Protein AF-A0A259JDS8-F1 (afdb_monomer_lite)

Foldseek 3Di:
DLQPFKDKDKDWDDQPDDVVLLQQLQQLLCQLQQLQQWFWADDVHTDIDRDPDGATAAEDEADDPVVVVVVVSVVCSDGPDRQKHWYWYDHNPSGDIIMIMIMHGNSSDDPPVVVVSVVSSVCSSVVDRHHRDYCVVVVVCVVVVDPPVVVVVVVVVCVVVVHDDDDDPLDLVRLLVVCLVVVDLEAEAEDLSRLLSVLVSCVNNLHAYEYEDEDLDQDPPPSNVSVVSSQVSNVSHAYEYQDPSRVVSHPDDHHHFHAFDAFDPDQADQADLQEEEEADEPDQQQPVVLLLVLLVVQPDDRAYEYEEYYPCVVVSCVVNPPSYHYPYHDPPVLVVQNVHQEYEGLGNEDAPDVVLLVNLSNLHAYEYEPHHCVVVQDDDQQQHHYDHRPPSVRSSVRSVCSSPDDPVSSNRNSRRSNVSNCCPRHCVNRVVSVVVSSVVSSVVSVVVPPD

pLDDT: mean 86.99, std 12.07, range [31.66, 98.62]

Structure (mmCIF, N/CA/C/O backbone):
data_AF-A0A259JDS8-F1
#
_entry.id   AF-A0A259JDS8-F1
#
loop_
_atom_site.group_PDB
_atom_site.id
_atom_site.type_symbol
_atom_site.label_atom_id
_atom_site.label_alt_id
_atom_site.label_comp_id
_atom_site.label_asym_id
_atom_site.label_entity_id
_atom_site.label_seq_id
_atom_site.pdbx_PDB_ins_code
_atom_site.Cartn_x
_atom_site.Cartn_y
_atom_site.Cartn_z
_atom_site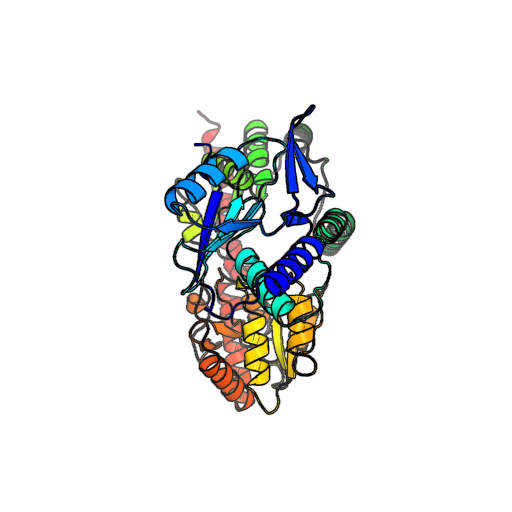.occupancy
_atom_site.B_iso_or_equiv
_atom_site.auth_seq_id
_atom_site.auth_comp_id
_atom_site.auth_asym_id
_atom_site.auth_atom_id
_atom_site.pdbx_PDB_model_num
ATOM 1 N N . ASN A 1 1 ? 21.921 -2.621 28.528 1.00 35.56 1 ASN A N 1
ATOM 2 C CA . ASN A 1 1 ? 22.812 -3.075 27.437 1.00 35.56 1 ASN A CA 1
ATOM 3 C C . ASN A 1 1 ? 23.239 -1.898 26.579 1.00 35.56 1 ASN A C 1
ATOM 5 O O . ASN A 1 1 ? 22.529 -1.560 25.645 1.00 35.56 1 ASN A O 1
ATOM 9 N N . ALA A 1 2 ? 24.365 -1.261 26.909 1.00 36.81 2 ALA A N 1
ATOM 10 C CA . ALA A 1 2 ? 24.867 -0.089 26.184 1.00 36.81 2 ALA A CA 1
ATOM 11 C C . ALA A 1 2 ? 25.368 -0.411 24.755 1.00 36.81 2 ALA A C 1
ATOM 13 O O . ALA A 1 2 ? 25.387 0.477 23.922 1.00 36.81 2 ALA A O 1
ATOM 14 N N . GLY A 1 3 ? 25.685 -1.674 24.436 1.00 41.53 3 GLY A N 1
ATOM 15 C CA . GLY A 1 3 ? 26.167 -2.093 23.106 1.00 41.53 3 GLY A CA 1
ATOM 16 C C . GLY A 1 3 ? 25.109 -2.636 22.132 1.00 41.53 3 GLY A C 1
ATOM 17 O O . GLY A 1 3 ? 25.475 -3.178 21.099 1.00 41.53 3 GLY A O 1
ATOM 18 N N . ALA A 1 4 ? 23.808 -2.553 22.439 1.00 49.22 4 ALA A N 1
ATOM 19 C CA . ALA A 1 4 ? 22.758 -3.204 21.633 1.00 49.22 4 ALA A CA 1
ATOM 20 C C . ALA A 1 4 ? 22.436 -2.507 20.291 1.00 49.22 4 ALA A C 1
ATOM 22 O O . ALA A 1 4 ? 21.631 -3.024 19.522 1.00 49.22 4 ALA A O 1
ATOM 23 N N . PHE A 1 5 ? 23.035 -1.345 20.014 1.00 65.12 5 PHE A N 1
ATOM 24 C CA . PHE A 1 5 ? 22.707 -0.504 18.854 1.00 65.12 5 PHE A CA 1
ATOM 25 C C . PHE A 1 5 ? 23.942 -0.051 18.066 1.00 65.12 5 PHE A C 1
ATOM 27 O O . PHE A 1 5 ? 23.887 0.931 17.332 1.00 65.12 5 PHE A O 1
ATOM 34 N N . GLN A 1 6 ? 25.054 -0.765 18.207 1.00 72.56 6 GLN A N 1
ATOM 35 C CA . GLN A 1 6 ? 26.316 -0.468 17.544 1.00 72.56 6 GLN A CA 1
ATOM 36 C C . GLN A 1 6 ? 26.725 -1.649 16.673 1.00 72.56 6 GLN A C 1
ATOM 38 O O . GLN A 1 6 ? 26.619 -2.797 17.106 1.00 72.56 6 GLN A O 1
ATOM 43 N N . ALA A 1 7 ? 27.198 -1.366 15.463 1.00 81.62 7 ALA A N 1
ATOM 44 C CA . ALA A 1 7 ? 27.736 -2.386 14.581 1.00 81.62 7 ALA A CA 1
ATOM 45 C C . ALA A 1 7 ? 29.148 -2.032 14.144 1.00 81.62 7 ALA A C 1
ATOM 47 O O . ALA A 1 7 ? 29.461 -0.876 13.857 1.00 81.62 7 ALA A O 1
ATOM 48 N N . GLN A 1 8 ? 29.964 -3.075 14.045 1.00 85.44 8 GLN A N 1
ATOM 49 C CA . GLN A 1 8 ? 31.298 -3.002 13.490 1.00 85.44 8 GLN A CA 1
ATOM 50 C C . GLN A 1 8 ? 31.336 -3.805 12.197 1.00 85.44 8 GLN A C 1
ATOM 52 O O . GLN A 1 8 ? 31.038 -5.000 12.186 1.00 85.44 8 GLN A O 1
ATOM 57 N N . PHE A 1 9 ? 31.747 -3.146 11.125 1.00 87.94 9 PHE A N 1
ATOM 58 C CA . PHE A 1 9 ? 31.948 -3.748 9.821 1.00 87.94 9 PHE A CA 1
ATOM 59 C C . PHE A 1 9 ? 33.432 -3.762 9.483 1.00 87.94 9 PHE A C 1
ATOM 61 O O . PHE A 1 9 ? 34.174 -2.844 9.842 1.00 87.94 9 PHE A O 1
ATOM 68 N N . ARG A 1 10 ? 33.855 -4.819 8.791 1.00 89.06 10 ARG A N 1
ATOM 69 C CA . ARG A 1 10 ? 35.226 -4.996 8.318 1.00 89.06 10 ARG A CA 1
ATOM 70 C C . ARG A 1 10 ? 35.187 -5.292 6.835 1.00 89.06 10 ARG A C 1
ATOM 72 O O . ARG A 1 10 ? 34.505 -6.227 6.419 1.00 89.06 10 ARG A O 1
ATOM 79 N N . TYR A 1 11 ? 35.922 -4.503 6.068 1.00 89.31 11 TYR A N 1
ATOM 80 C CA . TYR A 1 11 ? 36.033 -4.662 4.628 1.00 89.31 11 TYR A CA 1
ATOM 81 C C . TYR A 1 11 ? 37.494 -4.874 4.280 1.00 89.31 11 TYR A C 1
ATOM 83 O O . TYR A 1 11 ? 38.346 -4.047 4.602 1.00 89.31 11 TYR A O 1
ATOM 91 N N . ARG A 1 12 ? 37.784 -5.993 3.623 1.00 88.44 12 ARG A N 1
ATOM 92 C CA . ARG A 1 12 ? 39.104 -6.240 3.056 1.00 88.44 12 ARG A CA 1
ATOM 93 C C . ARG A 1 12 ? 39.235 -5.418 1.780 1.00 88.44 12 ARG A C 1
ATOM 95 O O . ARG A 1 12 ? 38.378 -5.531 0.907 1.00 88.44 12 ARG A O 1
ATOM 102 N N . LEU A 1 13 ? 40.272 -4.595 1.694 1.00 88.38 13 LEU A N 1
ATOM 103 C CA . LEU A 1 13 ? 40.528 -3.765 0.521 1.00 88.38 13 LEU A CA 1
ATOM 104 C C . LEU A 1 13 ? 41.558 -4.427 -0.411 1.00 88.38 13 LEU A C 1
ATOM 106 O O . LEU A 1 13 ? 42.327 -5.277 0.049 1.00 88.38 13 LEU A O 1
ATOM 110 N N . PRO A 1 14 ? 41.578 -4.057 -1.705 1.00 86.69 14 PRO A N 1
ATOM 111 C CA . PRO A 1 14 ? 42.633 -4.458 -2.635 1.00 86.69 14 PRO A CA 1
ATOM 112 C C . PRO A 1 14 ? 44.038 -4.062 -2.155 1.00 86.69 14 PRO A C 1
ATOM 114 O O . PRO A 1 14 ? 44.201 -3.083 -1.423 1.00 86.69 14 PRO A O 1
ATOM 117 N N . ASP A 1 15 ? 45.055 -4.812 -2.583 1.00 83.19 15 ASP A N 1
ATOM 118 C CA . ASP A 1 15 ? 46.457 -4.579 -2.198 1.00 83.19 15 ASP A CA 1
ATOM 119 C C . ASP A 1 15 ? 47.023 -3.267 -2.773 1.00 83.19 15 ASP A C 1
ATOM 121 O O . ASP A 1 15 ? 47.945 -2.688 -2.205 1.00 83.19 15 ASP A O 1
ATOM 125 N N . ASP A 1 16 ? 46.461 -2.788 -3.884 1.00 84.81 16 ASP A N 1
ATOM 126 C CA . ASP A 1 16 ? 46.857 -1.582 -4.618 1.00 84.81 16 ASP A CA 1
ATOM 127 C C . ASP A 1 16 ? 46.048 -0.333 -4.225 1.00 84.81 16 ASP A C 1
ATOM 129 O O . ASP A 1 16 ? 46.088 0.685 -4.919 1.00 84.81 16 ASP A O 1
ATOM 133 N N . ILE A 1 17 ? 45.307 -0.391 -3.113 1.00 88.81 17 ILE A N 1
ATOM 134 C CA . ILE A 1 17 ? 44.471 0.722 -2.667 1.00 88.81 17 ILE A CA 1
ATOM 135 C C . ILE A 1 17 ? 45.310 1.979 -2.370 1.00 88.81 17 ILE A C 1
ATOM 137 O O . ILE A 1 17 ? 46.253 1.963 -1.575 1.00 88.81 17 ILE A O 1
ATOM 141 N N . ASP A 1 18 ? 44.923 3.114 -2.956 1.00 90.69 18 ASP A N 1
ATOM 142 C CA . ASP A 1 18 ? 45.486 4.420 -2.622 1.00 90.69 18 ASP A CA 1
ATOM 143 C C . ASP A 1 18 ? 44.765 4.994 -1.395 1.00 90.69 18 ASP A C 1
ATOM 145 O O . ASP A 1 18 ? 43.653 5.528 -1.464 1.00 90.69 18 ASP A O 1
ATOM 149 N N . VAL A 1 19 ? 45.429 4.910 -0.244 1.00 90.00 19 VAL A N 1
ATOM 150 C CA . VAL A 1 19 ? 44.900 5.380 1.042 1.00 90.00 19 VAL A CA 1
ATOM 151 C C . VAL A 1 19 ? 44.596 6.883 1.030 1.00 90.00 19 VAL A C 1
ATOM 153 O O . VAL A 1 19 ? 43.644 7.315 1.682 1.00 90.00 19 VAL A O 1
ATOM 156 N N . GLU A 1 20 ? 45.341 7.698 0.280 1.00 92.12 20 GLU A N 1
ATOM 157 C CA . GLU A 1 20 ? 45.082 9.140 0.204 1.00 92.12 20 GLU A CA 1
ATOM 158 C C . GLU A 1 20 ? 43.835 9.442 -0.632 1.00 92.12 20 GLU A C 1
ATOM 160 O O . GLU A 1 20 ? 43.031 10.305 -0.262 1.00 92.12 20 GLU A O 1
ATOM 165 N N . SER A 1 21 ? 43.614 8.693 -1.715 1.00 92.62 21 SER A N 1
ATOM 166 C CA . SER A 1 21 ? 42.345 8.738 -2.454 1.00 92.62 21 SER A CA 1
ATOM 167 C C . SER A 1 21 ? 41.175 8.273 -1.591 1.00 92.62 21 SER A C 1
ATOM 169 O O . SER A 1 21 ? 40.130 8.924 -1.581 1.00 92.62 21 SER A O 1
ATOM 171 N N . LEU A 1 22 ? 41.365 7.228 -0.782 1.00 93.56 22 LEU A N 1
ATOM 172 C CA . LEU A 1 22 ? 40.345 6.733 0.142 1.00 93.56 22 LEU A CA 1
ATOM 173 C C . LEU A 1 22 ? 39.985 7.759 1.227 1.00 93.56 22 LEU A C 1
ATOM 175 O O . LEU A 1 22 ? 38.803 7.956 1.513 1.00 93.56 22 LEU A O 1
ATOM 179 N N . LYS A 1 23 ? 40.972 8.474 1.785 1.00 94.56 23 LYS A N 1
ATOM 180 C CA . LYS A 1 23 ? 40.731 9.590 2.719 1.00 94.56 23 LYS A CA 1
ATOM 181 C C . LYS A 1 23 ? 39.890 10.687 2.071 1.00 94.56 23 LYS A C 1
ATOM 183 O O . LYS A 1 23 ? 38.892 11.107 2.656 1.00 94.56 23 LYS A O 1
ATOM 188 N N . ARG A 1 24 ? 40.263 11.133 0.863 1.00 94.44 24 ARG A N 1
ATOM 189 C CA . ARG A 1 24 ? 39.521 12.171 0.125 1.00 94.44 24 ARG A CA 1
ATOM 190 C C . ARG A 1 24 ? 38.088 11.737 -0.176 1.00 94.44 24 ARG A C 1
ATOM 192 O O . ARG A 1 24 ? 37.161 12.518 0.044 1.00 94.44 24 ARG A O 1
ATOM 199 N N . ALA A 1 25 ? 37.910 10.498 -0.627 1.00 95.38 25 ALA A N 1
ATOM 200 C CA . ALA A 1 25 ? 36.606 9.919 -0.918 1.00 95.38 25 ALA A CA 1
ATOM 201 C C . ALA A 1 25 ? 35.720 9.880 0.332 1.00 95.38 25 ALA A C 1
ATOM 203 O O . ALA A 1 25 ? 34.584 10.351 0.307 1.00 95.38 25 ALA A O 1
ATOM 204 N N . TRP A 1 26 ? 36.265 9.415 1.458 1.00 96.06 26 TRP A N 1
ATOM 205 C CA . TRP A 1 26 ? 35.539 9.386 2.722 1.00 96.06 26 TRP A CA 1
ATOM 206 C C . TRP A 1 26 ? 35.132 10.785 3.202 1.00 96.06 26 TRP A C 1
ATOM 208 O O . TRP A 1 26 ? 33.982 10.998 3.587 1.00 96.06 26 TRP A O 1
ATOM 218 N N . THR A 1 27 ? 36.028 11.771 3.111 1.00 94.12 27 THR A N 1
ATOM 219 C CA . THR A 1 27 ? 35.688 13.167 3.418 1.00 94.12 27 THR A CA 1
ATOM 220 C C . THR A 1 27 ? 34.548 13.680 2.535 1.00 94.12 27 THR A C 1
ATOM 222 O O . THR A 1 27 ? 33.649 14.359 3.032 1.00 94.12 27 THR A O 1
ATOM 225 N N . ALA A 1 28 ? 34.530 13.339 1.242 1.00 93.12 28 ALA A N 1
ATOM 226 C CA . ALA A 1 28 ? 33.429 13.710 0.354 1.00 93.12 28 ALA A CA 1
ATOM 227 C C . ALA A 1 28 ? 32.096 13.072 0.788 1.00 93.12 28 ALA A C 1
ATOM 229 O O . ALA A 1 28 ? 31.074 13.760 0.812 1.00 93.12 28 ALA A O 1
ATOM 230 N N . VAL A 1 29 ? 32.106 11.797 1.197 1.00 94.44 29 VAL A N 1
ATOM 231 C CA . VAL A 1 29 ? 30.919 11.085 1.707 1.00 94.44 29 VAL A CA 1
ATOM 232 C C . VAL A 1 29 ? 30.383 11.736 2.981 1.00 94.44 29 VAL A C 1
ATOM 234 O O . VAL A 1 29 ? 29.185 12.012 3.076 1.00 94.44 29 VAL A O 1
ATOM 237 N N . VAL A 1 30 ? 31.251 12.034 3.951 1.00 93.00 30 VAL A N 1
ATOM 238 C CA . VAL A 1 30 ? 30.857 12.682 5.215 1.00 93.00 30 VAL A CA 1
ATOM 239 C C . VAL A 1 30 ? 30.264 14.073 4.969 1.00 93.00 30 VAL A C 1
ATOM 241 O O . VAL A 1 30 ? 29.244 14.426 5.566 1.00 93.00 30 VAL A O 1
ATOM 244 N N . LYS A 1 31 ? 30.839 14.842 4.037 1.00 90.50 31 LYS A N 1
ATOM 245 C CA . LYS A 1 31 ? 30.307 16.156 3.641 1.00 90.50 31 LYS A CA 1
ATOM 246 C C . LYS A 1 31 ? 28.962 16.056 2.936 1.00 90.50 31 LYS A C 1
ATOM 248 O O . LYS A 1 31 ? 28.080 16.871 3.197 1.00 90.50 31 LYS A O 1
ATOM 253 N N . ALA A 1 32 ? 28.784 15.064 2.067 1.00 90.19 32 ALA A N 1
ATOM 254 C CA . ALA A 1 32 ? 27.531 14.843 1.353 1.00 90.19 32 ALA A CA 1
ATOM 255 C C . ALA A 1 32 ? 26.385 14.399 2.283 1.00 90.19 32 ALA A C 1
ATOM 257 O O . ALA A 1 32 ? 25.224 14.705 1.998 1.00 90.19 32 ALA A O 1
ATOM 258 N N . ASN A 1 33 ? 26.708 13.744 3.408 1.00 90.69 33 ASN A N 1
ATOM 259 C CA . ASN A 1 33 ? 25.747 13.142 4.336 1.00 90.69 33 ASN A CA 1
ATOM 260 C C . ASN A 1 33 ? 25.918 13.680 5.770 1.00 90.69 33 ASN A C 1
ATOM 262 O O . ASN A 1 33 ? 26.519 13.009 6.614 1.00 90.69 33 ASN A O 1
ATOM 266 N N . PRO A 1 34 ? 25.327 14.846 6.108 1.00 89.81 34 PRO A N 1
ATOM 267 C CA . PRO A 1 34 ? 25.468 15.463 7.432 1.00 89.81 34 PRO A CA 1
ATOM 268 C C . PRO A 1 34 ? 25.112 14.555 8.618 1.00 89.81 34 PRO A C 1
ATOM 270 O O . PRO A 1 34 ? 25.644 14.739 9.708 1.00 89.81 34 PRO A O 1
ATOM 273 N N . ILE A 1 35 ? 24.252 13.548 8.416 1.00 88.88 35 ILE A N 1
ATOM 274 C CA . ILE A 1 35 ? 23.896 12.584 9.464 1.00 88.88 35 ILE A CA 1
ATOM 275 C C . ILE A 1 35 ? 25.121 11.835 10.015 1.00 88.88 35 ILE A C 1
ATOM 277 O O . ILE A 1 35 ? 25.147 11.542 11.204 1.00 88.88 35 ILE A O 1
ATOM 281 N N . LEU A 1 36 ? 26.171 11.612 9.216 1.00 90.94 36 LEU A N 1
ATOM 282 C CA . LEU A 1 36 ? 27.387 10.907 9.644 1.00 90.94 36 LEU A CA 1
ATOM 283 C C . LEU A 1 36 ? 28.226 11.693 10.666 1.00 90.94 36 LEU A C 1
ATOM 285 O O . LEU A 1 36 ? 29.013 11.092 11.392 1.00 90.94 36 LEU A O 1
ATOM 289 N N . ARG A 1 37 ? 28.026 13.015 10.766 1.00 90.94 37 ARG A N 1
ATOM 290 C CA . ARG A 1 37 ? 28.654 13.892 11.773 1.00 90.94 37 ARG A CA 1
ATOM 291 C C . ARG A 1 37 ? 27.778 14.086 13.011 1.00 90.94 37 ARG A C 1
ATOM 293 O O . ARG A 1 37 ? 27.981 15.016 13.786 1.00 90.94 37 ARG A O 1
ATOM 300 N N . THR A 1 38 ? 26.755 13.256 13.187 1.00 89.31 38 THR A N 1
ATOM 301 C CA . THR A 1 38 ? 25.817 13.413 14.296 1.00 89.31 38 THR A CA 1
ATOM 302 C C . THR A 1 38 ? 26.402 12.902 15.613 1.00 89.31 38 THR A C 1
ATOM 304 O O . THR A 1 38 ? 27.006 11.829 15.671 1.00 89.31 38 THR A O 1
ATOM 307 N N . SER A 1 39 ? 26.135 13.640 16.689 1.00 88.81 39 SER A N 1
ATOM 308 C CA . SER A 1 39 ? 26.311 13.206 18.073 1.00 88.81 39 SER A CA 1
ATOM 309 C C . SER A 1 39 ? 25.037 13.444 18.892 1.00 88.81 39 SER A C 1
ATOM 311 O O . SER A 1 39 ? 24.186 14.262 18.528 1.00 88.81 39 SER A O 1
ATOM 313 N N . ILE A 1 40 ? 24.904 12.726 20.008 1.00 86.06 40 ILE A N 1
ATOM 314 C CA . ILE A 1 40 ? 23.865 12.963 21.012 1.00 86.06 40 ILE A CA 1
ATOM 315 C C . ILE A 1 40 ? 24.516 13.634 22.217 1.00 86.06 40 ILE A C 1
ATOM 317 O O . ILE A 1 40 ? 25.387 13.050 22.859 1.00 86.06 40 ILE A O 1
ATOM 321 N N . ILE A 1 41 ? 24.069 14.843 22.545 1.00 86.25 41 ILE A N 1
ATOM 322 C CA . ILE A 1 41 ? 24.507 15.591 23.728 1.00 86.25 41 ILE A CA 1
ATOM 323 C C . ILE A 1 41 ? 23.385 15.649 24.763 1.00 86.25 41 ILE A C 1
ATOM 325 O O . ILE A 1 41 ? 22.202 15.591 24.421 1.00 86.25 41 ILE A O 1
ATOM 329 N N . GLN A 1 42 ? 23.750 15.800 26.033 1.00 84.25 42 GLN A N 1
ATOM 330 C CA . GLN A 1 42 ? 22.803 16.052 27.114 1.00 84.25 42 GLN A CA 1
ATOM 331 C C . GLN A 1 42 ? 22.997 17.467 27.654 1.00 84.25 42 GLN A C 1
ATOM 333 O O . GLN A 1 42 ? 24.093 17.837 28.065 1.00 84.25 42 GLN A O 1
ATOM 338 N N . HIS A 1 43 ? 21.912 18.235 27.665 1.00 83.19 43 HIS A N 1
ATOM 339 C CA . HIS A 1 43 ? 21.815 19.515 28.360 1.00 83.19 43 HIS A CA 1
ATOM 340 C C . HIS A 1 43 ? 20.588 19.455 29.289 1.00 83.19 43 HIS A C 1
ATOM 342 O O . HIS A 1 43 ? 20.551 18.625 30.193 1.00 83.19 43 HIS A O 1
ATOM 348 N N . SER A 1 44 ? 19.536 20.234 29.029 1.00 82.25 44 SER A N 1
ATOM 349 C CA . SER A 1 44 ? 18.220 20.111 29.686 1.00 82.25 44 SER A CA 1
ATOM 350 C C . SER A 1 44 ? 17.407 18.896 29.212 1.00 82.25 44 SER A C 1
ATOM 352 O O . SER A 1 44 ? 16.500 18.438 29.902 1.00 82.25 44 SER A O 1
ATOM 354 N N . ALA A 1 45 ? 17.734 18.383 28.028 1.00 80.69 45 ALA A N 1
ATOM 355 C CA . ALA A 1 45 ? 17.215 17.167 27.417 1.00 80.69 45 ALA A CA 1
ATOM 356 C C . ALA A 1 45 ? 18.333 16.517 26.581 1.00 80.69 45 ALA A C 1
ATOM 358 O O . ALA A 1 45 ? 19.452 17.039 26.518 1.00 80.69 45 ALA A O 1
ATOM 359 N N . LEU A 1 46 ? 18.039 15.385 25.939 1.00 80.44 46 LEU A N 1
ATOM 360 C CA . LEU A 1 46 ? 18.917 14.819 24.916 1.00 80.44 46 LEU A CA 1
ATOM 361 C C . LEU A 1 46 ? 18.679 15.538 23.588 1.00 80.44 46 LEU A C 1
ATOM 363 O O . LEU A 1 46 ? 17.541 15.631 23.127 1.00 80.44 46 LEU A O 1
ATOM 367 N N . TYR A 1 47 ? 19.756 16.011 22.974 1.00 79.94 47 TYR A N 1
ATOM 368 C CA . TYR A 1 47 ? 19.731 16.679 21.679 1.00 79.94 47 TYR A CA 1
ATOM 369 C C . TYR A 1 47 ? 20.584 15.912 20.681 1.00 79.94 47 TYR A C 1
ATOM 371 O O . TYR A 1 47 ? 21.698 15.498 20.994 1.00 79.94 47 TYR A O 1
ATOM 379 N N . GLN A 1 48 ? 20.062 15.768 19.467 1.00 85.44 48 GLN A N 1
ATOM 380 C CA . GLN A 1 48 ? 20.831 15.318 18.318 1.00 85.44 48 GLN A CA 1
ATOM 381 C C . GLN A 1 48 ? 21.442 16.546 17.639 1.00 85.44 48 GLN A C 1
ATOM 383 O O . GLN A 1 48 ? 20.710 17.441 17.213 1.00 85.44 48 GLN A O 1
ATOM 388 N N . VAL A 1 49 ? 22.767 16.590 17.539 1.00 87.12 49 VAL A N 1
ATOM 389 C CA . VAL A 1 49 ? 23.505 17.703 16.930 1.00 87.12 49 VAL A CA 1
ATOM 390 C C . VAL A 1 49 ? 24.382 17.194 15.798 1.00 87.12 49 VAL A C 1
ATOM 392 O O . VAL A 1 49 ? 24.974 16.125 15.908 1.00 87.12 49 VAL A O 1
ATOM 395 N N . VAL A 1 50 ? 24.458 17.953 14.708 1.00 88.62 50 VAL A N 1
ATOM 396 C CA . VAL A 1 50 ? 25.417 17.709 13.624 1.00 88.62 50 VAL A CA 1
ATOM 397 C C . VAL A 1 50 ? 26.656 18.538 13.936 1.00 88.62 50 VAL A C 1
ATOM 399 O O . VAL A 1 50 ? 26.556 19.757 14.029 1.00 88.62 50 VAL A O 1
ATOM 402 N N . LEU A 1 51 ? 27.790 17.876 14.149 1.00 87.44 51 LEU A N 1
ATOM 403 C CA . LEU A 1 51 ? 29.063 18.517 14.478 1.00 87.44 51 LEU A CA 1
ATOM 404 C C . LEU A 1 51 ? 29.661 19.169 13.235 1.00 87.44 51 LEU A C 1
ATOM 406 O O . LEU A 1 51 ? 29.614 18.553 12.177 1.00 87.44 51 LEU A O 1
ATOM 410 N N . ASP A 1 52 ? 30.257 20.356 13.356 1.00 82.88 52 ASP A N 1
ATOM 411 C CA . ASP A 1 52 ? 30.930 21.031 12.234 1.00 82.88 52 ASP A CA 1
ATOM 412 C C . ASP A 1 52 ? 32.190 20.293 11.763 1.00 82.88 52 ASP A C 1
ATOM 414 O O . ASP A 1 52 ? 32.493 20.303 10.570 1.00 82.88 52 ASP A O 1
ATOM 418 N N . ASP A 1 53 ? 32.864 19.590 12.674 1.00 79.31 53 ASP A N 1
ATOM 419 C CA . ASP A 1 53 ? 34.054 18.797 12.374 1.00 79.31 53 ASP A CA 1
ATOM 420 C C . ASP A 1 53 ? 33.732 17.573 11.500 1.00 79.31 53 ASP A C 1
ATOM 422 O O . ASP A 1 53 ? 32.757 16.847 11.721 1.00 79.31 53 ASP A O 1
ATOM 426 N N . ASP A 1 54 ? 34.596 17.306 10.517 1.00 80.12 54 ASP A N 1
ATOM 427 C CA . ASP A 1 54 ? 34.539 16.085 9.712 1.00 80.12 54 ASP A CA 1
ATOM 428 C C . ASP A 1 54 ? 34.951 14.852 10.539 1.00 80.12 54 ASP A C 1
ATOM 430 O O . ASP A 1 54 ? 35.709 14.937 11.507 1.00 80.12 54 ASP A O 1
ATOM 434 N N . ILE A 1 55 ? 34.495 13.668 10.117 1.00 87.31 55 ILE A N 1
ATOM 435 C CA . ILE A 1 55 ? 34.934 12.385 10.681 1.00 87.31 55 ILE A CA 1
ATOM 436 C C . ILE A 1 55 ? 36.058 11.822 9.803 1.00 87.31 55 ILE A C 1
ATOM 438 O O . ILE A 1 55 ? 35.761 11.271 8.743 1.00 87.31 55 ILE A O 1
ATOM 442 N N . PRO A 1 56 ? 37.344 11.948 10.182 1.00 89.94 56 PRO A N 1
ATOM 443 C CA . PRO A 1 56 ? 38.444 11.538 9.316 1.00 89.94 56 PRO A CA 1
ATOM 444 C C . PRO A 1 56 ? 38.610 10.016 9.276 1.00 89.94 56 PRO A C 1
ATOM 446 O O . PRO A 1 56 ? 38.426 9.333 10.286 1.00 89.94 56 PRO A O 1
ATOM 449 N N . LEU A 1 57 ? 39.071 9.505 8.130 1.00 91.25 57 LEU A N 1
ATOM 450 C CA . LEU A 1 57 ? 39.628 8.158 8.031 1.00 91.25 57 LEU A CA 1
ATOM 451 C C . LEU A 1 57 ? 40.993 8.133 8.731 1.00 91.25 57 LEU A C 1
ATOM 453 O O . LEU A 1 57 ? 41.947 8.773 8.279 1.00 91.25 57 LEU A O 1
ATOM 457 N N . ARG A 1 58 ? 41.094 7.397 9.838 1.00 90.12 58 ARG A N 1
ATOM 458 C CA . ARG A 1 58 ? 42.334 7.276 10.618 1.00 90.12 58 ARG A CA 1
ATOM 459 C C . ARG A 1 58 ? 43.143 6.072 10.154 1.00 90.12 58 ARG A C 1
ATOM 461 O O . ARG A 1 58 ? 42.595 4.987 10.009 1.00 90.12 58 ARG A O 1
ATOM 468 N N . VAL A 1 59 ? 44.445 6.245 9.961 1.00 87.94 59 VAL A N 1
ATOM 469 C CA . VAL A 1 59 ? 45.341 5.155 9.550 1.00 87.94 59 VAL A CA 1
ATOM 470 C C . VAL A 1 59 ? 46.075 4.614 10.769 1.00 87.94 59 VAL A C 1
ATOM 472 O O . VAL A 1 59 ? 46.601 5.393 11.565 1.00 87.94 59 VAL A O 1
ATOM 475 N N . ILE A 1 60 ? 46.091 3.292 10.927 1.00 86.19 60 ILE A N 1
ATOM 476 C CA . ILE A 1 60 ? 46.788 2.603 12.015 1.00 86.19 60 ILE A CA 1
ATOM 477 C C . ILE A 1 60 ? 47.700 1.532 11.426 1.00 86.19 60 ILE A C 1
ATOM 479 O O . ILE A 1 60 ? 47.269 0.716 10.613 1.00 86.19 60 ILE A O 1
ATOM 483 N N . HIS A 1 61 ? 48.951 1.534 11.882 1.00 83.25 61 HIS A N 1
ATOM 484 C CA . HIS A 1 61 ? 49.974 0.576 11.483 1.00 83.25 61 HIS A CA 1
ATOM 485 C C . HIS A 1 61 ? 50.298 -0.362 12.645 1.00 83.25 61 HIS A C 1
ATOM 487 O O . HIS A 1 61 ? 50.556 0.098 13.760 1.00 83.25 61 HIS A O 1
ATOM 493 N N . GLY A 1 62 ? 50.313 -1.663 12.367 1.00 76.00 62 GLY A N 1
ATOM 494 C CA . GLY A 1 62 ? 50.679 -2.695 13.331 1.00 76.00 62 GLY A CA 1
ATOM 495 C C . GLY A 1 62 ? 49.659 -2.913 14.454 1.00 76.00 62 GLY A C 1
ATOM 496 O O . GLY A 1 62 ? 48.560 -2.348 14.467 1.00 76.00 62 GLY A O 1
ATOM 497 N N . GLY A 1 63 ? 50.018 -3.784 15.399 1.00 77.06 63 GLY A N 1
ATOM 498 C CA . GLY A 1 63 ? 49.172 -4.131 16.540 1.00 77.06 63 GLY A CA 1
ATOM 499 C C . GLY A 1 63 ? 47.996 -5.064 16.221 1.00 77.06 63 GLY A C 1
ATOM 500 O O . GLY A 1 63 ? 47.684 -5.391 15.077 1.00 77.06 63 GLY A O 1
ATOM 501 N N . SER A 1 64 ? 47.322 -5.522 17.281 1.00 77.56 64 SER A N 1
ATOM 502 C CA . SER A 1 64 ? 46.196 -6.456 17.169 1.00 77.56 64 SER A CA 1
ATOM 503 C C . SER A 1 64 ? 44.914 -5.747 16.734 1.00 77.56 64 SER A C 1
ATOM 505 O O . SER A 1 64 ? 44.343 -4.946 17.482 1.00 77.56 64 SER A O 1
ATOM 507 N N . LEU A 1 65 ? 44.395 -6.140 15.568 1.00 73.81 65 LEU A N 1
ATOM 508 C CA . LEU A 1 65 ? 43.095 -5.712 15.048 1.00 73.81 65 LEU A CA 1
ATOM 509 C C . LEU A 1 65 ? 41.954 -5.945 16.054 1.00 73.81 65 LEU A C 1
ATOM 511 O O . LEU A 1 65 ? 41.036 -5.134 16.174 1.00 73.81 65 LEU A O 1
ATOM 515 N N . LYS A 1 66 ? 42.023 -7.036 16.830 1.00 75.56 66 LYS A N 1
ATOM 516 C CA . LYS A 1 66 ? 41.031 -7.359 17.866 1.00 75.56 66 LYS A CA 1
ATOM 517 C C . LYS A 1 66 ? 41.045 -6.330 18.999 1.00 75.56 66 LYS A C 1
ATOM 519 O O . LYS A 1 66 ? 39.981 -5.932 19.464 1.00 75.56 66 LYS A O 1
ATOM 524 N N . THR A 1 67 ? 42.231 -5.883 19.408 1.00 74.56 67 THR A N 1
ATOM 525 C CA . THR A 1 67 ? 42.407 -4.866 20.455 1.00 74.56 67 THR A CA 1
ATOM 526 C C . THR A 1 67 ? 41.959 -3.486 19.973 1.00 74.56 67 THR A C 1
ATOM 528 O O . THR A 1 67 ? 41.321 -2.737 20.722 1.00 74.56 67 THR A O 1
ATOM 531 N N . LEU A 1 68 ? 42.240 -3.160 18.707 1.00 74.69 68 LEU A N 1
ATOM 532 C CA . LEU A 1 68 ? 41.765 -1.933 18.073 1.00 74.69 68 LEU A CA 1
ATOM 533 C C . LEU A 1 68 ? 40.231 -1.897 18.043 1.00 74.69 68 LEU A C 1
ATOM 535 O O . LEU A 1 68 ? 39.624 -0.965 18.572 1.00 74.69 68 LEU A O 1
ATOM 539 N N . ALA A 1 69 ? 39.619 -2.966 17.528 1.00 71.94 69 ALA A N 1
ATOM 540 C CA . ALA A 1 69 ? 38.175 -3.132 17.456 1.00 71.94 69 ALA A CA 1
ATOM 541 C C . ALA A 1 69 ? 37.484 -2.954 18.818 1.00 71.94 69 ALA A C 1
ATOM 543 O O . ALA A 1 69 ? 36.491 -2.238 18.900 1.00 71.94 69 ALA A O 1
ATOM 544 N N . SER A 1 70 ? 38.011 -3.555 19.893 1.00 70.38 70 SER A N 1
ATOM 545 C CA . SER A 1 70 ? 37.427 -3.414 21.236 1.00 70.38 70 SER A CA 1
ATOM 546 C C . SER A 1 70 ? 37.568 -2.004 21.819 1.00 70.38 70 SER A C 1
ATOM 548 O O . SER A 1 70 ? 36.693 -1.542 22.549 1.00 70.38 70 SER A O 1
ATOM 550 N N . THR A 1 71 ? 38.659 -1.302 21.502 1.00 68.38 71 THR A N 1
ATOM 551 C CA . THR A 1 71 ? 38.917 0.054 22.018 1.00 68.38 71 THR A CA 1
ATOM 552 C C . THR A 1 71 ? 37.987 1.084 21.380 1.00 68.38 71 THR A C 1
ATOM 554 O O . THR A 1 71 ? 37.513 1.997 22.061 1.00 68.38 71 THR A O 1
ATOM 557 N N . MET A 1 72 ? 37.709 0.926 20.083 1.00 68.31 72 MET A N 1
ATOM 558 C CA . MET A 1 72 ? 36.774 1.772 19.335 1.00 68.31 72 MET A CA 1
ATOM 559 C C . MET A 1 72 ? 35.375 1.717 19.948 1.00 68.31 72 MET A C 1
ATOM 561 O O . MET A 1 72 ? 34.782 2.758 20.243 1.00 68.31 72 MET A O 1
ATOM 565 N N . THR A 1 73 ? 34.916 0.505 20.270 1.00 64.88 73 THR A N 1
ATOM 566 C CA . THR A 1 73 ? 33.575 0.289 20.804 1.00 64.88 73 THR A CA 1
ATOM 567 C C . THR A 1 73 ? 33.332 1.028 22.120 1.00 64.88 73 THR A C 1
ATOM 569 O O . THR A 1 73 ? 32.308 1.688 22.279 1.00 64.88 73 THR A O 1
ATOM 572 N N . CYS A 1 74 ? 34.294 1.006 23.046 1.00 58.44 74 CYS A N 1
ATOM 573 C CA . CYS A 1 74 ? 34.145 1.645 24.356 1.00 58.44 74 CYS A CA 1
ATOM 574 C C . CYS A 1 74 ? 34.089 3.182 24.306 1.00 58.44 74 CYS A C 1
ATOM 576 O O . CYS A 1 74 ? 33.415 3.788 25.138 1.00 58.44 74 CYS A O 1
ATOM 578 N N . LYS A 1 75 ? 34.789 3.829 23.363 1.00 59.78 75 LYS A N 1
ATOM 579 C CA . LYS A 1 75 ? 34.863 5.303 23.298 1.00 59.78 75 LYS A CA 1
ATOM 580 C C . LYS A 1 75 ? 33.606 5.948 22.707 1.00 59.78 75 LYS A C 1
ATOM 582 O O . LYS A 1 75 ? 33.296 7.083 23.051 1.00 59.78 75 LYS A O 1
ATOM 587 N N . MET A 1 76 ? 32.879 5.237 21.849 1.00 58.91 76 MET A N 1
ATOM 588 C CA . MET A 1 76 ? 31.717 5.779 21.133 1.00 58.91 76 MET A CA 1
ATOM 589 C C . MET A 1 76 ? 30.421 5.805 21.963 1.00 58.91 76 MET A C 1
ATOM 591 O O . MET A 1 76 ? 29.466 6.487 21.607 1.00 58.91 76 MET A O 1
ATOM 595 N N . LEU A 1 77 ? 30.387 5.114 23.106 1.00 61.50 77 LEU A N 1
ATOM 596 C CA . LEU A 1 77 ? 29.223 5.064 24.002 1.00 61.50 77 LEU A CA 1
ATOM 597 C C . LEU A 1 77 ? 29.038 6.329 24.861 1.00 61.50 77 LEU A C 1
ATOM 599 O O . LEU A 1 77 ? 28.143 6.375 25.706 1.00 61.50 77 LEU A O 1
ATOM 603 N N . GLN A 1 78 ? 29.887 7.341 24.683 1.00 69.75 78 GLN A N 1
ATOM 604 C CA . GLN A 1 78 ? 29.866 8.569 25.472 1.00 69.75 78 GLN A CA 1
ATOM 605 C C . GLN A 1 78 ? 29.065 9.668 24.768 1.00 69.75 78 GLN A C 1
ATOM 607 O O . GLN A 1 78 ? 29.259 9.944 23.584 1.00 69.75 78 GLN A O 1
ATOM 612 N N . LEU A 1 79 ? 28.185 10.332 25.522 1.00 78.88 79 LEU A N 1
ATOM 613 C CA . LEU A 1 79 ? 27.464 11.513 25.048 1.00 78.88 79 LEU A CA 1
ATOM 614 C C . LEU A 1 79 ? 28.450 12.596 24.585 1.00 78.88 79 LEU A C 1
ATOM 616 O O . LEU A 1 79 ? 29.490 12.815 25.205 1.00 78.88 79 LEU A O 1
ATOM 620 N N . GLY A 1 80 ? 28.112 13.270 23.490 1.00 77.06 80 GLY A N 1
ATOM 621 C CA . GLY A 1 80 ? 28.933 14.306 22.866 1.00 77.06 80 GLY A CA 1
ATOM 622 C C . GLY A 1 80 ? 30.124 13.802 22.056 1.00 77.06 80 GLY A C 1
ATOM 623 O O . GLY A 1 80 ? 30.834 14.621 21.482 1.00 77.06 80 GLY A O 1
ATOM 624 N N . GLN A 1 81 ? 30.344 12.486 21.962 1.00 81.44 81 GLN A N 1
ATOM 625 C CA . GLN A 1 81 ? 31.330 11.920 21.041 1.00 81.44 81 GLN A CA 1
ATOM 626 C C . GLN A 1 81 ? 30.705 11.618 19.670 1.00 81.44 81 GLN A C 1
ATOM 628 O O . GLN A 1 81 ? 29.498 11.361 19.585 1.00 81.44 81 GLN A O 1
ATOM 633 N N . PRO A 1 82 ? 31.497 11.626 18.582 1.00 82.88 82 PRO A N 1
ATOM 634 C CA . PRO A 1 82 ? 31.032 11.158 17.285 1.00 82.88 82 PRO A CA 1
ATOM 635 C C . PRO A 1 82 ? 30.498 9.729 17.359 1.00 82.88 82 PRO A C 1
ATOM 637 O O . PRO A 1 82 ? 31.149 8.846 17.916 1.00 82.88 82 PRO A O 1
ATOM 640 N N . MET A 1 83 ? 29.332 9.502 16.757 1.00 88.44 83 MET A N 1
ATOM 641 C CA . MET A 1 83 ? 28.658 8.196 16.735 1.00 88.44 83 MET A CA 1
ATOM 642 C C . MET A 1 83 ? 29.077 7.317 15.540 1.00 88.44 83 MET A C 1
ATOM 644 O O . MET A 1 83 ? 28.406 6.333 15.211 1.00 88.44 83 MET A O 1
ATOM 648 N N . LEU A 1 84 ? 30.182 7.696 14.892 1.00 90.19 84 LEU A N 1
ATOM 649 C CA . LEU A 1 84 ? 30.834 6.993 13.798 1.00 90.19 84 LEU A CA 1
ATOM 650 C C . LEU A 1 84 ? 32.350 7.118 13.945 1.00 90.19 84 LEU A C 1
ATOM 652 O O . LEU A 1 84 ? 32.867 8.204 14.221 1.00 90.19 84 LEU A O 1
ATOM 656 N N . GLN A 1 85 ? 33.069 6.030 13.688 1.00 89.62 85 GLN A N 1
ATOM 657 C CA . GLN A 1 85 ? 34.515 6.042 13.498 1.00 89.62 85 GLN A CA 1
ATOM 658 C C . GLN A 1 85 ? 34.913 5.166 12.306 1.00 89.62 85 GLN A C 1
ATOM 660 O O . GLN A 1 85 ? 34.355 4.086 12.110 1.00 89.62 85 GLN A O 1
ATOM 665 N N . LEU A 1 86 ? 35.901 5.623 11.532 1.00 91.06 86 LEU A N 1
ATOM 666 C CA . LEU A 1 86 ? 36.433 4.891 10.386 1.00 91.06 86 LEU A CA 1
ATOM 667 C C . LEU A 1 86 ? 37.958 4.796 10.468 1.00 91.06 86 LEU A C 1
ATOM 669 O O . LEU A 1 86 ? 38.649 5.807 10.634 1.00 91.06 86 LEU A O 1
ATOM 673 N N . PHE A 1 87 ? 38.475 3.579 10.325 1.00 90.06 87 PHE A N 1
ATOM 674 C CA . PHE A 1 87 ? 39.903 3.300 10.374 1.00 90.06 87 PHE A CA 1
ATOM 675 C C . PHE A 1 87 ? 40.341 2.455 9.191 1.00 90.06 87 PHE A C 1
ATOM 677 O O . PHE A 1 87 ? 39.670 1.495 8.833 1.00 90.06 87 PHE A O 1
ATOM 684 N N . PHE A 1 88 ? 41.503 2.775 8.639 1.00 90.19 88 PHE A N 1
ATOM 685 C CA . PHE A 1 88 ? 42.248 1.878 7.774 1.00 90.19 88 PHE A CA 1
ATOM 686 C C . PHE A 1 88 ? 43.372 1.255 8.600 1.00 90.19 88 PHE A C 1
ATOM 688 O O . PHE A 1 88 ? 44.222 1.969 9.140 1.00 90.19 88 PHE A O 1
ATOM 695 N N . TRP A 1 89 ? 43.347 -0.064 8.740 1.00 88.62 89 TRP A N 1
ATOM 696 C CA . TRP A 1 89 ? 44.362 -0.825 9.450 1.00 88.62 89 TRP A CA 1
ATOM 697 C C . TRP A 1 89 ? 45.252 -1.582 8.470 1.00 88.62 89 TRP A C 1
ATOM 699 O O . TRP A 1 89 ? 44.772 -2.195 7.513 1.00 88.62 89 TRP A O 1
ATOM 709 N N . HIS A 1 90 ? 46.550 -1.567 8.756 1.00 83.56 90 HIS A N 1
ATOM 710 C CA . HIS A 1 90 ? 47.552 -2.329 8.029 1.00 83.56 90 HIS A CA 1
ATOM 711 C C . HIS A 1 90 ? 48.437 -3.113 9.007 1.00 83.56 90 HIS A C 1
ATOM 713 O O . HIS A 1 90 ? 48.852 -2.581 10.041 1.00 83.56 90 HIS A O 1
ATOM 719 N N . GLY A 1 91 ? 48.713 -4.379 8.683 1.00 73.56 91 GLY A N 1
ATOM 720 C CA . GLY A 1 91 ? 49.535 -5.270 9.505 1.00 73.56 91 GLY A CA 1
ATOM 721 C C . GLY A 1 91 ? 51.014 -4.866 9.561 1.00 73.56 91 GLY A C 1
ATOM 722 O O . GLY A 1 91 ? 51.459 -3.962 8.863 1.00 73.56 91 GLY A O 1
ATOM 723 N N . GLU A 1 92 ? 51.790 -5.546 10.410 1.00 66.38 92 GLU A N 1
ATOM 724 C CA . GLU A 1 92 ? 53.226 -5.262 10.613 1.00 66.38 92 GLU A CA 1
ATOM 725 C C . GLU A 1 92 ? 54.098 -5.638 9.403 1.00 66.38 92 GLU A C 1
ATOM 727 O O . GLU A 1 92 ? 55.173 -5.075 9.212 1.00 66.38 92 GLU A O 1
ATOM 732 N N . ASN A 1 93 ? 53.609 -6.537 8.544 1.00 58.91 93 ASN A N 1
ATOM 733 C CA . ASN A 1 93 ? 54.236 -6.850 7.267 1.00 58.91 93 ASN A CA 1
ATOM 734 C C . ASN A 1 93 ? 53.645 -5.931 6.193 1.00 58.91 93 ASN A C 1
ATOM 736 O O . ASN A 1 93 ? 52.486 -6.099 5.825 1.00 58.91 93 ASN A O 1
ATOM 740 N N . LEU A 1 94 ? 54.455 -5.010 5.660 1.00 55.25 94 LEU A N 1
ATOM 741 C CA . LEU A 1 94 ? 54.107 -4.024 4.615 1.00 55.25 94 LEU A CA 1
ATOM 742 C C . LEU A 1 94 ? 53.703 -4.636 3.249 1.00 55.25 94 LEU A C 1
ATOM 744 O O . LEU A 1 94 ? 53.625 -3.935 2.242 1.00 55.25 94 LEU A O 1
ATOM 748 N N . HIS A 1 95 ? 53.472 -5.948 3.196 1.00 49.69 95 HIS A N 1
ATOM 749 C CA . HIS A 1 95 ? 53.070 -6.700 2.016 1.00 49.69 95 HIS A CA 1
ATOM 750 C C . HIS A 1 95 ? 51.752 -7.434 2.309 1.00 49.69 95 HIS A C 1
ATOM 752 O O . HIS A 1 95 ? 51.758 -8.541 2.848 1.00 49.69 95 HIS A O 1
ATOM 758 N N . GLY A 1 96 ? 50.621 -6.803 1.971 1.00 56.88 96 GLY A N 1
ATOM 759 C CA . GLY A 1 96 ? 49.290 -7.420 2.005 1.00 56.88 96 GLY A CA 1
ATOM 760 C C . GLY A 1 96 ? 48.123 -6.445 2.219 1.00 56.88 96 GLY A C 1
ATOM 761 O O . GLY A 1 96 ? 48.292 -5.352 2.754 1.00 56.88 96 GLY A O 1
ATOM 762 N N . SER A 1 97 ? 46.930 -6.880 1.806 1.00 66.38 97 SER A N 1
ATOM 763 C CA . SER A 1 97 ? 45.642 -6.172 1.855 1.00 66.38 97 SER A CA 1
ATOM 764 C C . SER A 1 97 ? 45.365 -5.500 3.197 1.00 66.38 97 SER A C 1
ATOM 766 O O . SER A 1 97 ? 45.313 -6.180 4.227 1.00 66.38 97 SER A O 1
ATOM 768 N N . GLY A 1 98 ? 45.124 -4.189 3.183 1.00 84.19 98 GLY A N 1
ATOM 769 C CA . GLY A 1 98 ? 44.629 -3.466 4.353 1.00 84.19 98 GLY A CA 1
ATOM 770 C C . GLY A 1 98 ? 43.145 -3.730 4.622 1.00 84.19 98 GLY A C 1
ATOM 771 O O . GLY A 1 98 ? 42.389 -4.135 3.735 1.00 84.19 98 GLY A O 1
ATOM 772 N N . GLU A 1 99 ? 42.718 -3.476 5.857 1.00 89.06 99 GLU A N 1
ATOM 773 C CA . GLU A 1 99 ? 41.315 -3.585 6.260 1.00 89.06 99 GLU A CA 1
ATOM 774 C C . GLU A 1 99 ? 40.726 -2.218 6.602 1.00 89.06 99 GLU A C 1
ATOM 776 O O . GLU A 1 99 ? 41.321 -1.423 7.329 1.00 89.06 99 GLU A O 1
ATOM 781 N N . LEU A 1 100 ? 39.513 -1.967 6.116 1.00 90.81 100 LEU A N 1
ATOM 782 C CA . LEU A 1 100 ? 38.692 -0.835 6.513 1.00 90.81 100 LEU A CA 1
ATOM 783 C C . LEU A 1 100 ? 37.737 -1.264 7.628 1.00 90.81 100 LEU A C 1
ATOM 785 O O . LEU A 1 100 ? 36.909 -2.158 7.443 1.00 90.81 100 LEU A O 1
ATOM 789 N N . LEU A 1 101 ? 37.831 -0.601 8.775 1.00 90.56 101 LEU A N 1
ATOM 790 C CA . LEU A 1 101 ? 36.979 -0.820 9.936 1.00 90.56 101 LEU A CA 1
ATOM 791 C C . LEU A 1 101 ? 36.032 0.358 10.100 1.00 90.56 101 LEU A C 1
ATOM 793 O O . LEU A 1 101 ? 36.468 1.472 10.396 1.00 90.56 101 LEU A O 1
ATOM 797 N N . LEU A 1 102 ? 34.738 0.087 9.954 1.00 90.50 102 LEU A N 1
ATOM 798 C CA . LEU A 1 102 ? 33.665 1.040 10.209 1.00 90.50 102 LEU A CA 1
ATOM 799 C C . LEU A 1 102 ? 32.954 0.646 11.496 1.00 90.50 102 LEU A C 1
ATOM 801 O O . LEU A 1 102 ? 32.379 -0.437 11.581 1.00 90.50 102 LEU A O 1
ATOM 805 N N . ASP A 1 103 ? 32.968 1.536 12.477 1.00 88.31 103 ASP A N 1
ATOM 806 C CA . ASP A 1 103 ? 32.195 1.394 13.703 1.00 88.31 103 ASP A CA 1
ATOM 807 C C . ASP A 1 103 ? 31.159 2.509 13.756 1.00 88.31 103 ASP A C 1
ATOM 809 O O . ASP A 1 103 ? 31.497 3.691 13.673 1.00 88.31 103 ASP A O 1
ATOM 813 N N . ILE A 1 104 ? 29.885 2.132 13.799 1.00 88.94 104 ILE A N 1
ATOM 814 C CA . ILE A 1 104 ? 28.782 3.055 13.553 1.00 88.94 104 ILE A CA 1
ATOM 815 C C . ILE A 1 104 ? 27.561 2.690 14.399 1.00 88.94 104 ILE A C 1
ATOM 817 O O . ILE A 1 104 ? 27.156 1.528 14.513 1.00 88.94 104 ILE A O 1
ATOM 821 N N . HIS A 1 105 ? 26.944 3.704 15.001 1.00 87.69 105 HIS A N 1
ATOM 822 C CA . HIS A 1 105 ? 25.704 3.541 15.752 1.00 87.69 105 HIS A CA 1
ATOM 823 C C . HIS A 1 105 ? 24.493 3.446 14.807 1.00 87.69 105 HIS A C 1
ATOM 825 O O . HIS A 1 105 ? 24.350 4.261 13.898 1.00 87.69 105 HIS A O 1
ATOM 831 N N . HIS A 1 106 ? 23.543 2.544 15.076 1.00 81.19 106 HIS A N 1
ATOM 832 C CA . HIS A 1 106 ? 22.291 2.348 14.315 1.00 81.19 106 HIS A CA 1
ATOM 833 C C . HIS A 1 106 ? 21.374 3.580 14.240 1.00 81.19 106 HIS A C 1
ATOM 835 O O . HIS A 1 106 ? 20.379 3.579 13.529 1.00 81.19 106 HIS A O 1
ATOM 841 N N . ALA A 1 107 ? 21.687 4.646 14.973 1.00 83.62 107 ALA A N 1
ATOM 842 C CA . ALA A 1 107 ? 20.971 5.913 14.830 1.00 83.62 107 ALA A CA 1
ATOM 843 C C . ALA A 1 107 ? 21.390 6.665 13.555 1.00 83.62 107 ALA A C 1
ATOM 845 O O . ALA A 1 107 ? 20.672 7.553 13.106 1.00 83.62 107 ALA A O 1
ATOM 846 N N . LEU A 1 108 ? 22.556 6.328 12.995 1.00 86.31 108 LEU A N 1
ATOM 847 C CA . LEU A 1 108 ? 23.114 6.979 11.814 1.00 86.31 108 LEU A CA 1
ATOM 848 C C . LEU A 1 108 ? 22.792 6.234 10.517 1.00 86.31 108 LEU A C 1
ATOM 850 O O . LEU A 1 108 ? 22.972 6.797 9.439 1.00 86.31 108 LEU A O 1
ATOM 854 N N . TYR A 1 109 ? 22.355 4.976 10.610 1.00 83.75 109 TYR A N 1
ATOM 855 C CA . TYR A 1 109 ? 22.154 4.120 9.449 1.00 83.75 109 TYR A CA 1
ATOM 856 C C . TYR A 1 109 ? 21.125 3.007 9.701 1.00 83.75 109 TYR A C 1
ATOM 858 O O . TYR A 1 109 ? 20.919 2.567 10.833 1.00 83.75 109 TYR A O 1
ATOM 866 N N . ASP A 1 110 ? 20.535 2.504 8.621 1.00 78.69 110 ASP A N 1
ATOM 867 C CA . ASP A 1 110 ? 19.739 1.281 8.587 1.00 78.69 110 ASP A CA 1
ATOM 868 C C . ASP A 1 110 ? 20.322 0.294 7.559 1.00 78.69 110 ASP A C 1
ATOM 870 O O . ASP A 1 110 ? 21.320 0.574 6.890 1.00 78.69 110 ASP A O 1
ATOM 874 N N . GLY A 1 111 ? 19.717 -0.891 7.443 1.00 66.12 111 GLY A N 1
ATOM 875 C CA . GLY A 1 111 ? 20.214 -1.938 6.545 1.00 66.12 111 GLY A CA 1
ATOM 876 C C . GLY A 1 111 ? 20.302 -1.516 5.074 1.00 66.12 111 GLY A C 1
ATOM 877 O O . GLY A 1 111 ? 21.121 -2.063 4.343 1.00 66.12 111 GLY A O 1
ATOM 878 N N . TRP A 1 112 ? 19.511 -0.531 4.642 1.00 67.19 112 TRP A N 1
ATOM 879 C CA . TRP A 1 112 ? 19.604 0.023 3.298 1.00 67.19 112 TRP A CA 1
ATOM 880 C C . TRP A 1 112 ? 20.686 1.096 3.235 1.00 67.19 112 TRP A C 1
ATOM 882 O O . TRP A 1 112 ? 21.580 1.030 2.388 1.00 67.19 112 TRP A O 1
ATOM 892 N N . SER A 1 113 ? 20.609 2.108 4.101 1.00 79.56 113 SER A N 1
ATOM 893 C CA . SER A 1 113 ? 21.427 3.312 3.970 1.00 79.56 113 SER A CA 1
ATOM 894 C C . SER A 1 113 ? 22.925 3.036 4.092 1.00 79.56 113 SER A C 1
ATOM 896 O O . SER A 1 113 ? 23.709 3.736 3.456 1.00 79.56 113 SER A O 1
ATOM 898 N N . LEU A 1 114 ? 23.330 1.967 4.791 1.00 86.62 114 LEU A N 1
ATOM 899 C CA . LEU A 1 114 ? 24.723 1.513 4.795 1.00 86.62 114 LEU A CA 1
ATOM 900 C C . LEU A 1 114 ? 25.235 1.175 3.391 1.00 86.62 114 LEU A C 1
ATOM 902 O O . LEU A 1 114 ? 26.319 1.613 3.021 1.00 86.62 114 LEU A O 1
ATOM 906 N N . GLY A 1 115 ? 24.451 0.440 2.596 1.00 83.81 115 GLY A N 1
ATOM 907 C CA . GLY A 1 115 ? 24.825 0.093 1.224 1.00 83.81 115 GLY A CA 1
ATOM 908 C C . GLY A 1 115 ? 25.005 1.333 0.347 1.00 83.81 115 GLY A C 1
ATOM 909 O O . GLY A 1 115 ? 25.955 1.409 -0.423 1.00 83.81 115 GLY A O 1
ATOM 910 N N . LEU A 1 116 ? 24.155 2.349 0.531 1.00 86.69 116 LEU A N 1
ATOM 911 C CA . LEU A 1 116 ? 24.273 3.626 -0.183 1.00 86.69 116 LEU A CA 1
ATOM 912 C C . LEU A 1 116 ? 25.515 4.423 0.235 1.00 86.69 116 LEU A C 1
ATOM 914 O O . LEU A 1 116 ? 26.140 5.059 -0.608 1.00 86.69 116 LEU A O 1
ATOM 918 N N . ILE A 1 117 ? 25.878 4.401 1.520 1.00 91.25 117 ILE A N 1
ATOM 919 C CA . ILE A 1 117 ? 27.095 5.059 2.018 1.00 91.25 117 ILE A CA 1
ATOM 920 C C . ILE A 1 117 ? 28.339 4.413 1.393 1.00 91.25 117 ILE A C 1
ATOM 922 O O . ILE A 1 117 ? 29.257 5.125 0.989 1.00 91.25 117 ILE A O 1
ATOM 926 N N . LEU A 1 118 ? 28.361 3.080 1.286 1.00 91.19 118 LEU A N 1
ATOM 927 C CA . LEU A 1 118 ? 29.469 2.345 0.670 1.00 91.19 118 LEU A CA 1
ATOM 928 C C . LEU A 1 118 ? 29.544 2.568 -0.849 1.00 91.19 118 LEU A C 1
ATOM 930 O O . LEU A 1 118 ? 30.633 2.829 -1.350 1.00 91.19 118 LEU A O 1
ATOM 934 N N . ASP A 1 119 ? 28.409 2.563 -1.559 1.00 89.81 119 ASP A N 1
ATOM 935 C CA . ASP A 1 119 ? 28.344 2.918 -2.991 1.00 89.81 119 ASP A CA 1
ATOM 936 C C . ASP A 1 119 ? 28.892 4.329 -3.242 1.00 89.81 119 ASP A C 1
ATOM 938 O O . ASP A 1 119 ? 29.697 4.559 -4.144 1.00 89.81 119 ASP A O 1
ATOM 942 N N . GLN A 1 120 ? 28.510 5.295 -2.402 1.00 93.81 120 GLN A N 1
ATOM 943 C CA . GLN A 1 120 ? 29.041 6.651 -2.503 1.00 93.81 120 GLN A CA 1
ATOM 944 C C . GLN A 1 120 ? 30.544 6.715 -2.232 1.00 93.81 120 GLN A C 1
ATOM 946 O O . GLN A 1 120 ? 31.232 7.491 -2.894 1.00 93.81 120 GLN A O 1
ATOM 951 N N . LEU A 1 121 ? 31.057 5.922 -1.286 1.00 94.38 121 LEU A N 1
ATOM 952 C CA . LEU A 1 121 ? 32.490 5.844 -1.012 1.00 94.38 121 LEU A CA 1
ATOM 953 C C . LEU A 1 121 ? 33.257 5.306 -2.222 1.00 94.38 121 LEU A C 1
ATOM 955 O O . LEU A 1 121 ? 34.254 5.907 -2.613 1.00 94.38 121 LEU A O 1
ATOM 959 N N . GLU A 1 122 ? 32.770 4.233 -2.841 1.00 92.69 122 GLU A N 1
ATOM 960 C CA . GLU A 1 122 ? 33.364 3.651 -4.048 1.00 92.69 122 GLU A CA 1
ATOM 961 C C . GLU A 1 122 ? 33.351 4.648 -5.215 1.00 92.69 122 GLU A C 1
ATOM 963 O O . GLU A 1 122 ? 34.384 4.933 -5.819 1.00 92.69 122 GLU A O 1
ATOM 968 N N . ARG A 1 123 ? 32.207 5.287 -5.472 1.00 93.00 123 ARG A N 1
ATOM 969 C CA . ARG A 1 123 ? 32.075 6.294 -6.534 1.00 93.00 123 ARG A CA 1
ATOM 970 C C . ARG A 1 123 ? 32.969 7.508 -6.305 1.00 93.00 123 ARG A C 1
ATOM 972 O O . ARG A 1 123 ? 33.593 7.994 -7.247 1.00 93.00 123 ARG A O 1
ATOM 979 N N . ALA A 1 124 ? 33.035 8.009 -5.071 1.00 94.81 124 ALA A N 1
ATOM 980 C CA . ALA A 1 124 ? 33.909 9.124 -4.719 1.00 94.81 124 ALA A CA 1
ATOM 981 C C . ALA A 1 124 ? 35.390 8.741 -4.834 1.00 94.81 124 ALA A C 1
ATOM 983 O O . ALA A 1 124 ? 36.196 9.569 -5.254 1.00 94.81 124 ALA A O 1
ATOM 984 N N . TYR A 1 125 ? 35.744 7.491 -4.523 1.00 94.06 125 TYR A N 1
ATOM 985 C CA . TYR A 1 125 ? 37.088 6.956 -4.739 1.00 94.06 125 TYR A CA 1
ATOM 986 C C . TYR A 1 125 ? 37.454 6.930 -6.228 1.00 94.06 125 TYR A C 1
ATOM 988 O O . TYR A 1 125 ? 38.557 7.326 -6.593 1.00 94.06 125 TYR A O 1
ATOM 996 N N . SER A 1 126 ? 36.505 6.593 -7.105 1.00 93.19 126 SER A N 1
ATOM 997 C CA . SER A 1 126 ? 36.658 6.699 -8.565 1.00 93.19 126 SER A CA 1
ATOM 998 C C . SER A 1 126 ? 36.587 8.136 -9.114 1.00 93.19 126 SER A C 1
ATOM 1000 O O . SER A 1 126 ? 36.600 8.326 -10.329 1.00 93.19 126 SER A O 1
ATOM 1002 N N . GLY A 1 127 ? 36.510 9.159 -8.254 1.00 90.12 127 GLY A N 1
ATOM 1003 C CA . GLY A 1 127 ? 36.529 10.572 -8.644 1.00 90.12 127 GLY A CA 1
ATOM 1004 C C . GLY A 1 127 ? 35.161 11.198 -8.939 1.00 90.12 127 GLY A C 1
ATOM 1005 O O . GLY A 1 127 ? 35.106 12.328 -9.427 1.00 90.12 127 GLY A O 1
ATOM 1006 N N . ALA A 1 128 ? 34.047 10.517 -8.649 1.00 89.75 128 ALA A N 1
ATOM 1007 C CA . ALA A 1 128 ? 32.716 11.086 -8.843 1.00 89.75 128 ALA A CA 1
ATOM 1008 C C . ALA A 1 128 ? 32.394 12.173 -7.802 1.00 89.75 128 ALA A C 1
ATOM 1010 O O . ALA A 1 128 ? 32.652 12.022 -6.607 1.00 89.75 128 ALA A O 1
ATOM 1011 N N . ALA A 1 129 ? 31.742 13.251 -8.244 1.00 89.25 129 ALA A N 1
ATOM 1012 C CA . ALA A 1 129 ? 31.185 14.249 -7.339 1.00 89.25 129 ALA A CA 1
ATOM 1013 C C . ALA A 1 129 ? 29.919 13.709 -6.651 1.00 89.25 129 ALA A C 1
ATOM 1015 O O . ALA A 1 129 ? 29.021 13.172 -7.304 1.00 89.25 129 ALA A O 1
ATOM 1016 N N . LEU A 1 130 ? 29.829 13.886 -5.332 1.00 89.50 130 LEU A N 1
ATOM 1017 C CA . LEU A 1 130 ? 28.662 13.485 -4.548 1.00 89.50 130 LEU A CA 1
ATOM 1018 C C . LEU A 1 130 ? 27.708 14.665 -4.341 1.00 89.50 130 LEU A C 1
ATOM 1020 O O . LEU A 1 130 ? 28.127 15.780 -4.028 1.00 89.50 130 LEU A O 1
ATOM 1024 N N . ALA A 1 131 ? 26.407 14.413 -4.484 1.00 84.25 131 ALA A N 1
ATOM 1025 C CA . ALA A 1 131 ? 25.380 15.405 -4.191 1.00 84.25 131 ALA A CA 1
ATOM 1026 C C . ALA A 1 131 ? 25.165 15.526 -2.676 1.00 84.25 131 ALA A C 1
ATOM 1028 O O . ALA A 1 131 ? 25.036 14.522 -1.980 1.00 84.25 131 ALA A O 1
ATOM 1029 N N . HIS A 1 132 ? 25.068 16.755 -2.169 1.00 81.06 132 HIS A N 1
ATOM 1030 C CA . HIS A 1 132 ? 24.720 17.006 -0.772 1.00 81.06 132 HIS A CA 1
ATOM 1031 C C . HIS A 1 132 ? 23.238 16.678 -0.516 1.00 81.06 132 HIS A C 1
ATOM 1033 O O . HIS A 1 132 ? 22.355 17.301 -1.112 1.00 81.06 132 HIS A O 1
ATOM 1039 N N . GLN A 1 133 ? 22.968 15.732 0.389 1.00 70.06 133 GLN A N 1
ATOM 1040 C CA . GLN A 1 133 ? 21.631 15.186 0.665 1.00 70.06 133 GLN A CA 1
ATOM 1041 C C . GLN A 1 133 ? 21.203 15.446 2.121 1.00 70.06 133 GLN A C 1
ATOM 1043 O O . GLN A 1 133 ? 21.177 14.537 2.954 1.00 70.06 133 GLN A O 1
ATOM 1048 N N . PRO A 1 134 ? 20.871 16.695 2.493 1.00 70.94 134 PRO A N 1
ATOM 1049 C CA . PRO A 1 134 ? 20.550 17.002 3.874 1.00 70.94 134 PRO A CA 1
ATOM 1050 C C . PRO A 1 134 ? 19.120 16.549 4.206 1.00 70.94 134 PRO A C 1
ATOM 1052 O O . PRO A 1 134 ? 18.129 17.062 3.679 1.00 70.94 134 PRO A O 1
ATOM 1055 N N . PHE A 1 135 ? 19.007 15.601 5.138 1.00 68.69 135 PHE A N 1
ATOM 1056 C CA . PHE A 1 135 ? 17.726 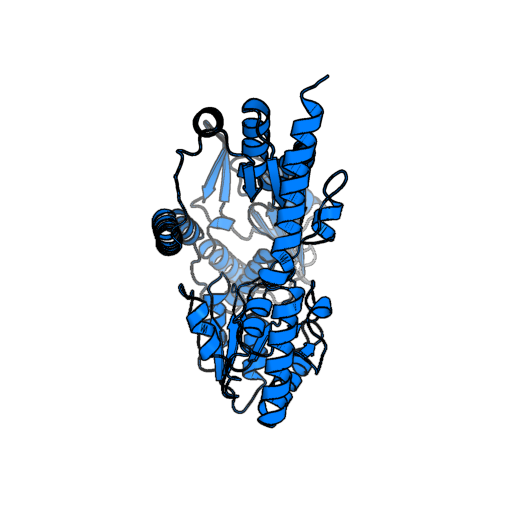15.035 5.578 1.00 68.69 135 PHE A CA 1
ATOM 1057 C C . PHE A 1 135 ? 16.783 16.074 6.213 1.00 68.69 135 PHE A C 1
ATOM 1059 O O . PHE A 1 135 ? 15.561 15.925 6.185 1.00 68.69 135 PHE A O 1
ATOM 1066 N N . ASN A 1 136 ? 17.325 17.185 6.723 1.00 67.44 136 ASN A N 1
ATOM 1067 C CA . ASN A 1 136 ? 16.535 18.284 7.280 1.00 67.44 136 ASN A CA 1
ATOM 1068 C C . ASN A 1 136 ? 15.568 18.919 6.259 1.00 67.44 136 ASN A C 1
ATOM 1070 O O . ASN A 1 136 ? 14.525 19.425 6.665 1.00 67.44 136 ASN A O 1
ATOM 1074 N N . LYS A 1 137 ? 15.850 18.854 4.947 1.00 68.12 137 LYS A N 1
ATOM 1075 C CA . LYS A 1 137 ? 14.935 19.326 3.898 1.00 68.12 137 LYS A CA 1
ATOM 1076 C C . LYS A 1 137 ? 13.710 18.428 3.787 1.00 68.12 137 LYS A C 1
ATOM 1078 O O . LYS A 1 137 ? 12.606 18.947 3.662 1.00 68.12 137 LYS A O 1
ATOM 1083 N N . PHE A 1 138 ? 13.892 17.110 3.888 1.00 62.81 138 PHE A N 1
ATOM 1084 C CA . PHE A 1 138 ? 12.786 16.156 3.936 1.00 62.81 138 PHE A CA 1
ATOM 1085 C C . PHE A 1 138 ? 11.977 16.311 5.221 1.00 62.81 138 PHE A C 1
ATOM 1087 O O . PHE A 1 138 ? 10.758 16.379 5.149 1.00 62.81 138 PHE A O 1
ATOM 1094 N N . ILE A 1 139 ? 12.628 16.453 6.381 1.00 61.50 139 ILE A N 1
ATOM 1095 C CA . ILE A 1 139 ? 11.919 16.757 7.632 1.00 61.50 139 ILE A CA 1
ATOM 1096 C C . ILE A 1 139 ? 11.154 18.071 7.499 1.00 61.50 139 ILE A C 1
ATOM 1098 O O . ILE A 1 139 ? 9.983 18.125 7.857 1.00 61.50 139 ILE A O 1
ATOM 1102 N N . GLY A 1 140 ? 11.760 19.099 6.906 1.00 56.47 140 GLY A N 1
ATOM 1103 C CA . GLY A 1 140 ? 11.099 20.359 6.593 1.00 56.47 140 GLY A CA 1
ATOM 1104 C C . GLY A 1 140 ? 9.885 20.163 5.687 1.00 56.47 140 GLY A C 1
ATOM 1105 O O . GLY A 1 140 ? 8.825 20.685 5.997 1.00 56.47 140 GLY A O 1
ATOM 1106 N N . TYR A 1 141 ? 10.004 19.384 4.613 1.00 60.03 141 TYR A N 1
ATOM 1107 C CA . TYR A 1 141 ? 8.895 19.037 3.724 1.00 60.03 141 TYR A CA 1
ATOM 1108 C C . TYR A 1 141 ? 7.794 18.253 4.447 1.00 60.03 141 TYR A C 1
ATOM 1110 O O . TYR A 1 141 ? 6.643 18.649 4.371 1.00 60.03 141 TYR A O 1
ATOM 1118 N N . ALA A 1 142 ? 8.126 17.199 5.192 1.00 56.59 142 ALA A N 1
ATOM 1119 C CA . ALA A 1 142 ? 7.172 16.370 5.927 1.00 56.59 142 ALA A CA 1
ATOM 1120 C C . ALA A 1 142 ? 6.478 17.148 7.056 1.00 56.59 142 ALA A C 1
ATOM 1122 O O . ALA A 1 142 ? 5.293 16.959 7.303 1.00 56.59 142 ALA A O 1
ATOM 1123 N N . SER A 1 143 ? 7.199 18.064 7.705 1.00 53.53 143 SER A N 1
ATOM 1124 C CA . SER A 1 143 ? 6.649 18.962 8.731 1.00 53.53 143 SER A CA 1
ATOM 1125 C C . SER A 1 143 ? 5.791 20.073 8.124 1.00 53.53 143 SER A C 1
ATOM 1127 O O . SER A 1 143 ? 4.902 20.590 8.791 1.00 53.53 143 SER A O 1
ATOM 1129 N N . LYS A 1 144 ? 6.059 20.440 6.864 1.00 46.19 144 LYS A N 1
ATOM 1130 C CA . LYS A 1 144 ? 5.272 21.388 6.061 1.00 46.19 144 LYS A CA 1
ATOM 1131 C C . LYS A 1 144 ? 4.195 20.708 5.215 1.00 46.19 144 LYS A C 1
ATOM 1133 O O . LYS A 1 144 ? 3.442 21.417 4.553 1.00 46.19 144 LYS A O 1
ATOM 1138 N N . ALA A 1 145 ? 4.136 19.373 5.187 1.00 55.25 145 ALA A N 1
ATOM 1139 C CA . ALA A 1 145 ? 3.105 18.642 4.473 1.00 55.25 145 ALA A CA 1
ATOM 1140 C C . ALA A 1 145 ? 1.782 19.059 5.102 1.00 55.25 145 ALA A C 1
ATOM 1142 O O . ALA A 1 145 ? 1.559 18.878 6.300 1.00 55.25 145 ALA A O 1
ATOM 1143 N N . ASP A 1 146 ? 0.970 19.733 4.298 1.00 56.22 146 ASP A N 1
ATOM 1144 C CA . ASP A 1 146 ? -0.122 20.524 4.818 1.00 56.22 146 ASP A CA 1
ATOM 1145 C C . ASP A 1 146 ? -1.268 19.610 5.271 1.00 56.22 146 ASP A C 1
ATOM 1147 O O . ASP A 1 146 ? -2.150 19.222 4.497 1.00 56.22 146 ASP A O 1
ATOM 1151 N N . ASN A 1 147 ? -1.236 19.247 6.556 1.00 65.50 147 ASN A N 1
ATOM 1152 C CA . ASN A 1 147 ? -2.331 18.556 7.229 1.00 65.50 147 ASN A CA 1
ATOM 1153 C C . ASN A 1 147 ? -3.653 19.320 7.051 1.00 65.50 147 ASN A C 1
ATOM 1155 O O . ASN A 1 147 ? -4.714 18.698 7.073 1.00 65.50 147 ASN A O 1
ATOM 1159 N N . GLU A 1 148 ? -3.613 20.640 6.847 1.00 69.56 148 GLU A N 1
ATOM 1160 C CA . GLU A 1 148 ? -4.791 21.458 6.595 1.00 69.56 148 GLU A CA 1
ATOM 1161 C C . GLU A 1 148 ? -5.331 21.279 5.176 1.00 69.56 148 GLU A C 1
ATOM 1163 O O . GLU A 1 148 ? -6.537 21.092 5.029 1.00 69.56 148 GLU A O 1
ATOM 1168 N N . ALA A 1 149 ? -4.485 21.222 4.144 1.00 71.00 149 ALA A N 1
ATOM 1169 C CA . ALA A 1 149 ? -4.912 20.866 2.789 1.00 71.00 149 ALA A CA 1
ATOM 1170 C C . ALA A 1 149 ? -5.525 19.460 2.735 1.00 71.00 149 ALA A C 1
ATOM 1172 O O . ALA A 1 149 ? -6.574 19.271 2.115 1.00 71.00 149 ALA A O 1
ATOM 1173 N N . GLY A 1 150 ? -4.906 18.483 3.410 1.00 72.12 150 GLY A N 1
ATOM 1174 C CA . GLY A 1 150 ? -5.456 17.132 3.536 1.00 72.12 150 GLY A CA 1
ATOM 1175 C C . GLY A 1 150 ? -6.809 17.132 4.253 1.00 72.12 150 GLY A C 1
ATOM 1176 O O . GLY A 1 150 ? -7.777 16.557 3.758 1.00 72.12 150 GLY A O 1
ATOM 1177 N N . ARG A 1 151 ? -6.909 17.844 5.383 1.00 82.00 151 ARG A N 1
ATOM 1178 C CA . ARG A 1 151 ? -8.165 18.016 6.126 1.00 82.00 151 ARG A CA 1
ATOM 1179 C C . ARG A 1 151 ? -9.241 18.683 5.268 1.00 82.00 151 ARG A C 1
ATOM 1181 O O . ARG A 1 151 ? -10.363 18.195 5.235 1.00 82.00 151 ARG A O 1
ATOM 1188 N N . LYS A 1 152 ? -8.913 19.771 4.568 1.00 84.50 152 LYS A N 1
ATOM 1189 C CA . LYS A 1 152 ? -9.840 20.522 3.710 1.00 84.50 152 LYS A CA 1
ATOM 1190 C C . LYS A 1 152 ? -10.388 19.649 2.585 1.00 84.50 152 LYS A C 1
ATOM 1192 O O . LYS A 1 152 ? -11.588 19.680 2.342 1.00 84.50 152 LYS A O 1
ATOM 1197 N N . TYR A 1 153 ? -9.529 18.860 1.942 1.00 80.88 153 TYR A N 1
ATOM 1198 C CA . TYR A 1 153 ? -9.944 17.915 0.909 1.00 80.88 153 TYR A CA 1
ATOM 1199 C C . TYR A 1 153 ? -10.965 16.904 1.451 1.00 80.88 153 TYR A C 1
ATOM 1201 O O . TYR A 1 153 ? -12.071 16.814 0.923 1.00 80.88 153 TYR A O 1
ATOM 1209 N N . TRP A 1 154 ? -10.645 16.210 2.550 1.00 84.44 154 TRP A N 1
ATOM 1210 C CA . TRP A 1 154 ? -11.542 15.194 3.111 1.00 84.44 154 TRP A CA 1
ATOM 1211 C C . TRP A 1 154 ? -12.851 15.772 3.654 1.00 84.44 154 TRP A C 1
ATOM 1213 O O . TRP A 1 154 ? -13.902 15.166 3.466 1.00 84.44 154 TRP A O 1
ATOM 1223 N N . LEU A 1 155 ? -12.818 16.951 4.285 1.00 89.44 155 LEU A N 1
ATOM 1224 C CA . LEU A 1 155 ? -14.041 17.636 4.715 1.00 89.44 155 LEU A CA 1
ATOM 1225 C C . LEU A 1 155 ? -14.929 18.024 3.526 1.00 89.44 155 LEU A C 1
ATOM 1227 O O . LEU A 1 155 ? -16.145 17.903 3.630 1.00 89.44 155 LEU A O 1
ATOM 1231 N N . GLY A 1 156 ? -14.337 18.439 2.401 1.00 88.81 156 GLY A N 1
ATOM 1232 C CA . GLY A 1 156 ? -15.073 18.703 1.163 1.00 88.81 156 GLY A CA 1
ATOM 1233 C C . GLY A 1 156 ? -15.771 17.452 0.627 1.00 88.81 156 GLY A C 1
ATOM 1234 O O . GLY A 1 156 ? -16.972 17.482 0.389 1.00 88.81 156 GLY A O 1
ATOM 1235 N N . GLN A 1 157 ? -15.048 16.332 0.536 1.00 84.19 157 GLN A N 1
ATOM 1236 C CA . GLN A 1 157 ? -15.606 15.053 0.075 1.00 84.19 157 GLN A CA 1
ATOM 1237 C C . GLN A 1 157 ? -16.754 14.550 0.966 1.00 84.19 157 GLN A C 1
ATOM 1239 O O . GLN A 1 157 ? -17.775 14.077 0.474 1.00 84.19 157 GLN A O 1
ATOM 1244 N N . LEU A 1 158 ? -16.622 14.683 2.289 1.00 91.25 158 LEU A N 1
ATOM 1245 C CA . LEU A 1 158 ? -17.680 14.288 3.224 1.00 91.25 158 LEU A CA 1
ATOM 1246 C C . LEU A 1 158 ? -18.908 15.203 3.132 1.00 91.25 158 LEU A C 1
ATOM 1248 O O . LEU A 1 158 ? -20.032 14.716 3.241 1.00 91.25 158 LEU A O 1
ATOM 1252 N N . ALA A 1 159 ? -18.706 16.501 2.889 1.00 90.94 159 ALA A N 1
ATOM 1253 C CA . ALA A 1 159 ? -19.797 17.443 2.663 1.00 90.94 159 ALA A CA 1
ATOM 1254 C C . ALA A 1 159 ? -20.557 17.142 1.358 1.00 90.94 159 ALA A C 1
ATOM 1256 O O . ALA A 1 159 ? -21.785 17.125 1.371 1.00 90.94 159 ALA A O 1
ATOM 1257 N N . GLU A 1 160 ? -19.852 16.835 0.263 1.00 90.44 160 GLU A N 1
ATOM 1258 C CA . GLU A 1 160 ? -20.458 16.387 -1.005 1.00 90.44 160 GLU A CA 1
ATOM 1259 C C . GLU A 1 160 ? -21.274 15.098 -0.820 1.00 90.44 160 GLU A C 1
ATOM 1261 O O . GLU A 1 160 ? -22.376 14.959 -1.354 1.00 90.44 160 GLU A O 1
ATOM 1266 N N . ALA A 1 161 ? -20.779 14.179 0.012 1.00 87.44 161 ALA A N 1
ATOM 1267 C CA . ALA A 1 161 ? -21.479 12.954 0.385 1.00 87.44 161 ALA A CA 1
ATOM 1268 C C . ALA A 1 161 ? -22.594 13.160 1.434 1.00 87.44 161 ALA A C 1
ATOM 1270 O O . ALA A 1 161 ? -23.200 12.183 1.871 1.00 87.44 161 ALA A O 1
ATOM 1271 N N . HIS A 1 162 ? -22.872 14.403 1.848 1.00 93.81 162 HIS A N 1
ATOM 1272 C CA . HIS A 1 162 ? -23.868 14.754 2.869 1.00 93.81 162 HIS A CA 1
ATOM 1273 C C . HIS A 1 162 ? -23.667 14.024 4.209 1.00 93.81 162 HIS A C 1
ATOM 1275 O O . HIS A 1 162 ? -24.617 13.770 4.951 1.00 93.81 162 HIS A O 1
ATOM 1281 N N . VAL A 1 163 ? -22.418 13.690 4.539 1.00 92.94 163 VAL A N 1
ATOM 1282 C CA . VAL A 1 163 ? -22.057 13.069 5.813 1.00 92.94 163 VAL A CA 1
ATOM 1283 C C . VAL A 1 163 ? -21.866 14.179 6.850 1.00 92.94 163 VAL A C 1
ATOM 1285 O O . VAL A 1 163 ? -21.024 15.054 6.645 1.00 92.94 163 VAL A O 1
ATOM 1288 N N . PRO A 1 164 ? -22.595 14.171 7.982 1.00 91.50 164 PRO A N 1
ATOM 1289 C CA . PRO A 1 164 ? -22.354 15.123 9.060 1.00 91.50 164 PRO A CA 1
ATOM 1290 C C . PRO A 1 164 ? -20.956 14.917 9.650 1.00 91.50 164 PRO A C 1
ATOM 1292 O O . PRO A 1 164 ? -20.622 13.823 10.108 1.00 91.50 164 PRO A O 1
ATOM 1295 N N . VAL A 1 165 ? -20.139 15.972 9.658 1.00 92.00 165 VAL A N 1
ATOM 1296 C CA . VAL A 1 165 ? -18.778 15.929 10.204 1.00 92.00 165 VAL A CA 1
ATOM 1297 C C . VAL A 1 165 ? -18.590 16.999 11.259 1.00 92.00 165 VAL A C 1
ATOM 1299 O O . VAL A 1 165 ? -18.929 18.163 11.063 1.00 92.00 165 VAL A O 1
ATOM 1302 N N . GLU A 1 166 ? -17.956 16.605 12.355 1.00 91.06 166 GLU A N 1
ATOM 1303 C CA . GLU A 1 166 ? -17.487 17.504 13.395 1.00 91.06 166 GLU A CA 1
ATOM 1304 C C . GLU A 1 166 ? -16.014 17.212 13.682 1.00 91.06 166 GLU A C 1
ATOM 1306 O O . GLU A 1 166 ? -15.611 16.060 13.866 1.00 91.06 166 GLU A O 1
ATOM 1311 N N . VAL A 1 167 ? -15.198 18.263 13.718 1.00 90.56 167 VAL A N 1
ATOM 1312 C CA . VAL A 1 167 ? -13.771 18.157 14.031 1.00 90.56 167 VAL A CA 1
ATOM 1313 C C . VAL A 1 167 ? -13.559 18.581 15.478 1.00 90.56 167 VAL A C 1
ATOM 1315 O O . VAL A 1 167 ? -13.691 19.756 15.812 1.00 90.56 167 VAL A O 1
ATOM 1318 N N . LEU A 1 168 ? -13.200 17.624 16.333 1.00 90.19 168 LEU A N 1
ATOM 1319 C CA . LEU A 1 168 ? -12.844 17.897 17.725 1.00 90.19 168 LEU A CA 1
ATOM 1320 C C . LEU A 1 168 ? -11.375 18.334 17.849 1.00 90.19 168 LEU A C 1
ATOM 1322 O O . LEU A 1 168 ? -10.543 18.071 16.983 1.00 90.19 168 LEU A O 1
ATOM 1326 N N . ASP A 1 169 ? -11.035 18.931 18.987 1.00 87.19 169 ASP A N 1
ATOM 1327 C CA . ASP A 1 169 ? -9.695 19.442 19.327 1.00 87.19 169 ASP A CA 1
ATOM 1328 C C . ASP A 1 169 ? -8.646 18.359 19.673 1.00 87.19 169 ASP A C 1
ATOM 1330 O O . ASP A 1 169 ? -7.536 18.668 20.108 1.00 87.19 169 ASP A O 1
ATOM 1334 N N . GLY A 1 170 ? -9.000 17.079 19.525 1.00 84.06 170 GLY A N 1
ATOM 1335 C CA . GLY A 1 170 ? -8.140 15.937 19.841 1.00 84.06 170 GLY A CA 1
ATOM 1336 C C . GLY A 1 170 ? -7.992 15.620 21.335 1.00 84.06 170 GLY A C 1
ATOM 1337 O O . GLY A 1 170 ? -7.304 14.655 21.678 1.00 84.06 170 GLY A O 1
ATOM 1338 N N . ARG A 1 171 ? -8.634 16.371 22.242 1.00 89.69 171 ARG A N 1
ATOM 1339 C CA . ARG A 1 171 ? -8.588 16.110 23.687 1.00 89.69 171 ARG A CA 1
ATOM 1340 C C . ARG A 1 171 ? -9.595 15.030 24.078 1.00 89.69 171 ARG A C 1
ATOM 1342 O O . ARG A 1 171 ? -10.746 15.017 23.646 1.00 89.69 171 ARG A O 1
ATOM 1349 N N . PHE A 1 172 ? -9.180 14.153 24.990 1.00 92.94 172 PHE A N 1
ATOM 1350 C CA . PHE A 1 172 ? -10.029 13.078 25.514 1.00 92.94 172 PHE A CA 1
ATOM 1351 C C . PHE A 1 172 ? -11.318 13.599 26.175 1.00 92.94 172 PHE A C 1
ATOM 1353 O O . PHE A 1 172 ? -12.390 13.039 25.959 1.00 92.94 172 PHE A O 1
ATOM 1360 N N . GLY A 1 173 ? -11.223 14.684 26.955 1.00 94.75 173 GLY A N 1
ATOM 1361 C CA . GLY A 1 173 ? -12.375 15.279 27.640 1.00 94.75 173 GLY A CA 1
ATOM 1362 C C . GLY A 1 173 ? -13.449 15.776 26.671 1.00 94.75 173 GLY A C 1
ATOM 1363 O O . GLY A 1 173 ? -14.632 15.540 26.906 1.00 94.75 173 GLY A O 1
ATOM 1364 N N . THR A 1 174 ? -13.036 16.373 25.551 1.00 95.06 174 THR A N 1
ATOM 1365 C CA . THR A 1 174 ? -13.934 16.850 24.491 1.00 95.06 174 THR A CA 1
ATOM 1366 C C . THR A 1 174 ? -14.675 15.687 23.836 1.00 95.06 174 THR A C 1
ATOM 1368 O O . THR A 1 174 ? -15.899 15.726 23.729 1.00 95.06 174 THR A O 1
ATOM 1371 N N . LEU A 1 175 ? -13.967 14.603 23.490 1.00 94.75 175 LEU A N 1
ATOM 1372 C CA . LEU A 1 175 ? -14.595 13.384 22.965 1.00 94.75 175 LEU A CA 1
ATOM 1373 C C . LEU A 1 175 ? -15.599 12.789 23.963 1.00 94.75 175 LEU A C 1
ATOM 1375 O O . LEU A 1 175 ? -16.717 12.446 23.587 1.00 94.75 175 LEU A O 1
ATOM 1379 N N . LEU A 1 176 ? -15.228 12.685 25.241 1.00 96.81 176 LEU A N 1
ATOM 1380 C CA . LEU A 1 176 ? -16.107 12.138 26.274 1.00 96.81 176 LEU A CA 1
ATOM 1381 C C . LEU A 1 176 ? -17.373 12.986 26.467 1.00 96.81 176 LEU A C 1
ATOM 1383 O O . LEU A 1 176 ? -18.468 12.431 26.568 1.00 96.81 176 LEU A O 1
ATOM 1387 N N . ALA A 1 177 ? -17.231 14.312 26.520 1.00 96.38 177 ALA A N 1
ATOM 1388 C CA . ALA A 1 177 ? -18.357 15.234 26.637 1.00 96.38 177 ALA A CA 1
ATOM 1389 C C . ALA A 1 177 ? -19.293 15.117 25.428 1.00 96.38 177 ALA A C 1
ATOM 1391 O O . ALA A 1 177 ? -20.505 14.985 25.605 1.00 96.38 177 ALA A O 1
ATOM 1392 N N . ARG A 1 178 ? -18.730 15.062 24.214 1.00 95.56 178 ARG A N 1
ATOM 1393 C CA . ARG A 1 178 ? -19.494 14.896 22.974 1.00 95.56 178 ARG A CA 1
ATOM 1394 C C . ARG A 1 178 ? -20.287 13.591 22.960 1.00 95.56 178 ARG A C 1
ATOM 1396 O O . ARG A 1 178 ? -21.484 13.613 22.691 1.00 95.56 178 ARG A O 1
ATOM 1403 N N . LEU A 1 179 ? -19.653 12.474 23.321 1.00 96.00 179 LEU A N 1
ATOM 1404 C CA . LEU A 1 179 ? -20.314 11.169 23.408 1.00 96.00 179 LEU A CA 1
ATOM 1405 C C . LEU A 1 179 ? -21.444 11.159 24.446 1.00 96.00 179 LEU A C 1
ATOM 1407 O O . LEU A 1 179 ? -22.512 10.617 24.177 1.00 96.00 179 LEU A O 1
ATOM 1411 N N . LYS A 1 180 ? -21.244 11.778 25.616 1.00 95.88 180 LYS A N 1
ATOM 1412 C CA . LYS A 1 180 ? -22.282 11.866 26.658 1.00 95.88 180 LYS A CA 1
ATOM 1413 C C . LYS A 1 180 ? -23.467 12.751 26.260 1.00 95.88 180 LYS A C 1
ATOM 1415 O O . LYS A 1 180 ? -24.580 12.460 26.699 1.00 95.88 180 LYS A O 1
ATOM 1420 N N . GLY A 1 181 ? -23.216 13.808 25.486 1.00 95.75 181 GLY A N 1
ATOM 1421 C CA . GLY A 1 181 ? -24.239 14.728 24.987 1.00 95.75 181 GLY A CA 1
ATOM 1422 C C . GLY A 1 181 ? -25.069 14.135 23.849 1.00 95.75 181 GLY A C 1
ATOM 1423 O O . GLY A 1 181 ? -26.289 14.136 23.936 1.00 95.75 181 GLY A O 1
ATOM 1424 N N . GLU A 1 182 ? -24.413 13.586 22.822 1.00 93.94 182 GLU A N 1
ATOM 1425 C CA . GLU A 1 182 ? -25.084 13.018 21.638 1.00 93.94 182 GLU A CA 1
ATOM 1426 C C . GLU A 1 182 ? -25.741 11.666 21.906 1.00 93.94 182 GLU A C 1
ATOM 1428 O O . GLU A 1 182 ? -26.803 11.365 21.375 1.00 93.94 182 GLU A O 1
ATOM 1433 N N . ARG A 1 183 ? -25.063 10.824 22.699 1.00 93.88 183 ARG A N 1
ATOM 1434 C CA . ARG A 1 183 ? -25.406 9.414 22.926 1.00 93.88 183 ARG A CA 1
ATOM 1435 C C . ARG A 1 183 ? -25.633 8.614 21.629 1.00 93.88 183 ARG A C 1
ATOM 1437 O O . ARG A 1 183 ? -26.704 8.028 21.463 1.00 93.88 183 ARG A O 1
ATOM 1444 N N . PRO A 1 184 ? -24.639 8.521 20.721 1.00 95.38 184 PRO A N 1
ATOM 1445 C CA . PRO A 1 184 ? -24.762 7.672 19.543 1.00 95.38 184 PRO A CA 1
ATOM 1446 C C . PRO A 1 184 ? -24.998 6.209 19.931 1.00 95.38 184 PRO A C 1
ATOM 1448 O O . PRO A 1 184 ? -24.536 5.742 20.975 1.00 95.38 184 PRO A O 1
ATOM 1451 N N . ALA A 1 185 ? -25.653 5.463 19.039 1.00 95.69 185 ALA A N 1
ATOM 1452 C CA . ALA A 1 185 ? -25.885 4.031 19.221 1.00 95.69 185 ALA A CA 1
ATOM 1453 C C . ALA A 1 185 ? -24.574 3.229 19.336 1.00 95.69 185 ALA A C 1
ATOM 1455 O O . ALA A 1 185 ? -24.526 2.213 20.029 1.00 95.69 185 ALA A O 1
ATOM 1456 N N . LEU A 1 186 ? -23.506 3.682 18.669 1.00 96.62 186 LEU A N 1
ATOM 1457 C CA . LEU A 1 186 ? -22.211 3.010 18.624 1.00 96.62 186 LEU A CA 1
ATOM 1458 C C . LEU A 1 186 ? -21.089 3.995 18.263 1.00 96.62 186 LEU A C 1
ATOM 1460 O O . LEU A 1 186 ? -21.295 4.925 17.488 1.00 96.62 186 LEU A O 1
ATOM 1464 N N . LEU A 1 187 ? -19.884 3.759 18.787 1.00 96.56 187 LEU A N 1
ATOM 1465 C CA . LEU A 1 187 ? -18.651 4.420 18.359 1.00 96.56 187 LEU A CA 1
ATOM 1466 C C . LEU A 1 187 ? -17.774 3.447 17.559 1.00 96.56 187 LEU A C 1
ATOM 1468 O O . LEU A 1 187 ? -17.329 2.437 18.106 1.00 96.56 187 LEU A O 1
ATOM 1472 N N . HIS A 1 188 ? -17.443 3.777 16.309 1.00 97.25 188 HIS A N 1
ATOM 1473 C CA . HIS A 1 188 ? -16.466 3.026 15.516 1.00 97.25 188 HIS A CA 1
ATOM 1474 C C . HIS A 1 188 ? -15.149 3.802 15.391 1.00 97.25 188 HIS A C 1
ATOM 1476 O O . HIS A 1 188 ? -15.127 4.973 15.026 1.00 97.25 188 HIS A O 1
ATOM 1482 N N . THR A 1 189 ? -14.038 3.150 15.724 1.00 95.06 189 THR A N 1
ATOM 1483 C CA . THR A 1 189 ? -12.689 3.728 15.743 1.00 95.06 189 THR A CA 1
ATOM 1484 C C . THR A 1 189 ? -11.764 3.059 14.724 1.00 95.06 189 THR A C 1
ATOM 1486 O O . THR A 1 189 ? -11.787 1.838 14.560 1.00 95.06 189 THR A O 1
ATOM 1489 N N . HIS A 1 190 ? -10.900 3.855 14.088 1.00 92.38 190 HIS A N 1
ATOM 1490 C CA . HIS A 1 190 ? -9.868 3.387 13.159 1.00 92.38 190 HIS A CA 1
ATOM 1491 C C . HIS A 1 190 ? -8.488 3.916 13.568 1.00 92.38 190 HIS A C 1
ATOM 1493 O O . HIS A 1 190 ? -8.310 5.112 13.796 1.00 92.38 190 HIS A O 1
ATOM 1499 N N . GLY A 1 191 ? -7.497 3.023 13.629 1.00 84.25 191 GLY A N 1
ATOM 1500 C CA . GLY A 1 191 ? -6.122 3.360 14.008 1.00 84.25 191 GLY A CA 1
ATOM 1501 C C . GLY A 1 191 ? -5.885 3.410 15.522 1.00 84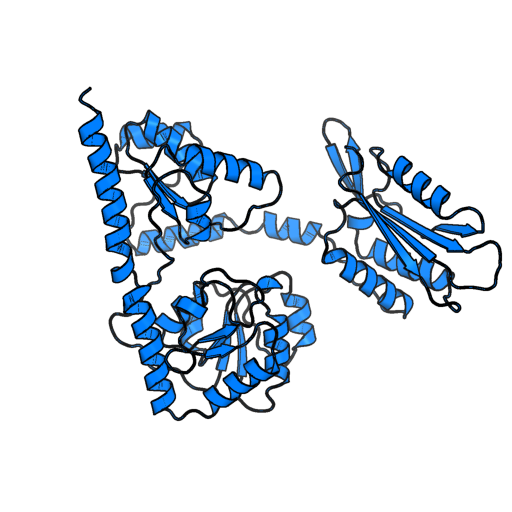.25 191 GLY A C 1
ATOM 1502 O O . GLY A 1 191 ? -6.804 3.584 16.319 1.00 84.25 191 GLY A O 1
ATOM 1503 N N . TYR A 1 192 ? -4.620 3.269 15.927 1.00 83.25 192 TYR A N 1
ATOM 1504 C CA . TYR A 1 192 ? -4.271 2.947 17.316 1.00 83.25 192 TYR A CA 1
ATOM 1505 C C . TYR A 1 192 ? -4.637 4.040 18.333 1.00 83.25 192 TYR A C 1
ATOM 1507 O O . TYR A 1 192 ? -5.151 3.733 19.406 1.00 83.25 192 TYR A O 1
ATOM 1515 N N . LYS A 1 193 ? -4.424 5.330 18.016 1.00 84.44 193 LYS A N 1
ATOM 1516 C CA . LYS A 1 193 ? -4.754 6.433 18.946 1.00 84.44 193 LYS A CA 1
ATOM 1517 C C . LYS A 1 193 ? -6.259 6.534 19.179 1.00 84.44 193 LYS A C 1
ATOM 1519 O O . LYS A 1 193 ? -6.700 6.588 20.326 1.00 84.44 193 LYS A O 1
ATOM 1524 N N . ALA A 1 194 ? -7.032 6.535 18.092 1.00 87.75 194 ALA A N 1
ATOM 1525 C CA . ALA A 1 194 ? -8.487 6.588 18.153 1.00 87.75 194 ALA A CA 1
ATOM 1526 C C . ALA A 1 194 ? -9.060 5.325 18.805 1.00 87.75 194 ALA A C 1
ATOM 1528 O O . ALA A 1 194 ? -9.991 5.428 19.593 1.00 87.75 194 ALA A O 1
ATOM 1529 N N . GLY A 1 195 ? -8.471 4.154 18.545 1.00 89.94 195 GLY A N 1
ATOM 1530 C CA . GLY A 1 195 ? -8.840 2.896 19.188 1.00 89.94 195 GLY A CA 1
ATOM 1531 C C . GLY A 1 195 ? -8.706 2.959 20.709 1.00 89.94 195 GLY A C 1
ATOM 1532 O O . GLY A 1 195 ? -9.679 2.722 21.424 1.00 89.94 195 GLY A O 1
ATOM 1533 N N . ILE A 1 196 ? -7.528 3.333 21.216 1.00 90.25 196 ILE A N 1
ATOM 1534 C CA . ILE A 1 196 ? -7.266 3.398 22.663 1.00 90.25 196 ILE A CA 1
ATOM 1535 C C . ILE A 1 196 ? -8.177 4.429 23.344 1.00 90.25 196 ILE A C 1
ATOM 1537 O O . ILE A 1 196 ? -8.884 4.098 24.299 1.00 90.25 196 ILE A O 1
ATOM 1541 N N . LEU A 1 197 ? -8.173 5.676 22.858 1.00 92.12 197 LEU A N 1
ATOM 1542 C CA . LEU A 1 197 ? -8.924 6.769 23.483 1.00 92.12 197 LEU A CA 1
ATOM 1543 C C . LEU A 1 197 ? -10.435 6.598 23.305 1.00 92.12 197 LEU A C 1
ATOM 1545 O O . LEU A 1 197 ? -11.192 6.821 24.247 1.00 92.12 197 LEU A O 1
ATOM 1549 N N . GLY A 1 198 ? -10.874 6.167 22.124 1.00 93.81 198 GLY A N 1
ATOM 1550 C CA . GLY A 1 198 ? -12.282 5.972 21.806 1.00 93.81 198 GLY A CA 1
ATOM 1551 C C . GLY A 1 198 ? -12.910 4.837 22.605 1.00 93.81 198 GLY A C 1
ATOM 1552 O O . GLY A 1 198 ? -13.976 5.040 23.177 1.00 93.81 198 GLY A O 1
ATOM 1553 N N . ARG A 1 199 ? -12.238 3.685 22.760 1.00 94.56 199 ARG A N 1
ATOM 1554 C CA . ARG A 1 199 ? -12.752 2.594 23.614 1.00 94.56 199 ARG A CA 1
ATOM 1555 C C . ARG A 1 199 ? -12.896 3.029 25.071 1.00 94.56 199 ARG A C 1
ATOM 1557 O O . ARG A 1 199 ? -13.904 2.718 25.706 1.00 94.56 199 ARG A O 1
ATOM 1564 N N . LEU A 1 200 ? -11.925 3.779 25.597 1.00 93.81 200 LEU A N 1
ATOM 1565 C CA . LEU A 1 200 ? -12.005 4.318 26.955 1.00 93.81 200 LEU A CA 1
ATOM 1566 C C . LEU A 1 200 ? -13.159 5.325 27.094 1.00 93.81 200 LEU A C 1
ATOM 1568 O O . LEU A 1 200 ? -13.966 5.205 28.016 1.00 93.81 200 LEU A O 1
ATOM 1572 N N . ALA A 1 201 ? -13.274 6.281 26.168 1.00 95.19 201 ALA A N 1
ATOM 1573 C CA . ALA A 1 201 ? -14.328 7.293 26.189 1.00 95.19 201 ALA A CA 1
ATOM 1574 C C . ALA A 1 201 ? -15.721 6.662 26.051 1.00 95.19 201 ALA A C 1
ATOM 1576 O O . ALA A 1 201 ? -16.612 6.977 26.833 1.00 95.19 201 ALA A O 1
ATOM 1577 N N . ALA A 1 202 ? -15.895 5.711 25.132 1.00 95.00 202 ALA A N 1
ATOM 1578 C CA . ALA A 1 202 ? -17.145 4.983 24.935 1.00 95.00 202 ALA A CA 1
ATOM 1579 C C . ALA A 1 202 ? -17.544 4.173 26.176 1.00 95.00 202 ALA A C 1
ATOM 1581 O O . ALA A 1 202 ? -18.707 4.190 26.587 1.00 95.00 202 ALA A O 1
ATOM 1582 N N . ARG A 1 203 ? -16.578 3.526 26.846 1.00 93.50 203 ARG A N 1
ATOM 1583 C CA . ARG A 1 203 ? -16.829 2.827 28.114 1.00 93.50 203 ARG A CA 1
ATOM 1584 C C . ARG A 1 203 ? -17.350 3.783 29.190 1.00 93.50 203 ARG A C 1
ATOM 1586 O O . ARG A 1 203 ? -18.350 3.459 29.824 1.00 93.50 203 ARG A O 1
ATOM 1593 N N . LEU A 1 204 ? -16.719 4.949 29.360 1.00 94.69 204 LEU A N 1
ATOM 1594 C CA . LEU A 1 204 ? -17.139 5.976 30.328 1.00 94.69 204 LEU A CA 1
ATOM 1595 C C . LEU A 1 204 ? -18.446 6.689 29.942 1.00 94.69 204 LEU A C 1
ATOM 1597 O O . LEU A 1 204 ? -19.154 7.185 30.817 1.00 94.69 204 LEU A O 1
ATOM 1601 N N . ALA A 1 205 ? -18.747 6.784 28.647 1.00 94.88 205 ALA A N 1
ATOM 1602 C CA . ALA A 1 205 ? -19.942 7.443 28.127 1.00 94.88 205 ALA A CA 1
ATOM 1603 C C . ALA A 1 205 ? -21.178 6.542 28.111 1.00 94.88 205 ALA A C 1
ATOM 1605 O O . ALA A 1 205 ? -22.277 7.037 27.892 1.00 94.88 205 ALA A O 1
ATOM 1606 N N . GLY A 1 206 ? -21.026 5.235 28.322 1.00 93.69 206 GLY A N 1
ATOM 1607 C CA . GLY A 1 206 ? -22.173 4.345 28.231 1.00 93.69 206 GLY A CA 1
ATOM 1608 C C . GLY A 1 206 ? -22.434 3.788 26.821 1.00 93.69 206 GLY A C 1
ATOM 1609 O O . GLY A 1 206 ? -23.531 3.297 26.588 1.00 93.69 206 GLY A O 1
ATOM 1610 N N . ILE A 1 207 ? -21.459 3.808 25.900 1.00 95.38 207 ILE A N 1
ATOM 1611 C CA . ILE A 1 207 ? -21.677 3.573 24.455 1.00 95.38 207 ILE A CA 1
ATOM 1612 C C . ILE A 1 207 ? -20.908 2.343 23.933 1.00 95.38 207 ILE A C 1
ATOM 1614 O O . ILE A 1 207 ? -19.740 2.165 24.299 1.00 95.38 207 ILE A O 1
ATOM 1618 N N . PRO A 1 208 ? -21.527 1.432 23.149 1.00 95.94 208 PRO A N 1
ATOM 1619 C CA . PRO A 1 208 ? -20.826 0.331 22.479 1.00 95.94 208 PRO A CA 1
ATOM 1620 C C . PRO A 1 208 ? -19.678 0.835 21.599 1.00 95.94 208 PRO A C 1
ATOM 1622 O O . PRO A 1 208 ? -19.802 1.870 20.950 1.00 95.94 208 PRO A O 1
ATOM 1625 N N . CYS A 1 209 ? -18.567 0.098 21.543 1.00 95.94 209 CYS A N 1
ATOM 1626 C CA . CYS A 1 209 ? -17.433 0.476 20.704 1.00 95.94 209 CYS A CA 1
ATOM 1627 C C . CYS A 1 209 ? -16.977 -0.671 19.804 1.00 95.94 209 CYS A C 1
ATOM 1629 O O . CYS A 1 209 ? -16.825 -1.806 20.263 1.00 95.94 209 CYS A O 1
ATOM 1631 N N . VAL A 1 210 ? -16.727 -0.343 18.537 1.00 96.88 210 VAL A N 1
ATOM 1632 C CA . VAL A 1 210 ? -16.071 -1.197 17.545 1.00 96.88 210 VAL A CA 1
ATOM 1633 C C . VAL A 1 210 ? -14.736 -0.555 17.169 1.00 96.88 210 VAL A C 1
ATOM 1635 O O . VAL A 1 210 ? -14.624 0.670 17.061 1.00 96.88 210 VAL A O 1
ATOM 1638 N N . SER A 1 211 ? -13.706 -1.369 16.964 1.00 95.69 211 SER A N 1
ATOM 1639 C CA . SER A 1 211 ? -12.409 -0.918 16.453 1.00 95.69 211 SER A CA 1
ATOM 1640 C C . SER A 1 211 ? -11.977 -1.758 15.258 1.00 95.69 211 SER A C 1
ATOM 1642 O O . SER A 1 211 ? -11.951 -2.988 15.357 1.00 95.69 211 SER A O 1
ATOM 1644 N N . THR A 1 212 ? -11.589 -1.098 14.164 1.00 93.75 212 THR A N 1
ATOM 1645 C CA . THR A 1 212 ? -10.994 -1.757 12.992 1.00 93.75 212 THR A CA 1
ATOM 1646 C C . THR A 1 212 ? -9.472 -1.622 12.988 1.00 93.75 212 THR A C 1
ATOM 1648 O O . THR A 1 212 ? -8.925 -0.521 13.110 1.00 93.75 212 THR A O 1
ATOM 1651 N N . PHE A 1 213 ? -8.787 -2.750 12.797 1.00 89.94 213 PHE A N 1
ATOM 1652 C CA . PHE A 1 213 ? -7.331 -2.872 12.793 1.00 89.94 213 PHE A CA 1
ATOM 1653 C C . PHE A 1 213 ? -6.806 -3.051 11.364 1.00 89.94 213 PHE A C 1
ATOM 1655 O O . PHE A 1 213 ? -7.067 -4.069 10.723 1.00 89.94 213 PHE A O 1
ATOM 1662 N N . HIS A 1 214 ? -6.043 -2.055 10.899 1.00 80.94 214 HIS A N 1
ATOM 1663 C CA . HIS A 1 214 ? -5.516 -1.960 9.527 1.00 80.94 214 HIS A CA 1
ATOM 1664 C C . HIS A 1 214 ? -4.029 -2.324 9.395 1.00 80.94 214 HIS A C 1
ATOM 1666 O O . HIS A 1 214 ? -3.595 -2.800 8.351 1.00 80.94 214 HIS A O 1
ATOM 1672 N N . ALA A 1 215 ? -3.223 -2.090 10.436 1.00 68.19 215 ALA A N 1
ATOM 1673 C CA . ALA A 1 215 ? -1.768 -2.235 10.363 1.00 68.19 215 ALA A CA 1
ATOM 1674 C C . ALA A 1 215 ? -1.318 -3.666 10.705 1.00 68.19 215 ALA A C 1
ATOM 1676 O O . ALA A 1 215 ? -1.407 -4.090 11.858 1.00 68.19 215 ALA A O 1
ATOM 1677 N N . GLY A 1 216 ? -0.799 -4.389 9.707 1.00 56.09 216 GLY A N 1
ATOM 1678 C CA . GLY A 1 216 ? -0.177 -5.708 9.886 1.00 56.09 216 GLY A CA 1
ATOM 1679 C C . GLY A 1 216 ? 1.212 -5.653 10.522 1.00 56.09 216 GLY A C 1
ATOM 1680 O O . GLY A 1 216 ? 1.572 -6.534 11.301 1.00 56.09 216 GLY A O 1
ATOM 1681 N N . GLU A 1 217 ? 1.973 -4.591 10.262 1.00 56.91 217 GLU A N 1
ATOM 1682 C CA . GLU A 1 217 ? 3.366 -4.471 10.697 1.00 56.91 217 GLU A CA 1
ATOM 1683 C C . GLU A 1 217 ? 3.511 -3.653 11.984 1.00 56.91 217 GLU A C 1
ATOM 1685 O O . GLU A 1 217 ? 2.783 -2.684 12.242 1.00 56.91 217 GLU A O 1
ATOM 1690 N N . ARG A 1 218 ? 4.459 -4.068 12.833 1.00 64.38 218 ARG A N 1
ATOM 1691 C CA . ARG A 1 218 ? 4.815 -3.306 14.031 1.00 64.38 218 ARG A CA 1
ATOM 1692 C C . ARG A 1 218 ? 5.761 -2.179 13.638 1.00 64.38 218 ARG A C 1
ATOM 1694 O O . ARG A 1 218 ? 6.832 -2.440 13.106 1.00 64.38 218 ARG A O 1
ATOM 1701 N N . GLY A 1 219 ? 5.364 -0.942 13.923 1.00 59.41 219 GLY A N 1
ATOM 1702 C CA . GLY A 1 219 ? 6.240 0.210 13.721 1.00 59.41 219 GLY A CA 1
ATOM 1703 C C . GLY A 1 219 ? 7.421 0.188 14.701 1.00 59.41 219 GLY A C 1
ATOM 1704 O O . GLY A 1 219 ? 7.354 -0.516 15.712 1.00 59.41 219 GLY A O 1
ATOM 1705 N N . PRO A 1 220 ? 8.485 0.969 14.458 1.00 61.66 220 PRO A N 1
ATOM 1706 C CA . PRO A 1 220 ? 9.586 1.110 15.409 1.00 61.66 220 PRO A CA 1
ATOM 1707 C C . PRO A 1 220 ? 9.107 1.729 16.733 1.00 61.66 220 PRO A C 1
ATOM 1709 O O . PRO A 1 220 ? 8.028 2.323 16.821 1.00 61.66 220 PRO A O 1
ATOM 1712 N N . PHE A 1 221 ? 9.903 1.603 17.793 1.00 56.16 221 PHE A N 1
ATOM 1713 C CA . PHE A 1 221 ? 9.629 2.310 19.047 1.00 56.16 221 PHE A CA 1
ATOM 1714 C C . PHE A 1 221 ? 9.627 3.839 18.809 1.00 56.16 221 PHE A C 1
ATOM 1716 O O . PHE A 1 221 ? 10.502 4.320 18.091 1.00 56.16 221 PHE A O 1
ATOM 1723 N N . PRO A 1 222 ? 8.680 4.621 19.379 1.00 65.25 222 PRO A N 1
ATOM 1724 C CA . PRO A 1 222 ? 7.657 4.242 20.363 1.00 65.25 222 PRO A CA 1
ATOM 1725 C C . PRO A 1 222 ? 6.328 3.742 19.771 1.00 65.25 222 PRO A C 1
ATOM 1727 O O . PRO A 1 222 ? 5.446 3.331 20.524 1.00 65.25 222 PRO A O 1
ATOM 1730 N N . VAL A 1 223 ? 6.154 3.741 18.445 1.00 72.12 223 VAL A N 1
ATOM 1731 C CA . VAL A 1 223 ? 4.906 3.311 17.780 1.00 72.12 223 VAL A CA 1
ATOM 1732 C C . VAL A 1 223 ? 4.537 1.874 18.160 1.00 72.12 223 VAL A C 1
ATOM 1734 O O . VAL A 1 223 ? 3.371 1.600 18.452 1.00 72.12 223 VAL A O 1
ATOM 1737 N N . SER A 1 224 ? 5.527 0.982 18.277 1.00 75.06 224 SER A N 1
ATOM 1738 C CA . SER A 1 224 ? 5.321 -0.396 18.745 1.00 75.06 224 SER A CA 1
ATOM 1739 C C . SER A 1 224 ? 4.649 -0.488 20.119 1.00 75.06 224 SER A C 1
ATOM 1741 O O . SER A 1 224 ? 3.894 -1.425 20.368 1.00 75.06 224 SER A O 1
ATOM 1743 N N . LEU A 1 225 ? 4.938 0.447 21.034 1.00 81.38 225 LEU A N 1
ATOM 1744 C CA . LEU A 1 225 ? 4.359 0.455 22.379 1.00 81.38 225 LEU A CA 1
ATOM 1745 C C . LEU A 1 225 ? 2.870 0.804 22.316 1.00 81.38 225 LEU A C 1
ATOM 1747 O O . LEU A 1 225 ? 2.050 0.102 22.906 1.00 81.38 225 LEU A O 1
ATOM 1751 N N . TYR A 1 226 ? 2.518 1.837 21.547 1.00 82.31 226 TYR A N 1
ATOM 1752 C CA . TYR A 1 226 ? 1.123 2.219 21.335 1.00 82.31 226 TYR A CA 1
ATOM 1753 C C . TYR A 1 226 ? 0.326 1.113 20.640 1.00 82.31 226 TYR A C 1
ATOM 1755 O O . TYR A 1 226 ? -0.808 0.855 21.025 1.00 82.31 226 TYR A O 1
ATOM 1763 N N . GLN A 1 227 ? 0.919 0.407 19.674 1.00 82.50 227 GLN A N 1
ATOM 1764 C CA . GLN A 1 227 ? 0.269 -0.736 19.026 1.00 82.50 227 GLN A CA 1
ATOM 1765 C C . GLN A 1 227 ? 0.014 -1.891 20.007 1.00 82.50 227 GLN A C 1
ATOM 1767 O O . GLN A 1 227 ? -1.079 -2.446 20.008 1.00 82.50 227 GLN A O 1
ATOM 1772 N N . ARG A 1 228 ? 0.964 -2.221 20.897 1.00 84.06 228 ARG A N 1
ATOM 1773 C CA . ARG A 1 228 ? 0.735 -3.234 21.950 1.00 84.06 228 ARG A CA 1
ATOM 1774 C C . ARG A 1 228 ? -0.371 -2.815 22.916 1.00 84.06 228 ARG A C 1
ATOM 1776 O O . ARG A 1 228 ? -1.170 -3.647 23.337 1.00 84.06 228 ARG A O 1
ATOM 1783 N N . LEU A 1 229 ? -0.420 -1.532 23.272 1.00 86.38 229 LEU A N 1
ATOM 1784 C CA . LEU A 1 229 ? -1.478 -0.996 24.124 1.00 86.38 229 LEU A CA 1
ATOM 1785 C C . LEU A 1 229 ? -2.846 -1.082 23.431 1.00 86.38 229 LEU A C 1
ATOM 1787 O O . LEU A 1 229 ? -3.830 -1.476 24.056 1.00 86.38 229 LEU A O 1
ATOM 1791 N N . ASP A 1 230 ? -2.912 -0.763 22.140 1.00 88.56 230 ASP A N 1
ATOM 1792 C CA . ASP A 1 230 ? -4.120 -0.882 21.320 1.00 88.56 230 ASP A CA 1
ATOM 1793 C C . ASP A 1 230 ? -4.607 -2.342 21.251 1.00 88.56 230 ASP A C 1
ATOM 1795 O O . ASP A 1 230 ? -5.768 -2.620 21.549 1.00 88.56 230 ASP A O 1
ATOM 1799 N N . GLU A 1 231 ? -3.702 -3.296 21.006 1.00 88.00 231 GLU A N 1
ATOM 1800 C CA . GLU A 1 231 ? -3.991 -4.739 21.035 1.00 88.00 231 GLU A CA 1
ATOM 1801 C C . GLU A 1 231 ? -4.517 -5.198 22.402 1.00 88.00 231 GLU A C 1
ATOM 1803 O O . GLU A 1 231 ? -5.559 -5.852 22.489 1.00 88.00 231 GLU A O 1
ATOM 1808 N N . ALA A 1 232 ? -3.842 -4.822 23.491 1.00 86.56 232 ALA A N 1
ATOM 1809 C CA . ALA A 1 232 ? -4.205 -5.234 24.847 1.00 86.56 232 ALA A CA 1
ATOM 1810 C C . ALA A 1 232 ? -5.550 -4.650 25.317 1.00 86.56 232 ALA A C 1
ATOM 1812 O O . ALA A 1 232 ? -6.276 -5.283 26.096 1.00 86.56 232 ALA A O 1
ATOM 1813 N N . THR A 1 233 ? -5.885 -3.444 24.848 1.00 89.06 233 THR A N 1
ATOM 1814 C CA . THR A 1 233 ? -7.147 -2.751 25.153 1.00 89.06 233 THR A CA 1
ATOM 1815 C C . THR A 1 233 ? -8.269 -3.094 24.169 1.00 89.06 233 THR A C 1
ATOM 1817 O O . THR A 1 233 ? -9.421 -2.742 24.419 1.00 89.06 233 THR A O 1
ATOM 1820 N N . SER A 1 234 ? -7.982 -3.823 23.086 1.00 90.38 234 SER A N 1
ATOM 1821 C CA . SER A 1 234 ? -8.972 -4.216 22.072 1.00 90.38 234 SER A CA 1
ATOM 1822 C C . SER A 1 234 ? -10.136 -5.039 22.639 1.00 90.38 234 SER A C 1
ATOM 1824 O O . SER A 1 234 ? -11.250 -4.946 22.140 1.00 90.38 234 SER A O 1
ATOM 1826 N N . ARG A 1 235 ? -9.915 -5.801 23.722 1.00 88.19 235 ARG A N 1
ATOM 1827 C CA . ARG A 1 235 ? -10.947 -6.601 24.415 1.00 88.19 235 ARG A CA 1
ATOM 1828 C C . ARG A 1 235 ? -12.111 -5.790 24.990 1.00 88.19 235 ARG A C 1
ATOM 1830 O O . ARG A 1 235 ? -13.114 -6.376 25.377 1.00 88.19 235 ARG A O 1
ATOM 1837 N N . PHE A 1 236 ? -11.975 -4.467 25.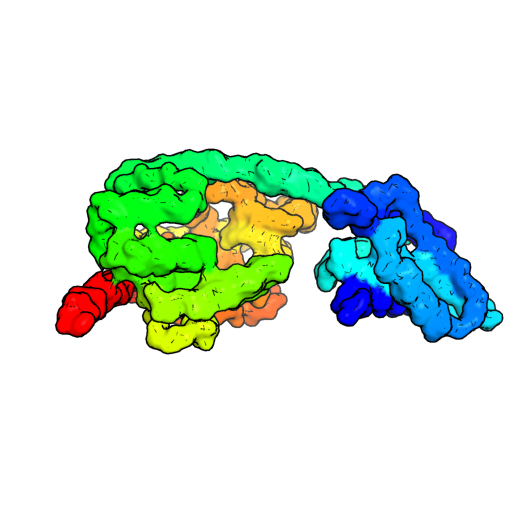077 1.00 87.12 236 PHE A N 1
ATOM 1838 C CA . PHE A 1 236 ? -13.021 -3.573 25.576 1.00 87.12 236 PHE A CA 1
ATOM 1839 C C . PHE A 1 236 ? -13.996 -3.100 24.486 1.00 87.12 236 PHE A C 1
ATOM 1841 O O . PHE A 1 236 ? -14.821 -2.229 24.751 1.00 87.12 236 PHE A O 1
ATOM 1848 N N . GLY A 1 237 ? -13.915 -3.662 23.279 1.00 89.00 237 GLY A N 1
ATOM 1849 C CA . GLY A 1 237 ? -14.856 -3.419 22.193 1.00 89.00 237 GLY A CA 1
ATOM 1850 C C . GLY A 1 237 ? -14.962 -4.616 21.251 1.00 89.00 237 GLY A C 1
ATOM 1851 O O . GLY A 1 237 ? -14.193 -5.577 21.339 1.00 89.00 237 GLY A O 1
ATOM 1852 N N . ALA A 1 238 ? -15.921 -4.548 20.334 1.00 94.06 238 ALA A N 1
ATOM 1853 C CA . ALA A 1 238 ? -15.955 -5.440 19.186 1.00 94.06 238 ALA A CA 1
ATOM 1854 C C . ALA A 1 238 ? -14.802 -5.095 18.228 1.00 94.06 238 ALA A C 1
ATOM 1856 O O . ALA A 1 238 ? -14.331 -3.957 18.174 1.00 94.06 238 ALA A O 1
ATOM 1857 N N . ARG A 1 239 ? -14.299 -6.094 17.502 1.00 94.88 239 ARG A N 1
ATOM 1858 C CA . ARG A 1 239 ? -13.055 -5.971 16.732 1.00 94.88 239 ARG A CA 1
ATOM 1859 C C . ARG A 1 239 ? -13.256 -6.464 15.318 1.00 94.88 239 ARG A C 1
ATOM 1861 O O . ARG A 1 239 ? -13.722 -7.588 15.124 1.00 94.88 239 ARG A O 1
ATOM 1868 N N . ILE A 1 240 ? -12.826 -5.637 14.377 1.00 95.19 240 ILE A N 1
ATOM 1869 C CA . ILE A 1 240 ? -12.716 -5.974 12.966 1.00 95.19 240 ILE A CA 1
ATOM 1870 C C . ILE A 1 240 ? -11.229 -5.952 12.607 1.00 95.19 240 ILE A C 1
ATOM 1872 O O . ILE A 1 240 ? -10.516 -5.008 12.942 1.00 95.19 240 ILE A O 1
ATOM 1876 N N . ALA A 1 241 ? -10.741 -6.991 11.944 1.00 92.56 241 ALA A N 1
ATOM 1877 C CA . ALA A 1 241 ? -9.395 -7.039 11.390 1.00 92.56 241 ALA A CA 1
ATOM 1878 C C . ALA A 1 241 ? -9.482 -7.191 9.874 1.00 92.56 241 ALA A C 1
ATOM 1880 O O . ALA A 1 241 ? -10.241 -8.025 9.383 1.00 92.56 241 ALA A O 1
ATOM 1881 N N . VAL A 1 242 ? -8.671 -6.428 9.138 1.00 89.56 242 VAL A N 1
ATOM 1882 C CA . VAL A 1 242 ? -8.704 -6.468 7.665 1.00 89.56 242 VAL A CA 1
ATOM 1883 C C . VAL A 1 242 ? -8.023 -7.690 7.054 1.00 89.56 242 VAL A C 1
ATOM 1885 O O . VAL A 1 242 ? -8.061 -7.892 5.845 1.00 89.56 242 VAL A O 1
ATOM 1888 N N . SER A 1 243 ? -7.380 -8.519 7.879 1.00 86.88 243 SER A N 1
ATOM 1889 C CA . SER A 1 243 ? -6.745 -9.761 7.447 1.00 86.88 243 SER A CA 1
ATOM 1890 C C . SER A 1 243 ? -6.615 -10.761 8.598 1.00 86.88 243 SER A C 1
ATOM 1892 O O . SER A 1 243 ? -6.583 -10.384 9.775 1.00 86.88 243 SER A O 1
ATOM 1894 N N . ALA A 1 244 ? -6.500 -12.048 8.258 1.00 87.44 244 ALA A N 1
ATOM 1895 C CA . ALA A 1 244 ? -6.292 -13.114 9.237 1.00 87.44 244 ALA A CA 1
ATOM 1896 C C . ALA A 1 244 ? -4.992 -12.951 10.061 1.00 87.44 244 ALA A C 1
ATOM 1898 O O . ALA A 1 244 ? -5.060 -13.119 11.280 1.00 87.44 244 ALA A O 1
ATOM 1899 N N . PRO A 1 245 ? -3.838 -12.541 9.484 1.00 85.19 245 PRO A N 1
ATOM 1900 C CA . PRO A 1 245 ? -2.629 -12.269 10.268 1.00 85.19 245 PRO A CA 1
ATOM 1901 C C . PRO A 1 245 ? -2.810 -11.176 11.331 1.00 85.19 245 PRO A C 1
ATOM 1903 O O . PRO A 1 245 ? -2.263 -11.281 12.429 1.00 85.19 245 PRO A O 1
ATOM 1906 N N . ILE A 1 246 ? -3.603 -10.137 11.040 1.00 86.44 246 ILE A N 1
ATOM 1907 C CA . ILE A 1 246 ? -3.934 -9.096 12.026 1.00 86.44 246 ILE A CA 1
ATOM 1908 C C . ILE A 1 246 ? -4.852 -9.668 13.107 1.00 86.44 246 ILE A C 1
ATOM 1910 O O . ILE A 1 246 ? -4.615 -9.445 14.293 1.00 86.44 246 ILE A O 1
ATOM 1914 N N . ALA A 1 247 ? -5.874 -10.433 12.715 1.00 90.81 247 ALA A N 1
ATOM 1915 C CA . ALA A 1 247 ? -6.811 -11.046 13.651 1.00 90.81 247 ALA A CA 1
ATOM 1916 C C . ALA A 1 247 ? -6.110 -11.976 14.651 1.00 90.81 247 ALA A C 1
ATOM 1918 O O . ALA A 1 247 ? -6.418 -11.930 15.838 1.00 90.81 247 ALA A O 1
ATOM 1919 N N . ALA A 1 248 ? -5.119 -12.749 14.196 1.00 89.81 248 ALA A N 1
ATOM 1920 C CA . ALA A 1 248 ? -4.352 -13.676 15.027 1.00 89.81 248 ALA A CA 1
ATOM 1921 C C . ALA A 1 248 ? -3.556 -12.994 16.158 1.00 89.81 248 ALA A C 1
ATOM 1923 O O . ALA A 1 248 ? -3.213 -13.637 17.148 1.00 89.81 248 ALA A O 1
ATOM 1924 N N . ARG A 1 249 ? -3.265 -11.691 16.040 1.00 87.62 249 ARG A N 1
ATOM 1925 C CA . ARG A 1 249 ? -2.575 -10.904 17.079 1.00 87.62 249 ARG A CA 1
ATOM 1926 C C . ARG A 1 249 ? -3.513 -10.357 18.151 1.00 87.62 249 ARG A C 1
ATOM 1928 O O . ARG A 1 249 ? -3.049 -9.874 19.183 1.00 87.62 249 ARG A O 1
ATOM 1935 N N . LEU A 1 250 ? -4.816 -10.372 17.896 1.00 90.12 250 LEU A N 1
ATOM 1936 C CA . LEU A 1 250 ? -5.815 -9.777 18.768 1.00 90.12 250 LEU A CA 1
ATOM 1937 C C . LEU A 1 250 ? -6.437 -10.858 19.667 1.00 90.12 250 LEU A C 1
ATOM 1939 O O . LEU A 1 250 ? -6.710 -11.966 19.213 1.00 90.12 250 LEU A O 1
ATOM 1943 N N . PRO A 1 251 ? -6.687 -10.563 20.953 1.00 87.75 251 PRO A N 1
ATOM 1944 C CA . PRO A 1 251 ? -7.274 -11.539 21.864 1.00 87.75 251 PRO A CA 1
ATOM 1945 C C . PRO A 1 251 ? -8.738 -11.839 21.505 1.00 87.75 251 PRO A C 1
ATOM 1947 O O . PRO A 1 251 ? -9.485 -10.929 21.169 1.00 87.75 251 PRO A O 1
ATOM 1950 N N . GLY A 1 252 ? -9.214 -13.070 21.704 1.00 87.12 252 GLY A N 1
ATOM 1951 C CA . GLY A 1 252 ? -10.641 -13.429 21.614 1.00 87.12 252 GLY A CA 1
ATOM 1952 C C . GLY A 1 252 ? -11.243 -13.400 20.198 1.00 87.12 252 GLY A C 1
ATOM 1953 O O . GLY A 1 252 ? -10.530 -13.457 19.205 1.00 87.12 252 GLY A O 1
ATOM 1954 N N . ARG A 1 253 ? -12.582 -13.341 20.095 1.00 89.75 253 ARG A N 1
ATOM 1955 C CA . ARG A 1 253 ? -13.293 -13.370 18.800 1.00 89.75 253 ARG A CA 1
ATOM 1956 C C . ARG A 1 253 ? -13.128 -12.054 18.033 1.00 89.75 253 ARG A C 1
ATOM 1958 O O . ARG A 1 253 ? -13.498 -10.992 18.544 1.00 89.75 253 ARG A O 1
ATOM 1965 N N . VAL A 1 254 ? -12.640 -12.147 16.802 1.00 94.50 254 VAL A N 1
ATOM 1966 C CA . VAL A 1 254 ? -12.411 -11.021 15.887 1.00 94.50 254 VAL A CA 1
ATOM 1967 C C . VAL A 1 254 ? -13.103 -11.315 14.563 1.00 94.50 254 VAL A C 1
ATOM 1969 O O . VAL A 1 254 ? -12.980 -12.421 14.041 1.00 94.50 254 VAL A O 1
ATOM 1972 N N . ALA A 1 255 ? -13.846 -10.345 14.032 1.00 95.56 255 ALA A N 1
ATOM 1973 C CA . ALA A 1 255 ? -14.407 -10.445 12.691 1.00 95.56 255 ALA A CA 1
ATOM 1974 C C . ALA A 1 255 ? -13.314 -10.119 11.668 1.00 95.56 255 ALA A C 1
ATOM 1976 O O . ALA A 1 255 ? -12.700 -9.054 11.742 1.00 95.56 255 ALA A O 1
ATOM 1977 N N . VAL A 1 256 ? -13.055 -11.028 10.730 1.00 93.44 256 VAL A N 1
ATOM 1978 C CA . VAL A 1 256 ? -12.127 -10.774 9.624 1.00 93.44 256 VAL A CA 1
ATOM 1979 C C . VAL A 1 256 ? -12.937 -10.245 8.452 1.00 93.44 256 VAL A C 1
ATOM 1981 O O . VAL A 1 256 ? -13.723 -10.986 7.870 1.00 93.44 256 VAL A O 1
ATOM 1984 N N . ILE A 1 257 ? -12.776 -8.961 8.141 1.00 92.12 257 ILE A N 1
ATOM 1985 C CA . ILE A 1 257 ? -13.491 -8.291 7.051 1.00 92.12 257 ILE A CA 1
ATOM 1986 C C . ILE A 1 257 ? -12.443 -7.582 6.208 1.00 92.12 257 ILE A C 1
ATOM 1988 O O . ILE A 1 257 ? -11.856 -6.603 6.661 1.00 92.12 257 ILE A O 1
ATOM 1992 N N . GLY A 1 258 ? -12.182 -8.117 5.016 1.00 87.00 258 GLY A N 1
ATOM 1993 C CA . GLY A 1 258 ? -11.164 -7.595 4.110 1.00 87.00 258 GLY A CA 1
ATOM 1994 C C . GLY A 1 258 ? -11.445 -6.168 3.647 1.00 87.00 258 GLY A C 1
ATOM 1995 O O . GLY A 1 258 ? -12.557 -5.651 3.769 1.00 87.00 258 GLY A O 1
ATOM 1996 N N . ASN A 1 259 ? -10.415 -5.542 3.082 1.00 86.19 259 ASN A N 1
ATOM 1997 C CA . ASN A 1 259 ? -10.575 -4.267 2.396 1.00 86.19 259 ASN A CA 1
ATOM 1998 C C . ASN A 1 259 ? -11.584 -4.398 1.250 1.00 86.19 259 ASN A C 1
ATOM 2000 O O . ASN A 1 259 ? -11.637 -5.423 0.569 1.00 86.19 259 ASN A O 1
ATOM 2004 N N . PHE A 1 260 ? -12.353 -3.338 1.035 1.00 91.56 260 PHE A N 1
ATOM 2005 C CA . PHE A 1 260 ? -13.338 -3.252 -0.030 1.00 91.56 260 PHE A CA 1
ATOM 2006 C C . PHE A 1 260 ? -13.234 -1.907 -0.737 1.00 91.56 260 PHE A C 1
ATOM 2008 O O . PHE A 1 260 ? -12.720 -0.937 -0.178 1.00 91.56 260 PHE A O 1
ATOM 2015 N N . VAL A 1 261 ? -13.724 -1.869 -1.968 1.00 93.38 261 VAL A N 1
ATOM 2016 C CA . VAL A 1 261 ? -13.688 -0.696 -2.841 1.00 93.38 261 VAL A CA 1
ATOM 2017 C C . VAL A 1 261 ? -15.081 -0.402 -3.384 1.00 93.38 261 VAL A C 1
ATOM 2019 O O . VAL A 1 261 ? -15.963 -1.267 -3.388 1.00 93.38 261 VAL A O 1
ATOM 2022 N N . ALA A 1 262 ? -15.294 0.834 -3.831 1.00 90.94 262 ALA A N 1
ATOM 2023 C CA . ALA A 1 262 ? -16.458 1.154 -4.643 1.00 90.94 262 ALA A CA 1
ATOM 2024 C C . ALA A 1 262 ? -16.341 0.422 -5.987 1.00 90.94 262 ALA A C 1
ATOM 2026 O O . ALA A 1 262 ? -15.267 0.386 -6.586 1.00 90.94 262 ALA A O 1
ATOM 2027 N N . VAL A 1 263 ? -17.440 -0.174 -6.444 1.00 92.94 263 VAL A N 1
ATOM 2028 C CA . VAL A 1 263 ? -17.489 -0.917 -7.705 1.00 92.94 263 VAL A CA 1
ATOM 2029 C C . VAL A 1 263 ? -18.699 -0.429 -8.493 1.00 92.94 263 VAL A C 1
ATOM 2031 O O . VAL A 1 263 ? -19.777 -0.346 -7.903 1.00 92.94 263 VAL A O 1
ATOM 2034 N N . PRO A 1 264 ? -18.555 -0.105 -9.788 1.00 91.19 264 PRO A N 1
ATOM 2035 C CA . PRO A 1 264 ? -19.694 0.223 -10.635 1.00 91.19 264 PRO A CA 1
ATOM 2036 C C . PRO A 1 264 ? -20.697 -0.937 -10.701 1.00 91.19 264 PRO A C 1
ATOM 2038 O O . PRO A 1 264 ? -20.291 -2.096 -10.803 1.00 91.19 264 PRO A O 1
ATOM 2041 N N . ASP A 1 265 ? -21.996 -0.626 -10.698 1.00 89.50 265 ASP A N 1
ATOM 2042 C CA . ASP A 1 265 ? -23.066 -1.636 -10.778 1.00 89.50 265 ASP A CA 1
ATOM 2043 C C . ASP A 1 265 ? -23.072 -2.383 -12.118 1.00 89.50 265 ASP A C 1
ATOM 2045 O O . ASP A 1 265 ? -23.455 -3.554 -12.197 1.00 89.50 265 ASP A O 1
ATOM 2049 N N . GLN A 1 266 ? -22.626 -1.707 -13.177 1.00 92.44 266 GLN A N 1
ATOM 2050 C CA . GLN A 1 266 ? -22.480 -2.266 -14.515 1.00 92.44 266 GLN A CA 1
ATOM 2051 C C . GLN A 1 266 ? -21.003 -2.478 -14.861 1.00 92.44 266 GLN A C 1
ATOM 2053 O O . GLN A 1 266 ? -20.154 -1.731 -14.370 1.00 92.44 266 GLN A O 1
ATOM 2058 N N . PRO A 1 267 ? -20.680 -3.462 -15.722 1.00 90.62 267 PRO A N 1
ATOM 2059 C CA . PRO A 1 267 ? -19.315 -3.656 -16.186 1.00 90.62 267 PRO A CA 1
ATOM 2060 C C . PRO A 1 267 ? -18.788 -2.374 -16.849 1.00 90.62 267 PRO A C 1
ATOM 2062 O O . PRO A 1 267 ? -19.459 -1.843 -17.739 1.00 90.62 267 PRO A O 1
ATOM 2065 N N . PRO A 1 268 ? -17.613 -1.869 -16.444 1.00 90.81 268 PRO A N 1
ATOM 2066 C CA . PRO A 1 268 ? -16.995 -0.729 -17.105 1.00 90.81 268 PRO A CA 1
ATOM 2067 C C . PRO A 1 268 ? -16.540 -1.105 -18.528 1.00 90.81 268 PRO A C 1
ATOM 2069 O O . PRO A 1 268 ? -16.366 -2.292 -18.829 1.00 90.81 268 PRO A O 1
ATOM 2072 N N . PRO A 1 269 ? -16.316 -0.113 -19.409 1.00 89.19 269 PRO A N 1
ATOM 2073 C CA . PRO A 1 269 ? -15.666 -0.348 -20.693 1.00 89.19 269 PRO A CA 1
ATOM 2074 C C . PRO A 1 269 ? -14.299 -1.009 -20.489 1.00 89.19 269 PRO A C 1
ATOM 2076 O O . PRO A 1 269 ? -13.547 -0.615 -19.597 1.00 89.19 269 PRO A O 1
ATOM 2079 N N . PHE A 1 270 ? -13.967 -2.001 -21.314 1.00 87.56 270 PHE A N 1
ATOM 2080 C CA . PHE A 1 270 ? -12.640 -2.613 -21.279 1.00 87.56 270 PHE A CA 1
ATOM 2081 C C . PHE A 1 270 ? -11.590 -1.628 -21.818 1.00 87.56 270 PHE A C 1
ATOM 2083 O O . PHE A 1 270 ? -11.883 -0.856 -22.737 1.00 87.56 270 PHE A O 1
ATOM 2090 N N . PRO A 1 271 ? -10.381 -1.607 -21.236 1.00 90.19 271 PRO A N 1
ATOM 2091 C CA . PRO A 1 271 ? -9.403 -0.576 -21.535 1.00 90.19 271 PRO A CA 1
ATOM 2092 C C . PRO A 1 271 ? -8.649 -0.864 -22.843 1.00 90.19 271 PRO A C 1
ATOM 2094 O O . PRO A 1 271 ? -8.648 -1.990 -23.345 1.00 90.19 271 PRO A O 1
ATOM 2097 N N . THR A 1 272 ? -7.976 0.153 -23.393 1.00 90.12 272 THR A N 1
ATOM 2098 C CA . THR A 1 272 ? -7.095 -0.040 -24.557 1.00 90.12 272 THR A CA 1
ATOM 2099 C C 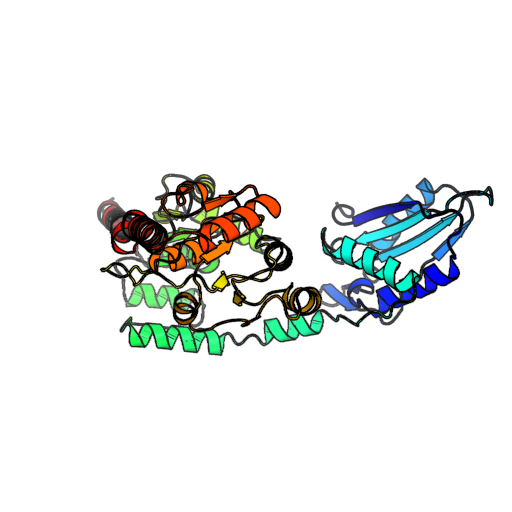. THR A 1 272 ? -5.798 -0.741 -24.156 1.00 90.12 272 THR A C 1
ATOM 2101 O O . THR A 1 272 ? -5.399 -0.726 -22.991 1.00 90.12 272 THR A O 1
ATOM 2104 N N . GLN A 1 273 ? -5.108 -1.348 -25.124 1.00 92.69 273 GLN A N 1
ATOM 2105 C CA . GLN A 1 273 ? -3.867 -2.094 -24.886 1.00 92.69 273 GLN A CA 1
ATOM 2106 C C . GLN A 1 273 ? -2.592 -1.242 -25.024 1.00 92.69 273 GLN A C 1
ATOM 2108 O O . GLN A 1 273 ? -1.500 -1.767 -25.213 1.00 92.69 273 GLN A O 1
ATOM 2113 N N . ASP A 1 274 ? -2.705 0.081 -24.876 1.00 94.00 274 ASP A N 1
ATOM 2114 C CA . ASP A 1 274 ? -1.614 1.011 -25.205 1.00 94.00 274 ASP A CA 1
ATOM 2115 C C . ASP A 1 274 ? -0.742 1.405 -24.006 1.00 94.00 274 ASP A C 1
ATOM 2117 O O . ASP A 1 274 ? 0.331 1.986 -24.185 1.00 94.00 274 ASP A O 1
ATOM 2121 N N . CYS A 1 275 ? -1.190 1.126 -22.777 1.00 97.00 275 CYS A N 1
ATOM 2122 C CA . CYS A 1 275 ? -0.557 1.642 -21.563 1.00 97.00 275 CYS A CA 1
ATOM 2123 C C . CYS A 1 275 ? -0.500 0.616 -20.425 1.00 97.00 275 CYS A C 1
ATOM 2125 O O . CYS A 1 275 ? -1.521 0.070 -20.005 1.00 97.00 275 CYS A O 1
ATOM 2127 N N . VAL A 1 276 ? 0.694 0.427 -19.865 1.00 98.31 276 VAL A N 1
ATOM 2128 C CA . VAL A 1 276 ? 0.940 -0.317 -18.627 1.00 98.31 276 VAL A CA 1
ATOM 2129 C C . VAL A 1 276 ? 1.197 0.680 -17.507 1.00 98.31 276 VAL A C 1
ATOM 2131 O O . VAL A 1 276 ? 2.067 1.548 -17.605 1.00 98.31 276 VAL A O 1
ATOM 2134 N N . GLY A 1 277 ? 0.439 0.558 -16.426 1.00 98.06 277 GLY A N 1
ATOM 2135 C CA . GLY A 1 277 ? 0.496 1.464 -15.293 1.00 98.06 277 GLY A CA 1
ATOM 2136 C C . GLY A 1 277 ? 1.130 0.837 -14.060 1.00 98.06 277 GLY A C 1
ATOM 2137 O O . GLY A 1 277 ? 0.915 -0.334 -13.762 1.00 98.06 277 GLY A O 1
ATOM 2138 N N . PHE A 1 278 ? 1.849 1.653 -13.301 1.00 98.56 278 PHE A N 1
ATOM 2139 C CA . PHE A 1 278 ? 2.197 1.419 -11.906 1.00 98.56 278 PHE A CA 1
ATOM 2140 C C . PHE A 1 278 ? 1.452 2.439 -11.051 1.00 98.56 278 PHE A C 1
ATOM 2142 O O . PHE A 1 278 ? 1.563 3.637 -11.310 1.00 98.56 278 PHE A O 1
ATOM 2149 N N . VAL A 1 279 ? 0.732 1.997 -10.019 1.00 97.94 279 VAL A N 1
ATOM 2150 C CA . VAL A 1 279 ? 0.012 2.892 -9.101 1.00 97.94 279 VAL A CA 1
ATOM 2151 C C . VAL A 1 279 ? 0.383 2.549 -7.666 1.00 97.94 279 VAL A C 1
ATOM 2153 O O . VAL A 1 279 ? 0.043 1.480 -7.162 1.00 97.94 279 VAL A O 1
ATOM 2156 N N . GLY A 1 280 ? 1.088 3.455 -6.991 1.00 94.56 280 GLY A N 1
ATOM 2157 C CA . GLY A 1 280 ? 1.487 3.241 -5.605 1.00 94.56 280 GLY A CA 1
ATOM 2158 C C . GLY A 1 280 ? 2.645 4.116 -5.147 1.00 94.56 280 GLY A C 1
ATOM 2159 O O . GLY A 1 280 ? 3.159 4.960 -5.875 1.00 94.56 280 GLY A O 1
ATOM 2160 N N . ARG A 1 281 ? 3.069 3.907 -3.899 1.00 91.75 281 ARG A N 1
ATOM 2161 C CA . ARG A 1 281 ? 4.239 4.591 -3.336 1.00 91.75 281 ARG A CA 1
ATOM 2162 C C . ARG A 1 281 ? 5.508 4.157 -4.071 1.00 91.75 281 ARG A C 1
ATOM 2164 O O . ARG A 1 281 ? 5.710 2.965 -4.289 1.00 91.75 281 ARG A O 1
ATOM 2171 N N . LEU A 1 282 ? 6.387 5.109 -4.384 1.00 92.50 282 LEU A N 1
ATOM 2172 C CA . LEU A 1 282 ? 7.681 4.820 -5.011 1.00 92.50 282 LEU A CA 1
ATOM 2173 C C . LEU A 1 282 ? 8.714 4.410 -3.950 1.00 92.50 282 LEU A C 1
ATOM 2175 O O . LEU A 1 282 ? 9.578 5.199 -3.560 1.00 92.50 282 LEU A O 1
ATOM 2179 N N . SER A 1 283 ? 8.566 3.191 -3.434 1.00 84.75 283 SER A N 1
ATOM 2180 C CA . SER A 1 283 ? 9.381 2.590 -2.371 1.00 84.75 283 SER A CA 1
ATOM 2181 C C . SER A 1 283 ? 9.724 1.125 -2.678 1.00 84.75 283 SER A C 1
ATOM 2183 O O . SER A 1 283 ? 9.057 0.480 -3.485 1.00 84.75 283 SER A O 1
ATOM 2185 N N . LEU A 1 284 ? 10.781 0.586 -2.062 1.00 87.00 284 LEU A N 1
ATOM 2186 C CA . LEU A 1 284 ? 11.359 -0.715 -2.446 1.00 87.00 284 LEU A CA 1
ATOM 2187 C C . LEU A 1 284 ? 10.392 -1.873 -2.304 1.00 87.00 284 LEU A C 1
ATOM 2189 O O . LEU A 1 284 ? 10.383 -2.765 -3.153 1.00 87.00 284 LEU A O 1
ATOM 2193 N N . GLU A 1 285 ? 9.573 -1.858 -1.255 1.00 86.12 285 GLU A N 1
ATOM 2194 C CA . GLU A 1 285 ? 8.568 -2.887 -1.029 1.00 86.12 285 GLU A CA 1
ATOM 2195 C C . GLU A 1 285 ? 7.558 -2.955 -2.183 1.00 86.12 285 GLU A C 1
ATOM 2197 O O . GLU A 1 285 ? 7.086 -4.042 -2.512 1.00 86.12 285 GLU A O 1
ATOM 2202 N N . LYS A 1 286 ? 7.302 -1.823 -2.856 1.00 94.19 286 LYS A N 1
ATOM 2203 C CA . LYS A 1 286 ? 6.395 -1.707 -4.007 1.00 94.19 286 LYS A CA 1
ATOM 2204 C C . LYS A 1 286 ? 7.048 -2.020 -5.355 1.00 94.19 286 LYS A C 1
ATOM 2206 O O . LYS A 1 286 ? 6.343 -2.209 -6.336 1.00 94.19 286 LYS A O 1
ATOM 2211 N N . GLY A 1 287 ? 8.375 -2.104 -5.418 1.00 96.44 287 GLY A N 1
ATOM 2212 C CA . GLY A 1 287 ? 9.105 -2.510 -6.625 1.00 96.44 287 GLY A CA 1
ATOM 2213 C C . GLY A 1 287 ? 9.050 -1.572 -7.845 1.00 96.44 287 GLY A C 1
ATOM 2214 O O . GLY A 1 287 ? 9.096 -2.080 -8.965 1.00 96.44 287 GLY A O 1
ATOM 2215 N N . PRO A 1 288 ? 8.989 -0.232 -7.722 1.00 97.88 288 PRO A N 1
ATOM 2216 C CA . PRO A 1 288 ? 8.975 0.651 -8.894 1.00 97.88 288 PRO A CA 1
ATOM 2217 C C . PRO A 1 288 ? 10.269 0.568 -9.731 1.00 97.88 288 PRO A C 1
ATOM 2219 O O . PRO A 1 288 ? 10.247 0.831 -10.929 1.00 97.88 288 PRO A O 1
ATOM 2222 N N . ASP A 1 289 ? 11.386 0.149 -9.130 1.00 96.81 289 ASP A N 1
ATOM 2223 C CA . ASP A 1 289 ? 12.636 -0.165 -9.832 1.00 96.81 289 ASP A CA 1
ATOM 2224 C C . ASP A 1 289 ? 12.498 -1.390 -10.746 1.00 96.81 289 ASP A C 1
ATOM 2226 O O . ASP A 1 289 ? 13.004 -1.406 -11.867 1.00 96.81 289 ASP A O 1
ATOM 2230 N N . LEU A 1 290 ? 11.759 -2.408 -10.299 1.00 98.12 290 LEU A N 1
ATOM 2231 C CA . LEU A 1 290 ? 11.452 -3.579 -11.116 1.00 98.12 290 LEU A CA 1
ATOM 2232 C C . LEU A 1 290 ? 10.522 -3.197 -12.268 1.00 98.12 290 LEU A C 1
ATOM 2234 O O . LEU A 1 290 ? 10.740 -3.649 -13.386 1.00 98.12 290 LEU A O 1
ATOM 2238 N N . PHE A 1 291 ? 9.541 -2.320 -12.023 1.00 98.50 291 PHE A N 1
ATOM 2239 C CA . PHE A 1 291 ? 8.682 -1.779 -13.078 1.00 98.50 291 PHE A CA 1
ATOM 2240 C C . PHE A 1 291 ? 9.496 -1.069 -14.168 1.00 98.50 291 PHE A C 1
ATOM 2242 O O . PHE A 1 291 ? 9.286 -1.334 -15.349 1.00 98.50 291 PHE A O 1
ATOM 2249 N N . GLY A 1 292 ? 10.458 -0.220 -13.787 1.00 97.50 292 GLY A N 1
ATOM 2250 C CA . GLY A 1 292 ? 11.348 0.454 -14.736 1.00 97.50 292 GLY A CA 1
ATOM 2251 C C . GLY A 1 292 ? 12.180 -0.522 -15.573 1.00 97.50 292 GLY A C 1
ATOM 2252 O O . GLY A 1 292 ? 12.204 -0.421 -16.797 1.00 97.50 292 GLY A O 1
ATOM 2253 N N . ARG A 1 293 ? 12.768 -1.544 -14.939 1.00 97.50 293 ARG A N 1
ATOM 2254 C CA . ARG A 1 293 ? 13.520 -2.603 -15.640 1.00 97.50 293 ARG A CA 1
ATOM 2255 C C . ARG A 1 293 ? 12.646 -3.447 -16.576 1.00 97.50 293 ARG A C 1
ATOM 2257 O O . ARG A 1 293 ? 13.104 -3.853 -17.640 1.00 97.50 293 ARG A O 1
ATOM 2264 N N . ILE A 1 294 ? 11.391 -3.714 -16.203 1.00 97.81 294 ILE A N 1
ATOM 2265 C CA . ILE A 1 294 ? 10.418 -4.390 -17.080 1.00 97.81 294 ILE A CA 1
ATOM 2266 C C . ILE A 1 294 ? 10.090 -3.498 -18.280 1.00 97.81 294 ILE A C 1
ATOM 2268 O O . ILE A 1 294 ? 10.076 -3.979 -19.412 1.00 97.81 294 ILE A O 1
ATOM 2272 N N . ALA A 1 295 ? 9.891 -2.195 -18.057 1.00 97.06 295 ALA A N 1
ATOM 2273 C CA . ALA A 1 295 ? 9.661 -1.242 -19.135 1.00 97.06 295 ALA A CA 1
ATOM 2274 C C . ALA A 1 295 ? 10.820 -1.262 -20.143 1.00 97.06 295 ALA A C 1
ATOM 2276 O O . ALA A 1 295 ? 10.575 -1.337 -21.344 1.00 97.06 295 ALA A O 1
ATOM 2277 N N . GLU A 1 296 ? 12.072 -1.257 -19.678 1.00 95.31 296 GLU A N 1
ATOM 2278 C CA . GLU A 1 296 ? 13.277 -1.360 -20.521 1.00 95.31 296 GLU A CA 1
ATOM 2279 C C . GLU A 1 296 ? 13.373 -2.676 -21.305 1.00 95.31 296 GLU A C 1
ATOM 2281 O O . GLU A 1 296 ? 13.831 -2.681 -22.449 1.00 95.31 296 GLU A O 1
ATOM 2286 N N . ALA A 1 297 ? 12.937 -3.790 -20.712 1.00 95.31 297 ALA A N 1
ATOM 2287 C CA . ALA A 1 297 ? 12.973 -5.104 -21.351 1.00 95.31 297 ALA A CA 1
ATOM 2288 C C . ALA A 1 297 ? 11.955 -5.238 -22.500 1.00 95.31 297 ALA A C 1
ATOM 2290 O O . ALA A 1 297 ? 12.206 -5.951 -23.476 1.00 95.31 297 ALA A O 1
ATOM 2291 N N . VAL A 1 298 ? 10.822 -4.537 -22.419 1.00 93.56 298 VAL A N 1
ATOM 2292 C CA . VAL A 1 298 ? 9.822 -4.482 -23.492 1.00 93.56 298 VAL A CA 1
ATOM 2293 C C . VAL A 1 298 ? 10.318 -3.521 -24.581 1.00 93.56 298 VAL A C 1
ATOM 2295 O O . VAL A 1 298 ? 10.527 -2.348 -24.314 1.00 93.56 298 VAL A O 1
ATOM 2298 N N . ARG A 1 299 ? 10.536 -3.988 -25.819 1.00 80.00 299 ARG A N 1
ATOM 2299 C CA . ARG A 1 299 ? 11.159 -3.181 -26.901 1.00 80.00 299 ARG A CA 1
ATOM 2300 C C . ARG A 1 299 ? 10.181 -2.433 -27.819 1.00 80.00 299 ARG A C 1
ATOM 2302 O O . ARG A 1 299 ? 10.613 -1.596 -28.605 1.00 80.00 299 ARG A O 1
ATOM 2309 N N . ALA A 1 300 ? 8.891 -2.738 -27.740 1.00 78.62 300 ALA A N 1
ATOM 2310 C CA . ALA A 1 300 ? 7.826 -2.180 -28.580 1.00 78.62 300 ALA A CA 1
ATOM 2311 C C . ALA A 1 300 ? 6.703 -1.604 -27.679 1.00 78.62 300 ALA A C 1
ATOM 2313 O O . ALA A 1 300 ? 6.878 -1.628 -26.456 1.00 78.62 300 ALA A O 1
ATOM 2314 N N . PRO A 1 301 ? 5.592 -1.054 -28.217 1.00 84.06 301 PRO A N 1
ATOM 2315 C CA . PRO A 1 301 ? 4.409 -0.720 -27.415 1.00 84.06 301 PRO A CA 1
ATOM 2316 C C . PRO A 1 301 ? 4.027 -1.884 -26.486 1.00 84.06 301 PRO A C 1
ATOM 2318 O O . PRO A 1 301 ? 4.283 -3.041 -26.846 1.00 84.06 301 PRO A O 1
ATOM 2321 N N . PRO A 1 302 ? 3.491 -1.620 -25.281 1.00 94.25 302 PRO A N 1
ATOM 2322 C CA . PRO A 1 302 ? 2.814 -0.402 -24.785 1.00 94.25 302 PRO A CA 1
ATOM 2323 C C . PRO A 1 302 ? 3.723 0.679 -24.149 1.00 94.25 302 PRO A C 1
ATOM 2325 O O . PRO A 1 302 ? 4.910 0.461 -23.900 1.00 94.25 302 PRO A O 1
ATOM 2328 N N . ALA A 1 303 ? 3.149 1.852 -23.845 1.00 96.25 303 ALA A N 1
ATOM 2329 C CA . ALA A 1 303 ? 3.761 2.895 -23.014 1.00 96.25 303 ALA A CA 1
ATOM 2330 C C . ALA A 1 303 ? 3.713 2.534 -21.517 1.00 96.25 303 ALA A C 1
ATOM 2332 O O . ALA A 1 303 ? 2.789 1.863 -21.066 1.00 96.25 303 ALA A O 1
ATOM 2333 N N . PHE A 1 304 ? 4.681 3.013 -20.730 1.00 98.12 304 PHE A N 1
ATOM 2334 C CA . PHE A 1 304 ? 4.777 2.723 -19.294 1.00 98.12 304 PHE A CA 1
ATOM 2335 C C . PHE A 1 304 ? 4.581 3.989 -18.464 1.00 98.12 304 PHE A C 1
ATOM 2337 O O . PHE A 1 304 ? 5.324 4.961 -18.605 1.00 98.12 304 PHE A O 1
ATOM 2344 N N . HIS A 1 305 ? 3.566 3.991 -17.605 1.00 98.00 305 HIS A N 1
ATOM 2345 C CA . HIS A 1 305 ? 3.174 5.141 -16.797 1.00 98.00 305 HIS A CA 1
ATOM 2346 C C . HIS A 1 305 ? 3.296 4.820 -15.308 1.00 98.00 305 HIS A C 1
ATOM 2348 O O . HIS A 1 305 ? 2.830 3.782 -14.849 1.00 98.00 305 HIS A O 1
ATOM 2354 N N . MET A 1 306 ? 3.873 5.736 -14.536 1.00 98.06 306 MET A N 1
ATOM 2355 C CA . MET A 1 306 ? 4.039 5.586 -13.094 1.00 98.06 306 MET A CA 1
ATOM 2356 C C . MET A 1 306 ? 3.304 6.703 -12.351 1.00 98.06 306 MET A C 1
ATOM 2358 O O . MET A 1 306 ? 3.587 7.889 -12.537 1.00 98.06 306 MET A O 1
ATOM 2362 N N . PHE A 1 307 ? 2.352 6.313 -11.508 1.00 97.44 307 PHE A N 1
ATOM 2363 C CA . PHE A 1 307 ? 1.502 7.189 -10.711 1.00 97.44 307 PHE A CA 1
ATOM 2364 C C . PHE A 1 307 ? 1.820 7.007 -9.228 1.00 97.44 307 PHE A C 1
ATOM 2366 O O . PHE A 1 307 ? 1.728 5.904 -8.684 1.00 97.44 307 PHE A O 1
ATOM 2373 N N . GLY A 1 308 ? 2.166 8.105 -8.568 1.00 92.94 308 GLY A N 1
ATOM 2374 C CA . GLY A 1 308 ? 2.568 8.134 -7.171 1.00 92.94 308 GLY A CA 1
ATOM 2375 C C . GLY A 1 308 ? 3.866 8.898 -6.948 1.00 92.94 308 GLY A C 1
ATOM 2376 O O . GLY A 1 308 ? 4.516 9.376 -7.875 1.00 92.94 308 GLY A O 1
ATOM 2377 N N . ASP A 1 309 ? 4.226 9.028 -5.679 1.00 88.38 309 ASP A N 1
ATOM 2378 C CA . ASP A 1 309 ? 5.472 9.648 -5.240 1.00 88.38 309 ASP A CA 1
ATOM 2379 C C . ASP A 1 309 ? 6.103 8.780 -4.140 1.00 88.38 309 ASP A C 1
ATOM 2381 O O . ASP A 1 309 ? 5.481 7.845 -3.617 1.00 88.38 309 ASP A O 1
ATOM 2385 N N . GLY A 1 310 ? 7.355 9.044 -3.798 1.00 84.81 310 GLY A N 1
ATOM 2386 C CA . GLY A 1 310 ? 8.067 8.284 -2.786 1.00 84.81 310 GLY A CA 1
ATOM 2387 C C . GLY A 1 310 ? 9.578 8.484 -2.823 1.00 84.81 310 GLY A C 1
ATOM 2388 O O . GLY A 1 310 ? 10.108 9.141 -3.719 1.00 84.81 310 GLY A O 1
ATOM 2389 N N . PRO A 1 311 ? 10.289 7.895 -1.849 1.00 73.94 311 PRO A N 1
ATOM 2390 C CA . PRO A 1 311 ? 11.727 8.088 -1.677 1.00 73.94 311 PRO A CA 1
ATOM 2391 C C . PRO A 1 311 ? 12.562 7.703 -2.908 1.00 73.94 311 PRO A C 1
ATOM 2393 O O . PRO A 1 311 ? 13.647 8.245 -3.090 1.00 73.94 311 PRO A O 1
ATOM 2396 N N . MET A 1 312 ? 12.075 6.801 -3.767 1.00 87.69 312 MET A N 1
ATOM 2397 C CA . MET A 1 312 ? 12.812 6.349 -4.953 1.00 87.69 312 MET A CA 1
ATOM 2398 C C . MET A 1 312 ? 12.609 7.235 -6.190 1.00 87.69 312 MET A C 1
ATOM 2400 O O . MET A 1 312 ? 13.285 7.017 -7.192 1.00 87.69 312 MET A O 1
ATOM 2404 N N . ARG A 1 313 ? 11.707 8.229 -6.153 1.00 88.19 313 ARG A N 1
ATOM 2405 C CA . ARG A 1 313 ? 11.270 8.971 -7.346 1.00 88.19 313 ARG A CA 1
ATOM 2406 C C . ARG A 1 313 ? 12.424 9.551 -8.162 1.00 88.19 313 ARG A C 1
ATOM 2408 O O . ARG A 1 313 ? 12.533 9.266 -9.348 1.00 88.19 313 ARG A O 1
ATOM 2415 N N . GLN A 1 314 ? 13.291 10.332 -7.520 1.00 81.69 314 GLN A N 1
ATOM 2416 C CA . GLN A 1 314 ? 14.379 11.032 -8.207 1.00 81.69 314 GLN A CA 1
ATOM 2417 C C . GLN A 1 314 ? 15.343 10.057 -8.899 1.00 81.69 314 GLN A C 1
ATOM 2419 O O . GLN A 1 314 ? 15.761 10.303 -10.026 1.00 81.69 314 GLN A O 1
ATOM 2424 N N . GLY A 1 315 ? 15.677 8.943 -8.237 1.00 82.00 315 GLY A N 1
ATOM 2425 C CA . GLY A 1 315 ? 16.550 7.920 -8.815 1.00 82.00 315 GLY A CA 1
ATOM 2426 C C . GLY A 1 315 ? 15.906 7.218 -10.011 1.00 82.00 315 GLY A C 1
ATOM 2427 O O . GLY A 1 315 ? 16.576 6.973 -11.008 1.00 82.00 315 GLY A O 1
ATOM 2428 N N . LEU A 1 316 ? 14.598 6.954 -9.946 1.00 91.25 316 LEU A N 1
ATOM 2429 C CA . LEU A 1 316 ? 13.850 6.313 -11.030 1.00 91.25 316 LEU A CA 1
ATOM 2430 C C . LEU A 1 316 ? 13.682 7.225 -12.249 1.00 91.25 316 LEU A C 1
ATOM 2432 O O . LEU A 1 316 ? 13.836 6.757 -13.373 1.00 91.25 316 LEU A O 1
ATOM 2436 N N . GLU A 1 317 ? 13.396 8.514 -12.039 1.00 89.88 317 GLU A N 1
ATOM 2437 C CA . GLU A 1 317 ? 13.291 9.502 -13.123 1.00 89.88 317 GLU A CA 1
ATOM 2438 C C . GLU A 1 317 ? 14.614 9.633 -13.886 1.00 89.88 317 GLU A C 1
ATOM 2440 O O . GLU A 1 317 ? 14.608 9.767 -15.107 1.00 89.88 317 GLU A O 1
ATOM 2445 N N . GLN A 1 318 ? 15.746 9.548 -13.180 1.00 87.75 318 GLN A N 1
ATOM 2446 C CA . GLN A 1 318 ? 17.077 9.553 -13.791 1.00 87.75 318 GLN A CA 1
ATOM 2447 C C . GLN A 1 318 ? 17.383 8.243 -14.525 1.00 87.75 318 GLN A C 1
ATOM 2449 O O . GLN A 1 318 ? 17.874 8.281 -15.649 1.00 87.75 318 GLN A O 1
ATOM 2454 N N . ALA A 1 319 ? 17.095 7.096 -13.903 1.00 89.56 319 ALA A N 1
ATOM 2455 C CA . ALA A 1 319 ? 17.423 5.783 -14.455 1.00 89.56 319 ALA A CA 1
ATOM 2456 C C . ALA A 1 319 ? 16.579 5.415 -15.685 1.00 89.56 319 ALA A C 1
ATOM 2458 O O . ALA A 1 319 ? 17.099 4.826 -16.624 1.00 89.56 319 ALA A O 1
ATOM 2459 N N . HIS A 1 320 ? 15.295 5.782 -15.696 1.00 93.38 320 HIS A N 1
ATOM 2460 C CA . HIS A 1 320 ? 14.328 5.339 -16.707 1.00 93.38 320 HIS A CA 1
ATOM 2461 C C . HIS A 1 320 ? 13.778 6.498 -17.556 1.00 93.38 320 HIS A C 1
ATOM 2463 O O . HIS A 1 320 ? 12.656 6.432 -18.077 1.00 93.38 320 HIS A O 1
ATOM 2469 N N . ALA A 1 321 ? 14.564 7.571 -17.690 1.00 88.38 321 ALA A N 1
ATOM 2470 C CA . ALA A 1 321 ? 14.228 8.735 -18.501 1.00 88.38 321 ALA A CA 1
ATOM 2471 C C . ALA A 1 321 ? 13.893 8.324 -19.947 1.00 88.38 321 ALA A C 1
ATOM 2473 O O . ALA A 1 321 ? 14.635 7.589 -20.594 1.00 88.38 321 ALA A O 1
ATOM 2474 N N . GLY A 1 322 ? 12.751 8.787 -20.459 1.00 88.31 322 GLY A N 1
ATOM 2475 C CA . GLY A 1 322 ? 12.288 8.473 -21.817 1.00 88.31 322 GLY A CA 1
ATOM 2476 C C . GLY A 1 322 ? 11.675 7.078 -21.991 1.00 88.31 322 GLY A C 1
ATOM 2477 O O . GLY A 1 322 ? 11.067 6.825 -23.030 1.00 88.31 322 GLY A O 1
ATOM 2478 N N . ARG A 1 323 ? 11.767 6.194 -20.986 1.00 93.81 323 ARG A N 1
ATOM 2479 C CA . ARG A 1 323 ? 11.108 4.878 -21.001 1.00 93.81 323 ARG A CA 1
ATOM 2480 C C . ARG A 1 323 ? 9.839 4.836 -20.156 1.00 93.81 323 ARG A C 1
ATOM 2482 O O . ARG A 1 323 ? 8.876 4.180 -20.546 1.00 93.81 323 ARG A O 1
ATOM 2489 N N . VAL A 1 324 ? 9.826 5.553 -19.034 1.00 96.81 324 VAL A N 1
ATOM 2490 C CA . VAL A 1 324 ? 8.679 5.638 -18.122 1.00 96.81 324 VAL A CA 1
ATOM 2491 C C . VAL A 1 324 ? 8.207 7.086 -18.009 1.00 96.81 324 VAL A C 1
ATOM 2493 O O . VAL A 1 324 ? 9.010 8.006 -17.860 1.00 96.81 324 VAL A O 1
ATOM 2496 N N . ILE A 1 325 ? 6.890 7.292 -18.059 1.00 97.06 325 ILE A N 1
ATOM 2497 C CA . ILE A 1 325 ? 6.251 8.596 -17.854 1.00 97.06 325 ILE A CA 1
ATOM 2498 C C . ILE A 1 325 ? 5.808 8.703 -16.394 1.00 97.06 325 ILE A C 1
ATOM 2500 O O . ILE A 1 325 ? 4.943 7.951 -15.941 1.00 97.06 325 ILE A O 1
ATOM 2504 N N . PHE A 1 326 ? 6.378 9.658 -15.663 1.00 96.69 326 PHE A N 1
ATOM 2505 C CA . PHE A 1 326 ? 6.107 9.882 -14.242 1.00 96.69 326 PHE A CA 1
ATOM 2506 C C . PHE A 1 326 ? 5.026 10.954 -14.054 1.00 96.69 326 PHE A C 1
ATOM 2508 O O . PHE A 1 326 ? 5.183 12.086 -14.505 1.00 96.69 326 PHE A O 1
ATOM 2515 N N . HIS A 1 327 ? 3.935 10.612 -13.362 1.00 95.12 327 HIS A N 1
ATOM 2516 C CA . HIS A 1 327 ? 2.803 11.523 -13.109 1.00 95.12 327 HIS A CA 1
ATOM 2517 C C . HIS A 1 327 ? 2.837 12.158 -11.712 1.00 95.12 327 HIS A C 1
ATOM 2519 O O . HIS A 1 327 ? 2.073 13.081 -11.439 1.00 95.12 327 HIS A O 1
ATOM 2525 N N . GLY A 1 328 ? 3.714 11.681 -10.823 1.00 91.19 328 GLY A N 1
ATOM 2526 C CA . GLY A 1 328 ? 3.744 12.108 -9.424 1.00 91.19 328 GLY A CA 1
ATOM 2527 C C . GLY A 1 328 ? 2.476 11.710 -8.658 1.00 91.19 328 GLY A C 1
ATOM 2528 O O . GLY A 1 328 ? 1.709 10.841 -9.083 1.00 91.19 328 GLY A O 1
ATOM 2529 N N . LEU A 1 329 ? 2.249 12.347 -7.506 1.00 86.38 329 LEU A N 1
ATOM 2530 C CA . LEU A 1 329 ? 1.040 12.135 -6.708 1.00 86.38 329 LEU A CA 1
ATOM 2531 C C . LEU A 1 329 ? -0.202 12.691 -7.424 1.00 86.38 329 LEU A C 1
ATOM 2533 O O . LEU A 1 329 ? -0.369 13.906 -7.545 1.00 86.38 329 LEU A O 1
ATOM 2537 N N . VAL A 1 330 ? -1.115 11.801 -7.812 1.00 86.81 330 VAL A N 1
ATOM 2538 C CA . VAL A 1 330 ? -2.427 12.164 -8.363 1.00 86.81 330 VAL A CA 1
ATOM 2539 C C . VAL A 1 330 ? -3.444 12.272 -7.229 1.00 86.81 330 VAL A C 1
ATOM 2541 O O . VAL A 1 330 ? -3.611 11.340 -6.448 1.00 86.81 330 VAL A O 1
ATOM 2544 N N . ARG A 1 331 ? -4.120 13.422 -7.123 1.00 78.56 331 ARG A N 1
ATOM 2545 C CA . ARG A 1 331 ? -5.096 13.697 -6.048 1.00 78.56 331 ARG A CA 1
ATOM 2546 C C . ARG A 1 331 ? -6.464 13.050 -6.272 1.00 78.56 331 ARG A C 1
ATOM 2548 O O . ARG A 1 331 ? -7.173 12.817 -5.304 1.00 78.56 331 ARG A O 1
ATOM 2555 N N . ALA A 1 332 ? -6.806 12.803 -7.530 1.00 81.88 332 ALA A N 1
ATOM 2556 C CA . ALA A 1 332 ? -8.064 12.223 -7.984 1.00 81.88 332 ALA A CA 1
ATOM 2557 C C . ALA A 1 332 ? -7.766 10.843 -8.606 1.00 81.88 332 ALA A C 1
ATOM 2559 O O . ALA A 1 332 ? -7.545 10.764 -9.820 1.00 81.88 332 ALA A O 1
ATOM 2560 N N . PRO A 1 333 ? -7.598 9.777 -7.798 1.00 82.69 333 PRO A N 1
ATOM 2561 C CA . PRO A 1 333 ? -7.134 8.470 -8.275 1.00 82.69 333 PRO A CA 1
ATOM 2562 C C . PRO A 1 333 ? -8.052 7.844 -9.335 1.00 82.69 333 PRO A C 1
ATOM 2564 O O . PRO A 1 333 ? -7.572 7.141 -10.217 1.00 82.69 333 PRO A O 1
ATOM 2567 N N . GLU A 1 334 ? -9.345 8.161 -9.334 1.00 84.19 334 GLU A N 1
ATOM 2568 C CA . GLU A 1 334 ? -10.318 7.755 -10.351 1.00 84.19 334 GLU A CA 1
ATOM 2569 C C . GLU A 1 334 ? -9.955 8.222 -11.771 1.00 84.19 334 GLU A C 1
ATOM 2571 O O . GLU A 1 334 ? -10.338 7.587 -12.750 1.00 84.19 334 GLU A O 1
ATOM 2576 N N . THR A 1 335 ? -9.155 9.287 -11.900 1.00 89.75 335 THR A N 1
ATOM 2577 C CA . THR A 1 335 ? -8.662 9.788 -13.197 1.00 89.75 335 THR A CA 1
ATOM 2578 C C . THR A 1 335 ? -7.500 8.968 -13.765 1.00 89.75 335 THR A C 1
ATOM 2580 O O . THR A 1 335 ? -7.126 9.140 -14.927 1.00 89.75 335 THR A O 1
ATOM 2583 N N . ILE A 1 336 ? -6.907 8.081 -12.959 1.00 94.06 336 ILE A N 1
ATOM 2584 C CA . ILE A 1 336 ? -5.789 7.226 -13.363 1.00 94.06 336 ILE A CA 1
ATOM 2585 C C . ILE A 1 336 ? -6.294 6.084 -14.247 1.00 94.06 336 ILE A C 1
ATOM 2587 O O . ILE A 1 336 ? -5.710 5.812 -15.294 1.00 94.06 336 ILE A O 1
ATOM 2591 N N . TRP A 1 337 ? -7.381 5.433 -13.832 1.00 93.88 337 TRP A N 1
ATOM 2592 C CA . TRP A 1 337 ? -7.855 4.177 -14.413 1.00 93.88 337 TRP A CA 1
ATOM 2593 C C . TRP A 1 337 ? -8.167 4.263 -15.915 1.00 93.88 337 TRP A C 1
ATOM 2595 O O . TRP A 1 337 ? -7.648 3.434 -16.657 1.00 93.88 337 TRP A O 1
ATOM 2605 N N . PRO A 1 338 ? -8.852 5.304 -16.433 1.00 92.19 338 PRO A N 1
ATOM 2606 C CA . PRO A 1 338 ? -9.098 5.429 -17.874 1.00 92.19 338 PRO A CA 1
ATOM 2607 C C . PRO A 1 338 ? -7.829 5.545 -18.737 1.00 92.19 338 PRO A C 1
ATOM 2609 O O . PRO A 1 338 ? -7.911 5.487 -19.959 1.00 92.19 338 PRO A O 1
ATOM 2612 N N . ARG A 1 339 ? -6.657 5.760 -18.123 1.00 93.06 339 ARG A N 1
ATOM 2613 C CA . ARG A 1 339 ? -5.370 5.956 -18.806 1.00 93.06 339 ARG A CA 1
ATOM 2614 C C . ARG A 1 339 ? -4.521 4.687 -18.859 1.00 93.06 339 ARG A C 1
ATOM 2616 O O . ARG A 1 339 ? -3.418 4.750 -19.398 1.00 93.06 339 ARG A O 1
ATOM 2623 N N . ILE A 1 340 ? -4.964 3.588 -18.246 1.00 95.44 340 ILE A N 1
ATOM 2624 C CA . ILE A 1 340 ? -4.185 2.356 -18.096 1.00 95.44 340 ILE A CA 1
ATOM 2625 C C . ILE A 1 340 ? -4.956 1.180 -18.695 1.00 95.44 340 ILE A C 1
ATOM 2627 O O . ILE A 1 340 ? -6.137 0.991 -18.426 1.00 95.44 340 ILE A O 1
ATOM 2631 N N . GLY A 1 341 ? -4.241 0.363 -19.459 1.00 96.44 341 GLY A N 1
ATOM 2632 C CA . GLY A 1 341 ? -4.700 -0.904 -20.011 1.00 96.44 341 GLY A CA 1
ATOM 2633 C C . GLY A 1 341 ? -4.390 -2.130 -19.155 1.00 96.44 341 GLY A C 1
ATOM 2634 O O . GLY A 1 341 ? -5.161 -3.086 -19.127 1.00 96.44 341 GLY A O 1
ATOM 2635 N N . LEU A 1 342 ? -3.268 -2.087 -18.436 1.00 98.12 342 LEU A N 1
ATOM 2636 C CA . LEU A 1 342 ? -2.808 -3.135 -17.528 1.00 98.12 342 LEU A CA 1
ATOM 2637 C C . LEU A 1 342 ? -2.166 -2.504 -16.296 1.00 98.12 342 LEU A C 1
ATOM 2639 O O . LEU A 1 342 ? -1.221 -1.725 -16.428 1.00 98.12 342 LEU A O 1
ATOM 2643 N N . LEU A 1 343 ? -2.617 -2.869 -15.096 1.00 98.56 343 LEU A N 1
ATOM 2644 C CA . LEU A 1 343 ? -1.895 -2.520 -13.873 1.00 98.56 343 LEU A CA 1
ATOM 2645 C C . LEU A 1 343 ? -0.801 -3.565 -13.619 1.00 98.56 343 LEU A C 1
ATOM 2647 O O . LEU A 1 343 ? -1.107 -4.737 -13.409 1.00 98.56 343 LEU A O 1
ATOM 2651 N N . LEU A 1 344 ? 0.462 -3.142 -13.589 1.00 98.62 344 LEU A N 1
ATOM 2652 C CA . LEU A 1 344 ? 1.606 -3.996 -13.278 1.00 98.62 344 LEU A CA 1
ATOM 2653 C C . LEU A 1 344 ? 2.115 -3.716 -11.857 1.00 98.62 344 LEU A C 1
ATOM 2655 O O . LEU A 1 344 ? 2.553 -2.610 -11.540 1.00 98.62 344 LEU A O 1
ATOM 2659 N N . MET A 1 345 ? 2.092 -4.743 -11.011 1.00 98.50 345 MET A N 1
ATOM 2660 C CA . MET A 1 345 ? 2.468 -4.688 -9.598 1.00 98.50 345 MET A CA 1
ATOM 2661 C C . MET A 1 345 ? 3.638 -5.635 -9.294 1.00 98.50 345 MET A C 1
ATOM 2663 O O . MET A 1 345 ? 3.429 -6.748 -8.808 1.00 98.50 345 MET A O 1
ATOM 2667 N N . PRO A 1 346 ? 4.891 -5.224 -9.546 1.00 98.00 346 PRO A N 1
ATOM 2668 C CA . PRO A 1 346 ? 6.076 -6.045 -9.296 1.00 98.00 346 PRO A CA 1
ATOM 2669 C C . PRO A 1 346 ? 6.541 -5.973 -7.827 1.00 98.00 346 PRO A C 1
ATOM 2671 O O . PRO A 1 346 ? 7.736 -6.038 -7.545 1.00 98.00 346 PRO A O 1
ATOM 2674 N N . SER A 1 347 ? 5.611 -5.792 -6.887 1.00 95.31 347 SER A N 1
ATOM 2675 C CA . SER A 1 347 ? 5.911 -5.585 -5.471 1.00 95.31 347 SER A CA 1
ATOM 2676 C C . SER A 1 347 ? 6.719 -6.742 -4.877 1.00 95.31 347 SER A C 1
ATOM 2678 O O . SER A 1 347 ? 6.510 -7.912 -5.194 1.00 95.31 347 SER A O 1
ATOM 2680 N N . ARG A 1 348 ? 7.624 -6.410 -3.953 1.00 91.38 348 ARG A N 1
ATOM 2681 C CA . ARG A 1 348 ? 8.366 -7.388 -3.140 1.00 91.38 348 ARG A CA 1
ATOM 2682 C C . ARG A 1 348 ? 7.555 -7.844 -1.931 1.00 91.38 348 ARG A C 1
ATOM 2684 O O . ARG A 1 348 ? 7.708 -8.976 -1.484 1.00 91.38 348 ARG A O 1
ATOM 2691 N N . ALA A 1 349 ? 6.707 -6.963 -1.403 1.00 83.69 349 ALA A N 1
ATOM 2692 C CA . ALA A 1 349 ? 5.817 -7.256 -0.289 1.00 83.69 349 ALA A CA 1
ATOM 2693 C C . ALA A 1 349 ? 4.496 -6.489 -0.431 1.00 83.69 349 ALA A C 1
ATOM 2695 O O . ALA A 1 349 ? 4.482 -5.295 -0.729 1.00 83.69 349 ALA A O 1
ATOM 2696 N N . GLU A 1 350 ? 3.384 -7.178 -0.180 1.00 79.25 350 GLU A N 1
ATOM 2697 C CA . GLU A 1 350 ? 2.038 -6.606 -0.169 1.00 79.25 350 GLU A CA 1
ATOM 2698 C C . GLU A 1 350 ? 1.181 -7.242 0.927 1.00 79.25 350 GLU A C 1
ATOM 2700 O O . GLU A 1 350 ? 1.409 -8.377 1.340 1.00 79.25 350 GLU A O 1
ATOM 2705 N N . GLY A 1 351 ? 0.162 -6.507 1.375 1.00 81.19 351 GLY A N 1
ATOM 2706 C CA . GLY A 1 351 ? -1.002 -7.100 2.031 1.00 81.19 351 GLY A CA 1
ATOM 2707 C C . GLY A 1 351 ? -2.031 -7.488 0.971 1.00 81.19 351 GLY A C 1
ATOM 2708 O O . GLY A 1 351 ? -1.759 -8.299 0.092 1.00 81.19 351 GLY A O 1
ATOM 2709 N N . LEU A 1 352 ? -3.197 -6.846 1.022 1.00 87.06 352 LEU A N 1
ATOM 2710 C CA . LEU A 1 352 ? -4.129 -6.772 -0.101 1.00 87.06 352 LEU A CA 1
ATOM 2711 C C . LEU A 1 352 ? -4.133 -5.325 -0.619 1.00 87.06 352 LEU A C 1
ATOM 2713 O O . LEU A 1 352 ? -4.690 -4.455 0.063 1.00 87.06 352 LEU A O 1
ATOM 2717 N N . PRO A 1 353 ? -3.476 -5.025 -1.752 1.00 88.88 353 PRO A N 1
ATOM 2718 C CA . PRO A 1 353 ? -3.363 -3.652 -2.222 1.00 88.88 353 PRO A CA 1
ATOM 2719 C C . PRO A 1 353 ? -4.699 -3.137 -2.765 1.00 88.88 353 PRO A C 1
ATOM 2721 O O . PRO A 1 353 ? -5.268 -3.720 -3.685 1.00 88.88 353 PRO A O 1
ATOM 2724 N N . LEU A 1 354 ? -5.161 -1.999 -2.236 1.00 92.31 354 LEU A N 1
ATOM 2725 C CA . LEU A 1 354 ? -6.371 -1.320 -2.720 1.00 92.31 354 LEU A CA 1
ATOM 2726 C C . LEU A 1 354 ? -6.272 -0.967 -4.208 1.00 92.31 354 LEU A C 1
ATOM 2728 O O . LEU A 1 354 ? -7.232 -1.199 -4.923 1.00 92.31 354 LEU A O 1
ATOM 2732 N N . ALA A 1 355 ? -5.099 -0.541 -4.691 1.00 94.88 355 ALA A N 1
ATOM 2733 C CA . ALA A 1 355 ? -4.887 -0.215 -6.104 1.00 94.88 355 ALA A CA 1
ATOM 2734 C C . ALA A 1 355 ? -5.205 -1.386 -7.056 1.00 94.88 355 ALA A C 1
ATOM 2736 O O . ALA A 1 355 ? -5.718 -1.154 -8.145 1.00 94.88 355 ALA A O 1
ATOM 2737 N N . ALA A 1 356 ? -4.953 -2.640 -6.649 1.00 96.31 356 ALA A N 1
ATOM 2738 C CA . ALA A 1 356 ? -5.346 -3.803 -7.447 1.00 96.31 356 ALA A CA 1
ATOM 2739 C C . ALA A 1 356 ? -6.869 -3.958 -7.492 1.00 96.31 356 ALA A C 1
ATOM 2741 O O . ALA A 1 356 ? -7.434 -4.173 -8.558 1.00 96.31 356 ALA A O 1
ATOM 2742 N N . LEU A 1 357 ? -7.536 -3.819 -6.341 1.00 95.81 357 LEU A N 1
ATOM 2743 C CA . LEU A 1 357 ? -8.993 -3.902 -6.257 1.00 95.81 357 LEU A CA 1
ATOM 2744 C C . LEU A 1 357 ? -9.668 -2.762 -7.031 1.00 95.81 357 LEU A C 1
ATOM 2746 O O . LEU A 1 357 ? -10.635 -3.008 -7.739 1.00 95.81 357 LEU A O 1
ATOM 2750 N N . GLU A 1 358 ? -9.148 -1.538 -6.929 1.00 95.94 358 GLU A N 1
ATOM 2751 C CA . GLU A 1 358 ? -9.628 -0.353 -7.650 1.00 95.94 358 GLU A CA 1
ATOM 2752 C C . GLU A 1 358 ? -9.450 -0.512 -9.165 1.00 95.94 358 GLU A C 1
ATOM 2754 O O . GLU A 1 358 ? -10.395 -0.277 -9.916 1.00 95.94 358 GLU A O 1
ATOM 2759 N N . ALA A 1 359 ? -8.286 -0.988 -9.621 1.00 96.38 359 ALA A N 1
ATOM 2760 C CA . ALA A 1 359 ? -8.047 -1.273 -11.034 1.00 96.38 359 ALA A CA 1
ATOM 2761 C C . ALA A 1 359 ? -9.004 -2.350 -11.565 1.00 96.38 359 ALA A C 1
ATOM 2763 O O . ALA A 1 359 ? -9.675 -2.138 -12.573 1.00 96.38 359 ALA A O 1
ATOM 2764 N N . MET A 1 360 ? -9.142 -3.471 -10.854 1.00 97.00 360 MET A N 1
ATOM 2765 C CA . MET A 1 360 ? -10.074 -4.535 -11.234 1.00 97.00 360 MET A CA 1
ATOM 2766 C C . MET A 1 360 ? -11.535 -4.053 -11.201 1.00 97.00 360 MET A C 1
ATOM 2768 O O . MET A 1 360 ? -12.299 -4.401 -12.097 1.00 97.00 360 MET A O 1
ATOM 2772 N N . ALA A 1 361 ? -11.929 -3.210 -10.237 1.00 96.06 361 ALA A N 1
ATOM 2773 C CA . ALA A 1 361 ? -13.248 -2.565 -10.201 1.00 96.06 361 ALA A CA 1
ATOM 2774 C C . ALA A 1 361 ? -13.481 -1.630 -11.398 1.00 96.06 361 ALA A C 1
ATOM 2776 O O . ALA A 1 361 ? -14.610 -1.500 -11.862 1.00 96.06 361 ALA A O 1
ATOM 2777 N N . ALA A 1 362 ? -12.423 -1.013 -11.923 1.00 95.38 362 ALA A N 1
ATOM 2778 C CA . ALA A 1 362 ? -12.450 -0.244 -13.163 1.00 95.38 362 ALA A CA 1
ATOM 2779 C C . ALA A 1 362 ? -12.333 -1.119 -14.429 1.00 95.38 362 ALA A C 1
ATOM 2781 O O . ALA A 1 362 ? -12.267 -0.586 -15.532 1.00 95.38 362 ALA A O 1
ATOM 2782 N N . GLY A 1 363 ? -12.330 -2.453 -14.297 1.00 95.62 363 GLY A N 1
ATOM 2783 C CA . GLY A 1 363 ? -12.217 -3.394 -15.417 1.00 95.62 363 GLY A CA 1
ATOM 2784 C C . GLY A 1 363 ? -10.805 -3.522 -15.982 1.00 95.62 363 GLY A C 1
ATOM 2785 O O . GLY A 1 363 ? -10.630 -4.087 -17.058 1.00 95.62 363 GLY A O 1
ATOM 2786 N N . ILE A 1 364 ? -9.792 -3.014 -15.283 1.00 96.88 364 ILE A N 1
ATOM 2787 C CA . ILE A 1 364 ? -8.395 -3.079 -15.706 1.00 96.88 364 ILE A CA 1
ATOM 2788 C C . ILE A 1 364 ? -7.796 -4.387 -15.182 1.00 96.88 364 ILE A C 1
ATOM 2790 O O . ILE A 1 364 ? -7.758 -4.597 -13.964 1.00 96.88 364 ILE A O 1
ATOM 2794 N N . PRO A 1 365 ? -7.309 -5.274 -16.066 1.00 96.50 365 PRO A N 1
ATOM 2795 C CA . PRO A 1 365 ? -6.588 -6.465 -15.647 1.00 96.50 365 PRO A CA 1
ATOM 2796 C C . PRO A 1 365 ? -5.342 -6.114 -14.825 1.00 96.50 365 PRO A C 1
ATOM 2798 O O . PRO A 1 365 ? -4.681 -5.096 -15.052 1.00 96.50 365 PRO A O 1
ATOM 2801 N N . VAL A 1 366 ? -4.992 -6.990 -13.883 1.00 98.19 366 VAL A N 1
ATOM 2802 C CA . VAL A 1 366 ? -3.822 -6.816 -13.014 1.00 98.19 366 VAL A CA 1
ATOM 2803 C C . VAL A 1 366 ? -2.802 -7.907 -13.303 1.00 98.19 366 VAL A C 1
ATOM 2805 O O . VAL A 1 366 ? -3.128 -9.090 -13.251 1.00 98.19 366 VAL A O 1
ATOM 2808 N N . ALA A 1 367 ? -1.561 -7.513 -13.567 1.00 98.44 367 ALA A N 1
ATOM 2809 C CA . ALA A 1 367 ? -0.392 -8.379 -13.566 1.00 98.44 367 ALA A CA 1
ATOM 2810 C C . ALA A 1 367 ? 0.399 -8.131 -12.280 1.00 98.44 367 ALA A C 1
ATOM 2812 O O . ALA A 1 367 ? 0.935 -7.041 -12.092 1.00 98.44 367 ALA A O 1
ATOM 2813 N N . ALA A 1 368 ? 0.500 -9.114 -11.390 1.00 98.31 368 ALA A N 1
ATOM 2814 C CA . ALA A 1 368 ? 1.144 -8.920 -10.096 1.00 98.31 368 ALA A CA 1
ATOM 2815 C C . ALA A 1 368 ? 2.144 -10.013 -9.719 1.00 98.31 368 ALA A C 1
ATOM 2817 O O . ALA A 1 368 ? 1.971 -11.190 -10.036 1.00 98.31 368 ALA A O 1
ATOM 2818 N N . ALA A 1 369 ? 3.165 -9.618 -8.959 1.00 98.00 369 ALA A N 1
ATOM 2819 C CA . ALA A 1 369 ? 4.010 -10.558 -8.244 1.00 98.00 369 ALA A CA 1
ATOM 2820 C C . ALA A 1 369 ? 3.157 -11.362 -7.245 1.00 98.00 369 ALA A C 1
ATOM 2822 O O . ALA A 1 369 ? 2.308 -10.802 -6.548 1.00 98.00 369 ALA A O 1
ATOM 2823 N N . ALA A 1 370 ? 3.392 -12.671 -7.156 1.00 96.00 370 ALA A N 1
ATOM 2824 C CA . ALA A 1 370 ? 2.670 -13.587 -6.276 1.00 96.00 370 ALA A CA 1
ATOM 2825 C C . ALA A 1 370 ? 3.097 -13.427 -4.802 1.00 96.00 370 ALA A C 1
ATOM 2827 O O . ALA A 1 370 ? 3.731 -14.304 -4.217 1.00 96.00 370 ALA A O 1
ATOM 2828 N N . VAL A 1 371 ? 2.767 -12.278 -4.211 1.00 89.25 371 VAL A N 1
ATOM 2829 C CA . VAL A 1 371 ? 3.063 -11.906 -2.821 1.00 89.25 371 VAL A CA 1
ATOM 2830 C C . VAL A 1 371 ? 1.802 -11.420 -2.106 1.00 89.25 371 VAL A C 1
ATOM 2832 O O . VAL A 1 371 ? 0.848 -10.953 -2.731 1.00 89.25 371 VAL A O 1
ATOM 2835 N N . GLY A 1 372 ? 1.800 -11.498 -0.775 1.00 86.31 372 GLY A N 1
ATOM 2836 C CA . GLY A 1 372 ? 0.670 -11.035 0.029 1.00 86.31 372 GLY A CA 1
ATOM 2837 C C . GLY A 1 372 ? -0.607 -11.838 -0.219 1.00 86.31 372 GLY A C 1
ATOM 2838 O O . GLY A 1 372 ? -0.563 -13.053 -0.377 1.00 86.31 372 GLY A O 1
ATOM 2839 N N . ALA A 1 373 ? -1.743 -11.142 -0.248 1.00 88.00 373 ALA A N 1
ATOM 2840 C CA . ALA A 1 373 ? -3.070 -11.724 -0.455 1.00 88.00 373 ALA A CA 1
ATOM 2841 C C . ALA A 1 373 ? -3.524 -11.713 -1.928 1.00 88.00 373 ALA A C 1
ATOM 2843 O O . ALA A 1 373 ? -4.638 -12.132 -2.232 1.00 88.00 373 ALA A O 1
ATOM 2844 N N . LEU A 1 374 ? -2.698 -11.225 -2.861 1.00 91.75 374 LEU A N 1
ATOM 2845 C CA . LEU A 1 374 ? -3.044 -11.190 -4.287 1.00 91.75 374 LEU A CA 1
ATOM 2846 C C . LEU A 1 374 ? -3.312 -12.578 -4.899 1.00 91.75 374 LEU A C 1
ATOM 2848 O O . LEU A 1 374 ? -4.246 -12.668 -5.699 1.00 91.75 374 LEU A O 1
ATOM 2852 N N . PRO A 1 375 ? -2.606 -13.662 -4.511 1.00 94.62 375 PRO A N 1
ATOM 2853 C CA . PRO A 1 375 ? -2.945 -15.015 -4.960 1.00 94.62 375 PRO A CA 1
ATOM 2854 C C . PRO A 1 375 ? -4.358 -15.490 -4.583 1.00 94.62 375 PRO A C 1
ATOM 2856 O O . PRO A 1 375 ? -4.909 -16.351 -5.262 1.00 94.62 375 PRO A O 1
ATOM 2859 N N . ASP A 1 376 ? -4.982 -14.907 -3.552 1.00 91.56 376 ASP A N 1
ATOM 2860 C CA . ASP A 1 376 ? -6.363 -15.229 -3.155 1.00 91.56 376 ASP A CA 1
ATOM 2861 C C . ASP A 1 376 ? -7.418 -14.464 -3.985 1.00 91.56 376 ASP A C 1
ATOM 2863 O O . ASP A 1 376 ? -8.626 -14.752 -3.922 1.00 91.56 376 ASP A O 1
ATOM 2867 N N . VAL A 1 377 ? -6.978 -13.458 -4.748 1.00 93.94 377 VAL A N 1
ATOM 2868 C CA . VAL A 1 377 ? -7.815 -12.571 -5.571 1.00 93.94 377 VAL A CA 1
ATOM 2869 C C . VAL A 1 377 ? -7.676 -12.901 -7.054 1.00 93.94 377 VAL A C 1
ATOM 2871 O O . VAL A 1 377 ? -8.686 -13.025 -7.751 1.00 93.94 377 VAL A O 1
ATOM 2874 N N . ILE A 1 378 ? -6.438 -13.057 -7.527 1.00 97.12 378 ILE A N 1
ATOM 2875 C CA . ILE A 1 378 ? -6.112 -13.238 -8.940 1.00 97.12 378 ILE A CA 1
ATOM 2876 C C . ILE A 1 378 ? -5.998 -14.728 -9.267 1.00 97.12 378 ILE A C 1
ATOM 2878 O O . ILE A 1 378 ? -5.159 -15.446 -8.729 1.00 97.12 378 ILE A O 1
ATOM 2882 N N . ARG A 1 379 ? -6.811 -15.176 -10.218 1.00 97.38 379 ARG A N 1
ATOM 2883 C CA . ARG A 1 379 ? -6.691 -16.458 -10.906 1.00 97.38 379 ARG A CA 1
ATOM 2884 C C . ARG A 1 379 ? -5.958 -16.219 -12.219 1.00 97.38 379 ARG A C 1
ATOM 2886 O O . ARG A 1 379 ? -6.497 -15.594 -13.134 1.00 97.38 379 ARG A O 1
ATOM 2893 N N . HIS A 1 380 ? -4.713 -16.687 -12.277 1.00 97.19 380 HIS A N 1
ATOM 2894 C CA . HIS A 1 380 ? -3.821 -16.484 -13.418 1.00 97.19 380 HIS A CA 1
ATOM 2895 C C . HIS A 1 380 ? -4.489 -16.919 -14.736 1.00 97.19 380 HIS A C 1
ATOM 2897 O O . HIS A 1 380 ? -4.923 -18.061 -14.864 1.00 97.19 380 HIS A O 1
ATOM 2903 N N . GLY A 1 381 ? -4.558 -16.005 -15.706 1.00 95.56 381 GLY A N 1
ATOM 2904 C CA . GLY A 1 381 ? -5.148 -16.224 -17.029 1.00 95.56 381 GLY A CA 1
ATOM 2905 C C . GLY A 1 381 ? -6.673 -16.073 -17.103 1.00 95.56 381 GLY A C 1
ATOM 2906 O O . GLY A 1 381 ? -7.209 -16.080 -18.206 1.00 95.56 381 GLY A O 1
ATOM 2907 N N . GLU A 1 382 ? -7.370 -15.907 -15.973 1.00 96.75 382 GLU A N 1
ATOM 2908 C CA . GLU A 1 382 ? -8.833 -15.743 -15.924 1.00 96.75 382 GLU A CA 1
ATOM 2909 C C . GLU A 1 382 ? -9.227 -14.288 -15.650 1.00 96.75 382 GLU A C 1
ATOM 2911 O O . GLU A 1 382 ? -9.948 -13.684 -16.437 1.00 96.75 382 GLU A O 1
ATOM 2916 N N . ASN A 1 383 ? -8.752 -13.714 -14.541 1.00 96.44 383 ASN A N 1
ATOM 2917 C CA . ASN A 1 383 ? -9.123 -12.364 -14.089 1.00 96.44 383 ASN A CA 1
ATOM 2918 C C . ASN A 1 383 ? -7.901 -11.446 -13.867 1.00 96.44 383 ASN A C 1
ATOM 2920 O O . ASN A 1 383 ? -8.013 -10.386 -13.251 1.00 96.44 383 ASN A O 1
ATOM 2924 N N . GLY A 1 384 ? -6.733 -11.880 -14.344 1.00 98.00 384 GLY A N 1
ATOM 2925 C CA . GLY A 1 384 ? -5.441 -11.213 -14.220 1.00 98.00 384 GLY A CA 1
ATOM 2926 C C . GLY A 1 384 ? -4.291 -12.212 -14.350 1.00 98.00 384 GLY A C 1
ATOM 2927 O O . GLY A 1 384 ? -4.491 -13.378 -14.693 1.00 98.00 384 GLY A O 1
ATOM 2928 N N . TRP A 1 385 ? -3.076 -11.774 -14.035 1.00 98.50 385 TRP A N 1
ATOM 2929 C CA . TRP A 1 385 ? -1.868 -12.591 -14.088 1.00 98.50 385 TRP A CA 1
ATOM 2930 C C . TRP A 1 385 ? -1.086 -12.520 -12.786 1.00 98.50 385 TRP A C 1
ATOM 2932 O O . TRP A 1 385 ? -0.900 -11.456 -12.199 1.00 98.50 385 TRP A O 1
ATOM 2942 N N . LEU A 1 386 ? -0.568 -13.674 -12.385 1.00 98.44 386 LEU A N 1
ATOM 2943 C CA . LEU A 1 386 ? 0.441 -13.800 -11.338 1.00 98.44 386 LEU A CA 1
ATOM 2944 C C . LEU A 1 386 ? 1.784 -14.203 -11.943 1.00 98.44 386 LEU A C 1
ATOM 2946 O O . LEU A 1 386 ? 1.813 -15.058 -12.830 1.00 98.44 386 LEU A O 1
ATOM 2950 N N . PHE A 1 387 ? 2.872 -13.633 -11.432 1.00 98.38 387 PHE A N 1
ATOM 2951 C CA . PHE A 1 387 ? 4.247 -14.019 -11.760 1.00 98.38 387 PHE A CA 1
ATOM 2952 C C . PHE A 1 387 ? 5.118 -14.131 -10.492 1.00 98.38 387 PHE A C 1
ATOM 2954 O O . PHE A 1 387 ? 4.773 -13.549 -9.459 1.00 98.38 387 PHE A O 1
ATOM 2961 N N . PRO A 1 388 ? 6.239 -14.879 -10.512 1.00 97.94 388 PRO A N 1
ATOM 2962 C CA . PRO A 1 388 ? 7.134 -14.980 -9.358 1.00 97.94 388 PRO A CA 1
ATOM 2963 C C . PRO A 1 388 ? 7.753 -13.628 -8.969 1.00 97.94 388 PRO A C 1
ATOM 2965 O O . PRO A 1 388 ? 8.155 -12.840 -9.823 1.00 97.94 388 PRO A O 1
ATOM 2968 N N . ALA A 1 389 ? 7.857 -13.345 -7.668 1.00 95.06 389 ALA A N 1
ATOM 2969 C CA . ALA A 1 389 ? 8.418 -12.082 -7.186 1.00 95.06 389 ALA A CA 1
ATOM 2970 C C . ALA A 1 389 ? 9.877 -11.894 -7.641 1.00 95.06 389 ALA A C 1
ATOM 2972 O O . ALA A 1 389 ? 10.709 -12.781 -7.468 1.00 95.06 389 ALA A O 1
ATOM 2973 N N . GLY A 1 390 ? 10.188 -10.723 -8.205 1.00 93.19 390 GLY A N 1
ATOM 2974 C CA . GLY A 1 390 ? 11.519 -10.403 -8.733 1.00 93.19 390 GLY A CA 1
ATOM 2975 C C . GLY A 1 390 ? 11.830 -10.979 -10.122 1.00 93.19 390 GLY A C 1
ATOM 2976 O O . GLY A 1 390 ? 12.867 -10.629 -10.687 1.00 93.19 390 GLY A O 1
ATOM 2977 N N . ASP A 1 391 ? 10.948 -11.801 -10.699 1.00 97.50 391 ASP A N 1
ATOM 2978 C CA . ASP A 1 391 ? 11.136 -12.371 -12.035 1.00 97.50 391 ASP A CA 1
ATOM 2979 C C . ASP A 1 391 ? 10.683 -11.393 -13.131 1.00 97.50 391 ASP A C 1
ATOM 2981 O O . ASP A 1 391 ? 9.517 -11.327 -13.531 1.00 97.50 391 ASP A O 1
ATOM 2985 N N . ILE A 1 392 ? 11.642 -10.609 -13.624 1.00 97.75 392 ILE A N 1
ATOM 2986 C CA . ILE A 1 392 ? 11.422 -9.622 -14.688 1.00 97.75 392 ILE A CA 1
ATOM 2987 C C . ILE A 1 392 ? 11.074 -10.301 -16.015 1.00 97.75 392 ILE A C 1
ATOM 2989 O O . ILE A 1 392 ? 10.284 -9.748 -16.779 1.00 97.75 392 ILE A O 1
ATOM 2993 N N . ALA A 1 393 ? 11.617 -11.488 -16.296 1.00 97.62 393 ALA A N 1
ATOM 2994 C CA . ALA A 1 393 ? 11.341 -12.191 -17.544 1.00 97.62 393 ALA A CA 1
ATOM 2995 C C . ALA A 1 393 ? 9.884 -12.671 -17.578 1.00 97.62 393 ALA A C 1
ATOM 2997 O O . ALA A 1 393 ? 9.184 -12.423 -18.560 1.00 97.62 393 ALA A O 1
ATOM 2998 N N . ALA A 1 394 ? 9.400 -13.261 -16.481 1.00 98.00 394 ALA A N 1
ATOM 2999 C CA . ALA A 1 394 ? 8.001 -13.656 -16.346 1.00 98.00 394 ALA A CA 1
ATOM 3000 C C . ALA A 1 394 ? 7.050 -12.450 -16.422 1.00 98.00 394 ALA A C 1
ATOM 3002 O O . ALA A 1 394 ? 6.054 -12.496 -17.143 1.00 98.00 394 ALA A O 1
ATOM 3003 N N . ALA A 1 395 ? 7.375 -11.342 -15.747 1.00 98.00 395 ALA A N 1
ATOM 3004 C CA . ALA A 1 395 ? 6.570 -10.123 -15.824 1.00 98.00 395 ALA A CA 1
ATOM 3005 C C . ALA A 1 395 ? 6.539 -9.529 -17.248 1.00 98.00 395 ALA A C 1
ATOM 3007 O O . ALA A 1 395 ? 5.485 -9.120 -17.732 1.00 98.00 395 ALA A O 1
ATOM 3008 N N . THR A 1 396 ? 7.674 -9.539 -17.951 1.00 97.69 396 THR A N 1
ATOM 3009 C CA . THR A 1 396 ? 7.779 -9.092 -19.352 1.00 97.69 396 THR A CA 1
ATOM 3010 C C . THR A 1 396 ? 6.941 -9.973 -20.281 1.00 97.69 396 THR A C 1
ATOM 3012 O O . THR A 1 396 ? 6.243 -9.459 -21.154 1.00 97.69 396 THR A O 1
ATOM 3015 N N . ALA A 1 397 ? 6.954 -11.293 -20.070 1.00 97.00 397 ALA A N 1
ATOM 3016 C CA . ALA A 1 397 ? 6.138 -12.232 -20.834 1.00 97.00 397 ALA A CA 1
ATOM 3017 C C . ALA A 1 397 ? 4.635 -11.984 -20.634 1.00 97.00 397 ALA A C 1
ATOM 3019 O O . ALA A 1 397 ? 3.882 -12.024 -21.603 1.00 97.00 397 ALA A O 1
ATOM 3020 N N . VAL A 1 398 ? 4.207 -11.652 -19.411 1.00 97.44 398 VAL A N 1
ATOM 3021 C CA . VAL A 1 398 ? 2.818 -11.263 -19.125 1.00 97.44 398 VAL A CA 1
ATOM 3022 C C . VAL A 1 398 ? 2.429 -9.990 -19.877 1.00 97.44 398 VAL A C 1
ATOM 3024 O O . VAL A 1 398 ? 1.367 -9.956 -20.494 1.00 97.44 398 VAL A O 1
ATOM 3027 N N . VAL A 1 399 ? 3.283 -8.959 -19.884 1.00 97.69 399 VAL A N 1
ATOM 3028 C CA . VAL A 1 399 ? 3.015 -7.726 -20.648 1.00 97.69 399 VAL A CA 1
ATOM 3029 C C . VAL A 1 399 ? 2.884 -8.028 -22.144 1.00 97.69 399 VAL A C 1
ATOM 3031 O O . VAL A 1 399 ? 1.959 -7.536 -22.788 1.00 97.69 399 VAL A O 1
ATOM 3034 N N . ALA A 1 400 ? 3.762 -8.873 -22.693 1.00 95.38 400 ALA A N 1
ATOM 3035 C CA . ALA A 1 400 ? 3.693 -9.286 -24.093 1.00 95.38 400 ALA A CA 1
ATOM 3036 C C . ALA A 1 400 ? 2.419 -10.094 -24.402 1.00 95.38 400 ALA A C 1
ATOM 3038 O O . ALA A 1 400 ? 1.774 -9.850 -25.419 1.00 95.38 400 ALA A O 1
ATOM 3039 N N . GLN A 1 401 ? 2.028 -11.015 -23.515 1.00 95.25 401 GLN A N 1
ATOM 3040 C CA . GLN A 1 401 ? 0.793 -11.791 -23.637 1.00 95.25 401 GLN A CA 1
ATOM 3041 C C . GLN A 1 401 ? -0.440 -10.886 -23.615 1.00 95.25 401 GLN A C 1
ATOM 3043 O O . GLN A 1 401 ? -1.326 -11.044 -24.450 1.00 95.25 401 GLN A O 1
ATOM 3048 N N . TRP A 1 402 ? -0.492 -9.936 -22.681 1.00 96.25 402 TRP A N 1
ATOM 3049 C CA . TRP A 1 402 ? -1.580 -8.969 -22.592 1.00 96.25 402 TRP A CA 1
ATOM 3050 C C . TRP A 1 402 ? -1.657 -8.095 -23.845 1.00 96.25 402 TRP A C 1
ATOM 3052 O O . TRP A 1 402 ? -2.737 -7.931 -24.397 1.00 96.25 402 TRP A O 1
ATOM 3062 N N . HIS A 1 403 ? -0.530 -7.583 -24.342 1.00 95.19 403 HIS A N 1
ATOM 3063 C CA . HIS A 1 403 ? -0.503 -6.738 -25.538 1.00 95.19 403 HIS A CA 1
ATOM 3064 C C . HIS A 1 403 ? -0.875 -7.505 -26.821 1.00 95.19 403 HIS A C 1
ATOM 3066 O O . HIS A 1 403 ? -1.443 -6.932 -27.743 1.00 95.19 403 HIS A O 1
ATOM 3072 N N . ALA A 1 404 ? -0.578 -8.807 -26.889 1.00 94.19 404 ALA A N 1
ATOM 3073 C CA . ALA A 1 404 ? -0.926 -9.664 -28.025 1.00 94.19 404 ALA A CA 1
ATOM 3074 C C . ALA A 1 404 ? -2.347 -10.257 -27.953 1.00 94.19 404 ALA A C 1
ATOM 3076 O O . ALA A 1 404 ? -2.784 -10.904 -28.906 1.00 94.19 404 ALA A O 1
ATOM 3077 N N . ALA A 1 405 ? -3.057 -10.088 -26.833 1.00 95.00 405 ALA A N 1
ATOM 3078 C CA . ALA A 1 405 ? -4.402 -10.620 -26.660 1.00 95.00 405 ALA A CA 1
ATOM 3079 C C . ALA A 1 405 ? -5.393 -9.943 -27.617 1.00 95.00 405 ALA A C 1
ATOM 3081 O O . ALA A 1 405 ? -5.323 -8.739 -27.862 1.00 95.00 405 ALA A O 1
ATOM 3082 N N . SER A 1 406 ? -6.342 -10.720 -28.138 1.00 95.25 406 SER A N 1
ATOM 3083 C CA . SER A 1 406 ? -7.452 -10.182 -28.927 1.00 95.25 406 SER A CA 1
ATOM 3084 C C . SER A 1 406 ? -8.389 -9.319 -28.065 1.00 95.25 406 SER A C 1
ATOM 3086 O O . SER A 1 406 ? -8.486 -9.551 -26.854 1.00 95.25 406 SER A O 1
ATOM 3088 N N . PRO A 1 407 ? -9.144 -8.380 -28.668 1.00 92.56 407 PRO A N 1
ATOM 3089 C CA . PRO A 1 407 ? -10.119 -7.567 -27.940 1.00 92.56 407 PRO A CA 1
ATOM 3090 C C . PRO A 1 407 ? -11.115 -8.394 -27.115 1.00 92.56 407 PRO A C 1
ATOM 3092 O O . PRO A 1 407 ? -11.411 -8.035 -25.978 1.00 92.56 407 PRO A O 1
ATOM 3095 N N . ASP A 1 408 ? -11.563 -9.543 -27.632 1.00 95.00 408 ASP A N 1
ATOM 3096 C CA . ASP A 1 408 ? -12.484 -10.441 -26.924 1.00 95.00 408 ASP A CA 1
ATOM 3097 C C . ASP A 1 408 ? -11.842 -11.071 -25.680 1.00 95.00 408 ASP A C 1
ATOM 3099 O O . ASP A 1 408 ? -12.485 -11.197 -24.637 1.00 95.00 408 ASP A O 1
ATOM 3103 N N . GLN A 1 409 ? -10.558 -11.438 -25.758 1.00 95.44 409 GLN A N 1
ATOM 3104 C CA . GLN A 1 409 ? -9.815 -11.965 -24.610 1.00 95.44 409 GLN A CA 1
ATOM 3105 C C . GLN A 1 409 ? -9.623 -10.897 -23.530 1.00 95.44 409 GLN A C 1
ATOM 3107 O O . GLN A 1 409 ? -9.791 -11.192 -22.345 1.00 95.44 409 GLN A O 1
ATOM 3112 N N . VAL A 1 410 ? -9.311 -9.657 -23.924 1.00 93.75 410 VAL A N 1
ATOM 3113 C CA . VAL A 1 410 ? -9.201 -8.533 -22.984 1.00 93.75 410 VAL A CA 1
ATOM 3114 C C . VAL A 1 410 ? -10.552 -8.236 -22.348 1.00 93.75 410 VAL A C 1
ATOM 3116 O O . VAL A 1 410 ? -10.630 -8.160 -21.126 1.00 93.75 410 VAL A O 1
ATOM 3119 N N . ALA A 1 411 ? -11.627 -8.162 -23.134 1.00 94.94 411 ALA A N 1
ATOM 3120 C CA . ALA A 1 411 ? -12.975 -7.930 -22.626 1.00 94.94 411 ALA A CA 1
ATOM 3121 C C . ALA A 1 411 ? -13.416 -9.019 -21.633 1.00 94.94 411 ALA A C 1
ATOM 3123 O O . ALA A 1 411 ? -13.948 -8.704 -20.565 1.00 94.94 411 ALA A O 1
ATOM 3124 N N . ALA A 1 412 ? -13.149 -10.294 -21.940 1.00 96.88 412 ALA A N 1
ATOM 3125 C CA . ALA A 1 412 ? -13.448 -11.408 -21.046 1.00 96.88 412 ALA A CA 1
ATOM 3126 C C . ALA A 1 412 ? -12.683 -11.299 -19.717 1.00 96.88 412 ALA A C 1
ATOM 3128 O O . ALA A 1 412 ? -13.285 -11.430 -18.647 1.00 96.88 412 ALA A O 1
ATOM 3129 N N . MET A 1 413 ? -11.381 -10.999 -19.770 1.00 97.19 413 MET A N 1
ATOM 3130 C CA . MET A 1 413 ? -10.559 -10.845 -18.569 1.00 97.19 413 MET A CA 1
ATOM 3131 C C . MET A 1 413 ? -10.955 -9.617 -17.741 1.00 97.19 413 MET A C 1
ATOM 3133 O O . MET A 1 413 ? -11.080 -9.715 -16.521 1.00 97.19 413 MET A O 1
ATOM 3137 N N . SER A 1 414 ? -11.208 -8.481 -18.391 1.00 97.06 414 SER A N 1
ATOM 3138 C CA . SER A 1 414 ? -11.714 -7.255 -17.767 1.00 97.06 414 SER A CA 1
ATOM 3139 C C . SER A 1 414 ? -13.033 -7.495 -17.039 1.00 97.06 414 SER A C 1
ATOM 3141 O O . SER A 1 414 ? -13.199 -7.086 -15.887 1.00 97.06 414 SER A O 1
ATOM 3143 N N . HIS A 1 415 ? -13.961 -8.218 -17.670 1.00 97.50 415 HIS A N 1
ATOM 3144 C CA . HIS A 1 415 ? -15.233 -8.569 -17.049 1.00 97.50 415 HIS A CA 1
ATOM 3145 C C . HIS A 1 415 ? -15.047 -9.509 -15.848 1.00 97.50 415 HIS A C 1
ATOM 3147 O O . HIS A 1 415 ? -15.672 -9.310 -14.804 1.00 97.50 415 HIS A O 1
ATOM 3153 N N . ALA A 1 416 ? -14.169 -10.512 -15.960 1.00 97.75 416 ALA A N 1
ATOM 3154 C CA . ALA A 1 416 ? -13.854 -11.428 -14.864 1.00 97.75 416 ALA A CA 1
ATOM 3155 C C . ALA A 1 416 ? -13.187 -10.712 -13.673 1.00 97.75 416 ALA A C 1
ATOM 3157 O O . ALA A 1 416 ? -13.519 -10.999 -12.517 1.00 97.75 416 ALA A O 1
ATOM 3158 N N . ALA A 1 417 ? -12.297 -9.751 -13.938 1.00 97.06 417 ALA A N 1
ATOM 3159 C CA . ALA A 1 417 ? -11.668 -8.900 -12.930 1.00 97.06 417 ALA A CA 1
ATOM 3160 C C . ALA A 1 417 ? -12.705 -8.056 -12.176 1.00 97.06 417 ALA A C 1
ATOM 3162 O O . ALA A 1 417 ? -12.809 -8.159 -10.949 1.00 97.06 417 ALA A O 1
ATOM 3163 N N . TRP A 1 418 ? -13.536 -7.311 -12.911 1.00 97.38 418 TRP A N 1
ATOM 3164 C CA . TRP A 1 418 ? -14.621 -6.511 -12.340 1.00 97.38 418 TRP A CA 1
ATOM 3165 C C . TRP A 1 418 ? -15.577 -7.360 -11.506 1.00 97.38 418 TRP A C 1
ATOM 3167 O O . TRP A 1 418 ? -15.846 -7.036 -10.348 1.00 97.38 418 TRP A O 1
ATOM 3177 N N . ARG A 1 419 ? -16.036 -8.495 -12.046 1.00 97.00 419 ARG A N 1
ATOM 3178 C CA . ARG A 1 419 ? -16.963 -9.395 -11.353 1.00 97.00 419 ARG A CA 1
ATOM 3179 C C . ARG A 1 419 ? -16.366 -9.944 -10.059 1.00 97.00 419 ARG A C 1
ATOM 3181 O O . ARG A 1 419 ? -17.058 -9.997 -9.047 1.00 97.00 419 ARG A O 1
ATOM 3188 N N . THR A 1 420 ? -15.085 -10.318 -10.075 1.00 96.19 420 THR A N 1
ATOM 3189 C CA . THR A 1 420 ? -14.379 -10.809 -8.881 1.00 96.19 420 THR A CA 1
ATOM 3190 C C . THR A 1 420 ? -14.414 -9.773 -7.762 1.00 96.19 420 THR A C 1
ATOM 3192 O O . THR A 1 420 ? -14.723 -10.115 -6.619 1.00 96.19 420 THR A O 1
ATOM 3195 N N . VAL A 1 421 ? -14.121 -8.508 -8.080 1.00 96.19 421 VAL A N 1
ATOM 3196 C CA . VAL A 1 421 ? -14.136 -7.431 -7.086 1.00 96.19 421 VAL A CA 1
ATOM 3197 C C . VAL A 1 421 ? -15.552 -7.085 -6.666 1.00 96.19 421 VAL A C 1
ATOM 3199 O O . VAL A 1 421 ? -15.801 -7.025 -5.469 1.00 96.19 421 VAL A O 1
ATOM 3202 N N . ARG A 1 422 ? -16.503 -6.964 -7.595 1.00 95.56 422 ARG A N 1
ATOM 3203 C CA . ARG A 1 422 ? -17.918 -6.727 -7.278 1.00 95.56 422 ARG A CA 1
ATOM 3204 C C . ARG A 1 422 ? -18.462 -7.748 -6.276 1.00 95.56 422 ARG A C 1
ATOM 3206 O O . ARG A 1 422 ? -19.055 -7.362 -5.272 1.00 95.56 422 ARG A O 1
ATOM 3213 N N . ASP A 1 423 ? -18.228 -9.034 -6.535 1.00 94.25 423 ASP A N 1
ATOM 3214 C CA . ASP A 1 423 ? -18.849 -10.130 -5.786 1.00 94.25 423 ASP A CA 1
ATOM 3215 C C . ASP A 1 423 ? -18.173 -10.380 -4.423 1.00 94.25 423 ASP A C 1
ATOM 3217 O O . ASP A 1 423 ? -18.817 -10.884 -3.505 1.00 94.25 423 ASP A O 1
ATOM 3221 N N . ARG A 1 424 ? -16.879 -10.053 -4.270 1.00 92.31 424 ARG A N 1
ATOM 3222 C CA . ARG A 1 424 ? -16.090 -10.409 -3.068 1.00 92.31 424 ARG A CA 1
ATOM 3223 C C . ARG A 1 424 ? -15.520 -9.224 -2.291 1.00 92.31 424 ARG A C 1
ATOM 3225 O O . ARG A 1 424 ? -15.277 -9.353 -1.097 1.00 92.31 424 ARG A O 1
ATOM 3232 N N . PHE A 1 425 ? -15.263 -8.108 -2.964 1.00 93.12 425 PHE A N 1
ATOM 3233 C CA . PHE A 1 425 ? -14.522 -6.957 -2.440 1.00 93.12 425 PHE A CA 1
ATOM 3234 C C . PHE A 1 425 ? -15.261 -5.627 -2.672 1.00 93.12 425 PHE A C 1
ATOM 3236 O O . PHE A 1 425 ? -14.693 -4.559 -2.460 1.00 93.12 425 PHE A O 1
ATOM 3243 N N . GLY A 1 426 ? -16.521 -5.673 -3.110 1.00 93.25 426 GLY A N 1
ATOM 3244 C CA . GLY A 1 426 ? -17.379 -4.506 -3.257 1.00 93.25 426 GLY A CA 1
ATOM 3245 C C . GLY A 1 426 ? -18.038 -4.119 -1.935 1.00 93.25 426 GLY A C 1
ATOM 3246 O O . GLY A 1 426 ? -18.207 -4.946 -1.036 1.00 93.25 426 GLY A O 1
ATOM 3247 N N . ILE A 1 427 ? -18.472 -2.861 -1.830 1.00 91.62 427 ILE A N 1
ATOM 3248 C CA . ILE A 1 427 ? -19.205 -2.356 -0.654 1.00 91.62 427 ILE A CA 1
ATOM 3249 C C . ILE A 1 427 ? -20.408 -3.254 -0.329 1.00 91.62 427 ILE A C 1
ATOM 3251 O O . ILE A 1 427 ? -20.582 -3.642 0.823 1.00 91.62 427 ILE A O 1
ATOM 3255 N N . ALA A 1 428 ? -21.199 -3.640 -1.335 1.00 90.44 428 ALA A N 1
ATOM 3256 C CA . ALA A 1 428 ? -22.381 -4.484 -1.148 1.00 90.44 428 ALA A CA 1
ATOM 3257 C C . ALA A 1 428 ? -22.054 -5.876 -0.569 1.00 90.44 428 ALA A C 1
ATOM 3259 O O . ALA A 1 428 ? -22.848 -6.419 0.196 1.00 90.44 428 ALA A O 1
ATOM 3260 N N . ALA A 1 429 ? -20.879 -6.431 -0.886 1.00 89.75 429 ALA A N 1
ATOM 3261 C CA . ALA A 1 429 ? -20.429 -7.721 -0.367 1.00 89.75 429 ALA A CA 1
ATOM 3262 C C . ALA A 1 429 ? -19.918 -7.622 1.084 1.00 89.75 429 ALA A C 1
ATOM 3264 O O . ALA A 1 429 ? -20.142 -8.527 1.888 1.00 89.75 429 ALA A O 1
ATOM 3265 N N . SER A 1 430 ? -19.259 -6.515 1.438 1.00 91.56 430 SER A N 1
ATOM 3266 C CA . SER A 1 430 ? -18.588 -6.355 2.738 1.00 91.56 430 SER A CA 1
ATOM 3267 C C . SER A 1 430 ? -19.448 -5.687 3.813 1.00 91.56 430 SER A C 1
ATOM 3269 O O . SER A 1 430 ? -19.307 -5.991 5.001 1.00 91.56 430 SER A O 1
ATOM 3271 N N . LEU A 1 431 ? -20.349 -4.781 3.426 1.00 92.81 431 LEU A N 1
ATOM 3272 C CA . LEU A 1 431 ? -21.150 -3.986 4.359 1.00 92.81 431 LEU A CA 1
ATOM 3273 C C . LEU A 1 431 ? -22.035 -4.837 5.291 1.00 92.81 431 LEU A C 1
ATOM 3275 O O . LEU A 1 431 ? -22.045 -4.540 6.489 1.00 92.81 431 LEU A O 1
ATOM 3279 N N . PRO A 1 432 ? -22.707 -5.918 4.835 1.00 95.44 432 PRO A N 1
ATOM 3280 C CA . PRO A 1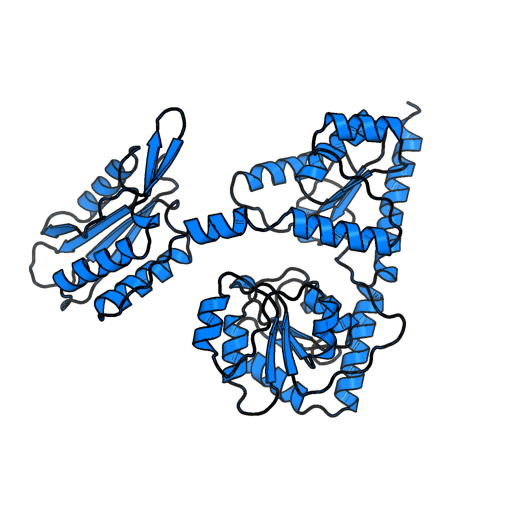 432 ? -23.513 -6.758 5.724 1.00 95.44 432 PRO A CA 1
ATOM 3281 C C . PRO A 1 432 ? -22.716 -7.349 6.895 1.00 95.44 432 PRO A C 1
ATOM 3283 O O . PRO A 1 432 ? -23.217 -7.414 8.016 1.00 95.44 432 PRO A O 1
ATOM 3286 N N . ALA A 1 433 ? -21.452 -7.726 6.671 1.00 94.69 433 ALA A N 1
ATOM 3287 C CA . ALA A 1 433 ? -20.591 -8.258 7.726 1.00 94.69 433 ALA A CA 1
ATOM 3288 C C . ALA A 1 433 ? -20.231 -7.190 8.772 1.00 94.69 433 ALA A C 1
ATOM 3290 O O . ALA A 1 433 ? -20.172 -7.488 9.965 1.00 94.69 433 ALA A O 1
ATOM 3291 N N . ILE A 1 434 ? -20.020 -5.940 8.343 1.00 95.38 434 ILE A N 1
ATOM 3292 C CA . ILE A 1 434 ? -19.752 -4.812 9.247 1.00 95.38 434 ILE A CA 1
ATOM 3293 C C . ILE A 1 434 ? -20.996 -4.501 10.084 1.00 95.38 434 ILE A C 1
ATOM 3295 O O . ILE A 1 434 ? -20.893 -4.374 11.305 1.00 95.38 434 ILE A O 1
ATOM 3299 N N . LEU A 1 435 ? -22.170 -4.436 9.449 1.00 96.25 435 LEU A N 1
ATOM 3300 C CA . LEU A 1 435 ? -23.438 -4.184 10.136 1.00 96.25 435 LEU A CA 1
ATOM 3301 C C . LEU A 1 435 ? -23.750 -5.277 11.165 1.00 96.25 435 LEU A C 1
ATOM 3303 O O . LEU A 1 435 ? -24.078 -4.954 12.301 1.00 96.25 435 LEU A O 1
ATOM 3307 N N . ALA A 1 436 ? -23.503 -6.550 10.844 1.00 96.44 436 ALA A N 1
ATOM 3308 C CA . ALA A 1 436 ? -23.665 -7.643 11.803 1.00 96.44 436 ALA A CA 1
ATOM 3309 C C . ALA A 1 436 ? -22.778 -7.481 13.056 1.00 96.44 436 ALA A C 1
ATOM 3311 O O . ALA A 1 436 ? -23.184 -7.829 14.167 1.00 96.44 436 ALA A O 1
ATOM 3312 N N . VAL A 1 437 ? -21.564 -6.932 12.907 1.00 96.44 437 VAL A N 1
ATOM 3313 C CA . VAL A 1 437 ? -20.691 -6.612 14.049 1.00 96.44 437 VAL A CA 1
ATOM 3314 C C . VAL A 1 437 ? -21.259 -5.452 14.869 1.00 96.44 437 VAL A C 1
ATOM 3316 O O . VAL A 1 437 ? -21.182 -5.491 16.101 1.00 96.44 437 VAL A O 1
ATOM 3319 N N . TYR A 1 438 ? -21.834 -4.439 14.219 1.00 97.00 438 TYR A N 1
ATOM 3320 C CA . TYR A 1 438 ? -22.484 -3.325 14.911 1.00 97.00 438 TYR A CA 1
ATOM 3321 C C . TYR A 1 438 ? -23.705 -3.799 15.699 1.00 97.00 438 TYR A C 1
ATOM 3323 O O . TYR A 1 438 ? -23.784 -3.537 16.899 1.00 97.00 438 TYR A O 1
ATOM 3331 N N . ASP A 1 439 ? -24.593 -4.564 15.068 1.00 96.38 439 ASP A N 1
ATOM 3332 C CA . ASP A 1 439 ? -25.811 -5.090 15.686 1.00 96.38 439 ASP A CA 1
ATOM 3333 C C . ASP A 1 439 ? -25.487 -5.968 16.896 1.00 96.38 439 ASP A C 1
ATOM 3335 O O . ASP A 1 439 ? -26.091 -5.827 17.965 1.00 96.38 439 ASP A O 1
ATOM 3339 N N . ALA A 1 440 ? -24.466 -6.823 16.778 1.00 94.69 440 ALA A N 1
ATOM 3340 C CA . ALA A 1 440 ? -23.982 -7.634 17.888 1.00 94.69 440 ALA A CA 1
ATOM 3341 C C . ALA A 1 440 ? -23.423 -6.775 19.038 1.00 94.69 440 ALA A C 1
ATOM 3343 O O . ALA A 1 440 ? -23.697 -7.058 20.207 1.00 94.69 440 ALA A O 1
ATOM 3344 N N . ALA A 1 441 ? -22.658 -5.721 18.733 1.00 93.69 441 ALA A N 1
ATOM 3345 C CA . ALA A 1 441 ? -22.082 -4.832 19.743 1.00 93.69 441 ALA A CA 1
ATOM 3346 C C . ALA A 1 441 ? -23.151 -4.004 20.477 1.00 93.69 441 ALA A C 1
ATOM 3348 O O . ALA A 1 441 ? -23.055 -3.817 21.693 1.00 93.69 441 ALA A O 1
ATOM 3349 N N . ILE A 1 442 ? -24.173 -3.538 19.756 1.00 95.12 442 ILE A N 1
ATOM 3350 C CA . ILE A 1 442 ? -25.321 -2.815 20.316 1.00 95.12 442 ILE A CA 1
ATOM 3351 C C . ILE A 1 442 ? -26.140 -3.755 21.214 1.00 95.12 442 ILE A C 1
ATOM 3353 O O . ILE A 1 442 ? -26.405 -3.435 22.376 1.00 95.12 442 ILE A O 1
ATOM 3357 N N . SER A 1 443 ? -26.456 -4.956 20.722 1.00 92.31 443 SER A N 1
ATOM 3358 C CA . SER A 1 443 ? -27.292 -5.937 21.429 1.00 92.31 443 SER A CA 1
ATOM 3359 C C . SER A 1 443 ? -26.640 -6.479 22.703 1.00 92.31 443 SER A C 1
ATOM 3361 O O . SER A 1 443 ? -27.287 -6.561 23.749 1.00 92.31 443 SER A O 1
ATOM 3363 N N . ALA A 1 444 ? -25.340 -6.797 22.664 1.00 84.88 444 ALA A N 1
ATOM 3364 C CA . ALA A 1 444 ? -24.607 -7.308 23.826 1.00 84.88 444 ALA A CA 1
ATOM 3365 C C . ALA A 1 444 ? -24.632 -6.335 25.016 1.00 84.88 444 ALA A C 1
ATOM 3367 O O . ALA A 1 444 ? -24.575 -6.750 26.174 1.00 84.88 444 ALA A O 1
ATOM 3368 N N . ARG A 1 445 ? -24.739 -5.032 24.739 1.00 74.69 445 ARG A N 1
ATOM 3369 C CA . ARG A 1 445 ? -24.829 -4.008 25.776 1.00 74.69 445 ARG A CA 1
ATOM 3370 C C . ARG A 1 445 ? -26.235 -3.878 26.356 1.00 74.69 445 ARG A C 1
ATOM 3372 O O . ARG A 1 445 ? -26.354 -3.725 27.569 1.00 74.69 445 ARG A O 1
ATOM 3379 N N . ALA A 1 446 ? -27.271 -3.975 25.523 1.00 70.06 446 ALA A N 1
ATOM 3380 C CA . ALA A 1 446 ? -28.660 -3.945 25.979 1.00 70.06 446 ALA A CA 1
ATOM 3381 C C . ALA A 1 446 ? -28.958 -5.077 26.984 1.00 70.06 446 ALA A C 1
ATOM 3383 O O . ALA A 1 446 ? -29.642 -4.851 27.977 1.00 70.06 446 ALA A O 1
ATOM 3384 N N . GLY A 1 447 ? -28.370 -6.264 26.787 1.00 57.56 447 GLY A N 1
ATOM 3385 C CA . GLY A 1 447 ? -28.513 -7.401 27.709 1.00 57.56 447 GLY A CA 1
ATOM 3386 C C . GLY A 1 447 ? -27.639 -7.351 28.973 1.00 57.56 447 GLY A C 1
ATOM 3387 O O . GLY A 1 447 ? -27.899 -8.088 29.921 1.00 57.56 447 GLY A O 1
ATOM 3388 N N . GLY A 1 448 ? -26.603 -6.505 29.012 1.00 53.38 448 GLY A N 1
ATOM 3389 C CA . GLY A 1 448 ? -25.646 -6.419 30.127 1.00 53.38 448 GLY A CA 1
ATOM 3390 C C . GLY A 1 448 ? -25.976 -5.370 31.196 1.00 53.38 448 GLY A C 1
ATOM 3391 O O . GLY A 1 448 ? -25.319 -5.346 32.231 1.00 53.38 448 GLY A O 1
ATOM 3392 N N . GLY A 1 449 ? -26.967 -4.502 30.961 1.00 44.09 449 GLY A N 1
ATOM 3393 C CA . GLY A 1 449 ? -27.379 -3.435 31.887 1.00 44.09 449 GLY A CA 1
ATOM 3394 C C . GLY A 1 449 ? -28.401 -3.843 32.956 1.00 44.09 449 GLY A C 1
ATOM 3395 O O . GLY A 1 449 ? -28.885 -2.974 33.671 1.00 44.09 449 GLY A O 1
ATOM 3396 N N . GLY A 1 450 ? -28.753 -5.131 33.041 1.00 37.31 450 GLY A N 1
ATOM 3397 C CA . GLY A 1 450 ? -29.776 -5.667 33.950 1.00 37.31 450 GLY A CA 1
ATOM 3398 C C . GLY A 1 450 ? -29.253 -6.612 35.038 1.00 37.31 450 GLY A C 1
ATOM 3399 O O . GLY A 1 450 ? -30.008 -7.474 35.482 1.00 37.31 450 GLY A O 1
ATOM 3400 N N . ARG A 1 451 ? -27.978 -6.516 35.432 1.00 31.66 451 ARG A N 1
ATOM 3401 C CA . ARG A 1 451 ? -27.416 -7.287 36.553 1.00 31.66 451 ARG A CA 1
ATOM 3402 C C . ARG A 1 451 ? -26.683 -6.405 37.541 1.00 31.66 451 ARG A C 1
ATOM 3404 O O . ARG A 1 451 ? -25.928 -5.524 37.072 1.00 31.66 451 ARG A O 1
#

Sequence (451 aa):
NAGAFQAQFRYRLPDDIDVESLKRAWTAVVKANPILRTSIIQHSALYQVVLDDDIPLRVIHGGSLKTLASTMTCKMLQLGQPMLQLFFWHGENLHGSGELLLDIHHALYDGWSLGLILDQLERAYSGAALAHQPFNKFIGYASKADNEAGRKYWLGQLAEAHVPVEVLDGRFGTLLARLKGERPALLHTHGYKAGILGRLAARLAGIPCVSTFHAGERGPFPVSLYQRLDEATSRFGARIAVSAPIAARLPGRVAVIGNFVAVPDQPPPFPTQDCVGFVGRLSLEKGPDLFGRIAEAVRAPPAFHMFGDGPMRQGLEQAHAGRVIFHGLVRAPETIWPRIGLLLMPSRAEGLPLAALEAMAAGIPVAAAAVGALPDVIRHGENGWLFPAGDIAAATAVVAQWHAASPDQVAAMSHAAWRTVRDRFGIAASLPAILAVYDAAISARAGGGGR

Secondary structure (DSSP, 8-state):
-TTTTEEEEEEEPPTT--HHHHHHHHHHHHHH-GGGGEEEEESSSEEEEE-SS---EEEEESS-HHHHHHHHHHHHTSTTS-SEEEEEEE-SSSSS--EEEEEEETTS--TTHHHHHHHHHHHHHTTPPPPP--HHHHHHHHHHS-HHHHHHHHHHHHHHTT-------S-HHHHHHHHHHH--S-EEEESHHHHHHHHHHHHHHT--EEEEE---SPPSTTHHHHHHHHHHHGGGSEEEESSHHHHTTSSS--EE----B---SSPPPPPPSSEEEEES-SSGGG-HHHHHHHHHH--SSPEEEEE---TTHHHHHHHTTTTEEEEE--S-GGGTGGG-SEEEE--SS-SS-HHHHHHHHTT--EEEES-TTGGGT--BTTTBEEE-TT-HHHHHHHHHHHHHS-HHHHHHHHHHHHHHHHHHHBHHHHHHHHHHHHHHHHHHHHTTS--

Radius of gyration: 27.51 Å; chains: 1; bounding box: 84×38×66 Å